Protein AF-0000000070119325 (afdb_homodimer)

Nearest PDB structures (foldseek):
  9f14-assembly1_A  TM=6.108E-01  e=3.772E-20  Klebsiella aerogenes
  1al3-assembly1_A  TM=8.538E-01  e=4.107E-15  Klebsiella aerogenes
  4gxa-assembly1_A  TM=8.757E-01  e=9.567E-15  Salmonella enterica subsp. enterica serovar Typhimurium str. LT2
  2fyi-assembly2_C  TM=8.539E-01  e=2.098E-14  Escherichia coli K-12
  5z50-assembly1_B  TM=8.654E-01  e=2.367E-14  Pseudomonas aeruginosa

Sequence (600 aa):
MRHDGSVELRQLSYVEAVARYGGFTRAAGRLHVAQSAVSAQIRALEAELGVELFARTTRRVALTPAGEMFVARARRVLAELDGARLEIGESAAVVTGRVTIGATAALGPYDLPAALAAFGDRFPGILLRLRSGRVTGLLGALDGGELDLVVGPVHADLPARFEALPLADEQLVLALPVGHPRGGAGRLSLGEVRDEPFVCLPEGSGLRWILDDAARTAGFAPRVRFETDSLGGIRELVAAGLGVALLARSAAEAAGGPAITVRQLHSPPAHPPIGVIHHRDRPLTPAVQACRHVLASGRPMRHDGSVELRQLSYVEAVARYGGFTRAAGRLHVAQSAVSAQIRALEAELGVELFARTTRRVALTPAGEMFVARARRVLAELDGARLEIGESAAVVTGRVTIGATAALGPYDLPAALAAFGDRFPGILLRLRSGRVTGLLGALDGGELDLVVGPVHADLPARFEALPLADEQLVLALPVGHPRGGAGRLSLGEVRDEPFVCLPEGSGLRWILDDAARTAGFAPRVRFETDSLGGIRELVAAGLGVALLARSAAEAAGGPAITVRQLHSPPAHPPIGVIHHRDRPLTPAVQACRHVLASGRP

Foldseek 3Di:
DPPPLPDDLVLLQLLLLCALQFHLCRSCVVVVHDSVVSVVSQVSNCVSVVHHQWDDDPPTTDGDPVVVVSNLVSVLVVLQVLLVVLLVVCVPDLDAEEAEEEEEPDQFPQDVVVLVVVLCVSRVRYHYHYDYDAPVVRVVCLVVVVHFKYKFFDDPPPDSQKDKHFQFAWFKWKWAAPPDPPLDDDAAAPLVQQVWAEEEADPPHPQVVLVQVSQVVSPHGHHHPHHDHDLLVRNQCRNVVNTMYTHIPRSQPPPPHRDIRIGHHPDGRGTGGITMMHGNPDDDDSSSSNSNSSSNVSRD/DPPPLPDDLVLLQLLLLCALQFHLCRSCVVVVHDSVVSVVSQVSNCVSVVHHQWDDDPPTTDGDPVVVVSNLVSVLVVLQVLLVVLLVVCVVDLDAEEAEEEEEPDQFPQDVVVLVVVLCVSRVRYHYHYDYDAPVVRVVCLVVVVHFKYKFFDDPPPDSQKDKHFQFAWFKWKWAAPPDPPLDDDAAAPLVQQVWAEEEADPPHPQVVLVQVSQVVSPHGHHHPHHDHDLLVRNQCRNVVNTMYTHIPRSQPPPPHRDIRIGHHPDGRGTGGIIMMHGNPDDDDSSSSNSNSSSNVSRD

Structure (mmCIF, N/CA/C/O backbone):
data_AF-0000000070119325-model_v1
#
loop_
_entity.id
_entity.type
_entity.pdbx_description
1 polymer 'DNA-binding transcriptional LysR family regulator'
#
loop_
_atom_site.group_PDB
_atom_site.id
_atom_site.type_symbol
_atom_site.label_atom_id
_atom_site.label_alt_id
_atom_site.label_comp_id
_atom_site.label_asym_id
_atom_site.label_entity_id
_atom_site.label_seq_id
_atom_site.pdbx_PDB_ins_code
_atom_site.Cartn_x
_atom_site.Cartn_y
_atom_site.Cartn_z
_atom_site.occupancy
_atom_site.B_iso_or_equiv
_atom_site.auth_seq_id
_atom_site.auth_comp_id
_atom_site.auth_asym_id
_atom_site.auth_atom_id
_atom_site.pdbx_PDB_model_num
ATOM 1 N N . MET A 1 1 ? 8.289 -46.094 -39.688 1 27.28 1 MET A N 1
ATOM 2 C CA . MET A 1 1 ? 7.242 -45.688 -38.75 1 27.28 1 MET A CA 1
ATOM 3 C C . MET A 1 1 ? 7.754 -44.625 -37.781 1 27.28 1 MET A C 1
ATOM 5 O O . MET A 1 1 ? 8.617 -44.906 -36.938 1 27.28 1 MET A O 1
ATOM 9 N N . ARG A 1 2 ? 8.023 -43.5 -38.188 1 33.25 2 ARG A N 1
ATOM 10 C CA . ARG A 1 2 ? 8.555 -42.344 -37.438 1 33.25 2 ARG A CA 1
ATOM 11 C C . ARG A 1 2 ? 7.793 -42.125 -36.156 1 33.25 2 ARG A C 1
ATOM 13 O O . ARG A 1 2 ? 6.57 -41.969 -36.156 1 33.25 2 ARG A O 1
ATOM 20 N N . HIS A 1 3 ? 8.094 -42.938 -35.094 1 35.91 3 HIS A N 1
ATOM 21 C CA . HIS A 1 3 ? 7.488 -42.656 -33.812 1 35.91 3 HIS A CA 1
ATOM 22 C C . HIS A 1 3 ? 7.355 -41.156 -33.594 1 35.91 3 HIS A C 1
ATOM 24 O O . HIS A 1 3 ? 8.344 -40.438 -33.656 1 35.91 3 HIS A O 1
ATOM 30 N N . ASP A 1 4 ? 6.523 -40.531 -34.188 1 38.25 4 ASP A N 1
ATOM 31 C CA . ASP A 1 4 ? 6.16 -39.156 -33.969 1 38.25 4 ASP A CA 1
ATOM 32 C C . ASP A 1 4 ? 6.332 -38.781 -32.5 1 38.25 4 ASP A C 1
ATOM 34 O O . ASP A 1 4 ? 5.711 -39.375 -31.609 1 38.25 4 ASP A O 1
ATOM 38 N N . GLY A 1 5 ? 7.582 -38.594 -31.812 1 44.12 5 GLY A N 1
ATOM 39 C CA . GLY A 1 5 ? 8.312 -38.219 -30.609 1 44.12 5 GLY A CA 1
ATOM 40 C C . GLY A 1 5 ? 7.543 -37.281 -29.703 1 44.12 5 GLY A C 1
ATOM 41 O O . GLY A 1 5 ? 8.141 -36.469 -28.984 1 44.12 5 GLY A O 1
ATOM 42 N N . SER A 1 6 ? 6.316 -37.156 -29.781 1 52.5 6 SER A N 1
ATOM 43 C CA . SER A 1 6 ? 5.59 -36.125 -29.062 1 52.5 6 SER A CA 1
ATOM 44 C C . SER A 1 6 ? 5.605 -36.375 -27.562 1 52.5 6 SER A C 1
ATOM 46 O O . SER A 1 6 ? 5.48 -37.5 -27.125 1 52.5 6 SER A O 1
ATOM 48 N N . VAL A 1 7 ? 6.32 -35.562 -26.875 1 58.19 7 VAL A N 1
ATOM 49 C CA . VAL A 1 7 ? 6.25 -35.531 -25.422 1 58.19 7 VAL A CA 1
ATOM 50 C C . VAL A 1 7 ? 4.836 -35.875 -24.953 1 58.19 7 VAL A C 1
ATOM 52 O O . VAL A 1 7 ? 3.863 -35.25 -25.391 1 58.19 7 VAL A O 1
ATOM 55 N N . GLU A 1 8 ? 4.723 -37.094 -24.266 1 70.38 8 GLU A N 1
ATOM 56 C CA . GLU A 1 8 ? 3.443 -37.594 -23.75 1 70.38 8 GLU A CA 1
ATOM 57 C C . GLU A 1 8 ? 3.135 -36.969 -22.391 1 70.38 8 GLU A C 1
ATOM 59 O O . GLU A 1 8 ? 4.047 -36.688 -21.609 1 70.38 8 GLU A O 1
ATOM 64 N N . LEU A 1 9 ? 1.911 -36.781 -22.125 1 74.44 9 LEU A N 1
ATOM 65 C CA . LEU A 1 9 ? 1.426 -36.219 -20.859 1 74.44 9 LEU A CA 1
ATOM 66 C C . LEU A 1 9 ? 1.963 -37 -19.688 1 74.44 9 LEU A C 1
ATOM 68 O O . LEU A 1 9 ? 2.291 -36.438 -18.641 1 74.44 9 LEU A O 1
ATOM 72 N N . ARG A 1 10 ? 2.102 -38.344 -19.891 1 78.19 10 ARG A N 1
ATOM 73 C CA . ARG A 1 10 ? 2.594 -39.219 -18.828 1 78.19 10 ARG A CA 1
ATOM 74 C C . ARG A 1 10 ? 4.039 -38.875 -18.469 1 78.19 10 ARG A C 1
ATOM 76 O O . ARG A 1 10 ? 4.422 -38.906 -17.297 1 78.19 10 ARG A O 1
ATOM 83 N N . GLN A 1 11 ? 4.82 -38.531 -19.438 1 84.44 11 GLN A N 1
ATOM 84 C CA . GLN A 1 11 ? 6.219 -38.188 -19.203 1 84.44 11 GLN A CA 1
ATOM 85 C C . GLN A 1 11 ? 6.336 -36.906 -18.391 1 84.44 11 GLN A C 1
ATOM 87 O O . GLN A 1 11 ? 7.18 -36.781 -17.5 1 84.44 11 GLN A O 1
ATOM 92 N N . LEU A 1 12 ? 5.488 -35.938 -18.719 1 80.94 12 LEU A N 1
ATOM 93 C CA . LEU A 1 12 ? 5.465 -34.688 -17.953 1 80.94 12 LEU A CA 1
ATOM 94 C C . LEU A 1 12 ? 5.16 -34.969 -16.484 1 80.94 12 LEU A C 1
ATOM 96 O O . LEU A 1 12 ? 5.82 -34.406 -15.594 1 80.94 12 LEU A O 1
ATOM 100 N N . SER A 1 13 ? 4.211 -35.812 -16.281 1 83.62 13 SER A N 1
ATOM 101 C CA . SER A 1 13 ? 3.805 -36.188 -14.922 1 83.62 13 SER A CA 1
ATOM 102 C C . SER A 1 13 ? 4.934 -36.875 -14.172 1 83.62 13 SER A C 1
ATOM 104 O O . SER A 1 13 ? 5.137 -36.625 -12.977 1 83.62 13 SER A O 1
ATOM 106 N N . TYR A 1 14 ? 5.664 -37.75 -14.867 1 86.81 14 TYR A N 1
ATOM 107 C CA . TYR A 1 14 ? 6.742 -38.5 -14.242 1 86.81 14 TYR A CA 1
ATOM 108 C C . TYR A 1 14 ? 7.891 -37.562 -13.852 1 86.81 14 TYR A C 1
ATOM 110 O O . TYR A 1 14 ? 8.406 -37.656 -12.734 1 86.81 14 TYR A O 1
ATOM 118 N N . VAL A 1 15 ? 8.266 -36.719 -14.766 1 89.31 15 VAL A N 1
ATOM 119 C CA . VAL A 1 15 ? 9.359 -35.781 -14.492 1 89.31 15 VAL A CA 1
ATOM 120 C C . VAL A 1 15 ? 8.992 -34.875 -13.312 1 89.31 15 VAL A C 1
ATOM 122 O O . VAL A 1 15 ? 9.805 -34.656 -12.414 1 89.31 15 VAL A O 1
ATOM 125 N N . GLU A 1 16 ? 7.801 -34.406 -13.43 1 86.25 16 GLU A N 1
ATOM 126 C CA . GLU A 1 16 ? 7.324 -33.531 -12.352 1 86.25 16 GLU A CA 1
ATOM 127 C C . GLU A 1 16 ? 7.324 -34.281 -11.016 1 86.25 16 GLU A C 1
ATOM 129 O O . GLU A 1 16 ? 7.715 -33.719 -9.992 1 86.25 16 GLU A O 1
ATOM 134 N N . ALA A 1 17 ? 6.906 -35.469 -10.906 1 85.19 17 ALA A N 1
ATOM 135 C CA . ALA A 1 17 ? 6.84 -36.281 -9.68 1 85.19 17 ALA A CA 1
ATOM 136 C C . ALA A 1 17 ? 8.234 -36.531 -9.117 1 85.19 17 ALA A C 1
ATOM 138 O O . ALA A 1 17 ? 8.453 -36.438 -7.91 1 85.19 17 ALA A O 1
ATOM 139 N N . VAL A 1 18 ? 9.148 -36.844 -9.984 1 89.69 18 VAL A N 1
ATOM 140 C CA . VAL A 1 18 ? 10.508 -37.125 -9.539 1 89.69 18 VAL A CA 1
ATOM 141 C C . VAL A 1 18 ? 11.117 -35.844 -8.938 1 89.69 18 VAL A C 1
ATOM 143 O O . VAL A 1 18 ? 11.789 -35.906 -7.906 1 89.69 18 VAL A O 1
ATOM 146 N N . ALA A 1 19 ? 10.867 -34.781 -9.594 1 87.12 19 ALA A N 1
ATOM 147 C CA . ALA A 1 19 ? 11.367 -33.5 -9.094 1 87.12 19 ALA A CA 1
ATOM 148 C C . ALA A 1 19 ? 10.742 -33.156 -7.75 1 87.12 19 ALA A C 1
ATOM 150 O O . ALA A 1 19 ? 11.422 -32.688 -6.844 1 87.12 19 ALA A O 1
ATOM 151 N N . ARG A 1 20 ? 9.484 -33.406 -7.684 1 81.38 20 ARG A N 1
ATOM 152 C CA . ARG A 1 20 ? 8.695 -33.031 -6.512 1 81.38 20 ARG A CA 1
ATOM 153 C C . ARG A 1 20 ? 9.062 -33.906 -5.316 1 81.38 20 ARG A C 1
ATOM 155 O O . ARG A 1 20 ? 9.203 -33.406 -4.195 1 81.38 20 ARG A O 1
ATOM 162 N N . TYR A 1 21 ? 9.227 -35.156 -5.52 1 80.69 21 TYR A N 1
ATOM 163 C CA . TYR A 1 21 ? 9.375 -36.094 -4.406 1 80.69 21 TYR A CA 1
ATOM 164 C C . TYR A 1 21 ? 10.836 -36.469 -4.207 1 80.69 21 TYR A C 1
ATOM 166 O O . TYR A 1 21 ? 11.172 -37.219 -3.289 1 80.69 21 TYR A O 1
ATOM 174 N N . GLY A 1 22 ? 11.664 -35.875 -5.082 1 83.12 22 GLY A N 1
ATOM 175 C CA . GLY A 1 22 ? 13.102 -35.938 -4.898 1 83.12 22 GLY A CA 1
ATOM 176 C C . GLY A 1 22 ? 13.672 -37.312 -5.156 1 83.12 22 GLY A C 1
ATOM 177 O O . GLY A 1 22 ? 14.656 -37.719 -4.531 1 83.12 22 GLY A O 1
ATOM 178 N N . GLY A 1 23 ? 12.945 -38.125 -6.012 1 88.38 23 GLY A N 1
ATOM 179 C CA . GLY A 1 23 ? 13.477 -39.469 -6.285 1 88.38 23 GLY A CA 1
ATOM 180 C C . GLY A 1 23 ? 12.578 -40.281 -7.188 1 88.38 23 GLY A C 1
ATOM 181 O O . GLY A 1 23 ? 11.367 -40.094 -7.207 1 88.38 23 GLY A O 1
ATOM 182 N N . PHE A 1 24 ? 13.195 -41.25 -7.863 1 89.88 24 PHE A N 1
ATOM 183 C CA . PHE A 1 24 ? 12.484 -42.062 -8.836 1 89.88 24 PHE A CA 1
ATOM 184 C C . PHE A 1 24 ? 11.594 -43.062 -8.133 1 89.88 24 PHE A C 1
ATOM 186 O O . PHE A 1 24 ? 10.445 -43.281 -8.539 1 89.88 24 PHE A O 1
ATOM 193 N N . THR A 1 25 ? 12.109 -43.594 -7.027 1 89.56 25 THR A N 1
ATOM 194 C CA . THR A 1 25 ? 11.344 -44.594 -6.289 1 89.56 25 THR A CA 1
ATOM 195 C C . THR A 1 25 ? 10.148 -43.938 -5.598 1 89.56 25 THR A C 1
ATOM 197 O O . THR A 1 25 ? 9.031 -44.469 -5.66 1 89.56 25 THR A O 1
ATOM 200 N N . ARG A 1 26 ? 10.375 -42.875 -5.035 1 88.88 26 ARG A N 1
ATOM 201 C CA . ARG A 1 26 ? 9.305 -42.156 -4.34 1 88.88 26 ARG A CA 1
ATOM 202 C C . ARG A 1 26 ? 8.227 -41.719 -5.312 1 88.88 26 ARG A C 1
ATOM 204 O O . ARG A 1 26 ? 7.031 -41.844 -5.027 1 88.88 26 ARG A O 1
ATOM 211 N N . ALA A 1 27 ? 8.703 -41.25 -6.355 1 90 27 ALA A N 1
ATOM 212 C CA . ALA A 1 27 ? 7.77 -40.812 -7.391 1 90 27 ALA A CA 1
ATOM 213 C C . ALA A 1 27 ? 6.926 -41.969 -7.895 1 90 27 ALA A C 1
ATOM 215 O O . ALA A 1 27 ? 5.707 -41.844 -8.039 1 90 27 ALA A O 1
ATOM 216 N N . ALA A 1 28 ? 7.512 -43.094 -8.125 1 88.44 28 ALA A N 1
ATOM 217 C CA . ALA A 1 28 ? 6.82 -44.281 -8.609 1 88.44 28 ALA A CA 1
ATOM 218 C C . ALA A 1 28 ? 5.746 -44.719 -7.625 1 88.44 28 ALA A C 1
ATOM 220 O O . ALA A 1 28 ? 4.633 -45.062 -8.023 1 88.44 28 ALA A O 1
ATOM 221 N N . GLY A 1 29 ? 6.113 -44.688 -6.398 1 84.12 29 GLY A N 1
ATOM 222 C CA . GLY A 1 29 ? 5.148 -45.031 -5.363 1 84.12 29 GLY A CA 1
ATOM 223 C C . GLY A 1 29 ? 3.926 -44.125 -5.371 1 84.12 29 GLY A C 1
ATOM 224 O O . GLY A 1 29 ? 2.795 -44.594 -5.301 1 84.12 29 GLY A O 1
ATOM 225 N N . ARG A 1 30 ? 4.168 -42.875 -5.586 1 80.69 30 ARG A N 1
ATOM 226 C CA . ARG A 1 30 ? 3.088 -41.906 -5.543 1 80.69 30 ARG A CA 1
ATOM 227 C C . ARG A 1 30 ? 2.217 -42 -6.793 1 80.69 30 ARG A C 1
ATOM 229 O O . ARG A 1 30 ? 1.009 -41.75 -6.73 1 80.69 30 ARG A O 1
ATOM 236 N N . LEU A 1 31 ? 2.795 -42.375 -7.805 1 80.5 31 LEU A N 1
ATOM 237 C CA . LEU A 1 31 ? 2.096 -42.469 -9.086 1 80.5 31 LEU A CA 1
ATOM 238 C C . LEU A 1 31 ? 1.5 -43.844 -9.281 1 80.5 31 LEU A C 1
ATOM 240 O O . LEU A 1 31 ? 0.788 -44.094 -10.258 1 80.5 31 LEU A O 1
ATOM 244 N N . HIS A 1 32 ? 1.824 -44.812 -8.344 1 84.5 32 HIS A N 1
ATOM 245 C CA . HIS A 1 32 ? 1.337 -46.188 -8.375 1 84.5 32 HIS A CA 1
ATOM 246 C C . HIS A 1 32 ? 1.782 -46.875 -9.648 1 84.5 32 HIS A C 1
ATOM 248 O O . HIS A 1 32 ? 0.977 -47.562 -10.312 1 84.5 32 HIS A O 1
ATOM 254 N N . VAL A 1 33 ? 3.002 -46.625 -9.992 1 83.81 33 VAL A N 1
ATOM 255 C CA . VAL A 1 33 ? 3.623 -47.312 -11.125 1 83.81 33 VAL A CA 1
ATOM 256 C C . VAL A 1 33 ? 4.965 -47.875 -10.703 1 83.81 33 VAL A C 1
ATOM 258 O O . VAL A 1 33 ? 5.441 -47.625 -9.594 1 83.81 33 VAL A O 1
ATOM 261 N N . ALA A 1 34 ? 5.492 -48.719 -11.477 1 88.38 34 ALA A N 1
ATOM 262 C CA . ALA A 1 34 ? 6.809 -49.281 -11.219 1 88.38 34 ALA A CA 1
ATOM 263 C C . ALA A 1 34 ? 7.914 -48.281 -11.461 1 88.38 34 ALA A C 1
ATOM 265 O O . ALA A 1 34 ? 7.844 -47.469 -12.398 1 88.38 34 ALA A O 1
ATOM 266 N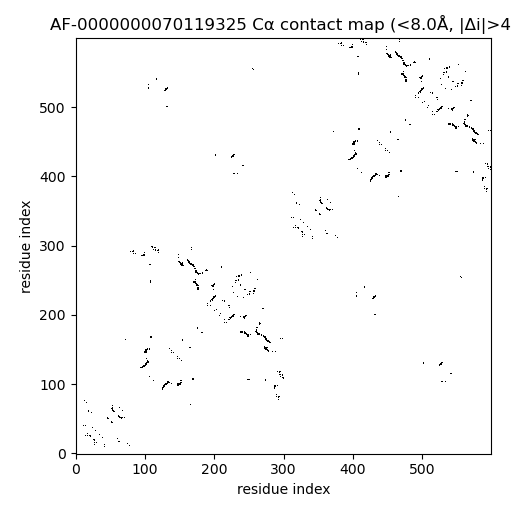 N . GLN A 1 35 ? 8.844 -48.312 -10.625 1 89.94 35 GLN A N 1
ATOM 267 C CA . GLN A 1 35 ? 9.984 -47.406 -10.742 1 89.94 35 GLN A CA 1
ATOM 268 C C . GLN A 1 35 ? 10.656 -47.531 -12.102 1 89.94 35 GLN A C 1
ATOM 270 O O . GLN A 1 35 ? 11.117 -46.562 -12.672 1 89.94 35 GLN A O 1
ATOM 275 N N . SER A 1 36 ? 10.758 -48.719 -12.602 1 91.62 36 SER A N 1
ATOM 276 C CA . SER A 1 36 ? 11.383 -48.969 -13.898 1 91.62 36 SER A CA 1
ATOM 277 C C . SER A 1 36 ? 10.648 -48.219 -15.008 1 91.62 36 SER A C 1
ATOM 279 O O . SER A 1 36 ? 11.273 -47.719 -15.953 1 91.62 36 SER A O 1
ATOM 281 N N . ALA A 1 37 ? 9.398 -48.125 -14.852 1 87.25 37 ALA A N 1
ATOM 282 C CA . ALA A 1 37 ? 8.586 -47.406 -15.844 1 87.25 37 ALA A CA 1
ATOM 283 C C . ALA A 1 37 ? 8.875 -45.906 -15.82 1 87.25 37 ALA A C 1
ATOM 285 O O . ALA A 1 37 ? 9.023 -45.281 -16.875 1 87.25 37 ALA A O 1
ATOM 286 N N . VAL A 1 38 ? 8.977 -45.406 -14.617 1 91.62 38 VAL A N 1
ATOM 287 C CA . VAL A 1 38 ? 9.281 -43.969 -14.469 1 91.62 38 VAL A CA 1
ATOM 288 C C . VAL A 1 38 ? 10.664 -43.688 -15.055 1 91.62 38 VAL A C 1
ATOM 290 O O . VAL A 1 38 ? 10.82 -42.75 -15.844 1 91.62 38 VAL A O 1
ATOM 293 N N . SER A 1 39 ? 11.602 -44.469 -14.758 1 91.19 39 SER A N 1
ATOM 294 C CA . SER A 1 39 ? 12.969 -44.281 -15.219 1 91.19 39 SER A CA 1
ATOM 295 C C . SER A 1 39 ? 13.062 -44.375 -16.734 1 91.19 39 SER A C 1
ATOM 297 O O . SER A 1 39 ? 13.695 -43.562 -17.391 1 91.19 39 SER A O 1
ATOM 299 N N . ALA A 1 40 ? 12.367 -45.344 -17.25 1 89.44 40 ALA A N 1
ATOM 300 C CA . ALA A 1 40 ? 12.406 -45.594 -18.688 1 89.44 40 ALA A CA 1
ATOM 301 C C . ALA A 1 40 ? 11.789 -44.406 -19.453 1 89.44 40 ALA A C 1
ATOM 303 O O . ALA A 1 40 ? 12.328 -43.969 -20.469 1 89.44 40 ALA A O 1
ATOM 304 N N . GLN A 1 41 ? 10.688 -43.969 -18.953 1 88.81 41 GLN A N 1
ATOM 305 C CA . GLN A 1 41 ? 9.984 -42.875 -19.609 1 88.81 41 GLN A CA 1
ATOM 306 C C . GLN A 1 41 ? 10.797 -41.594 -19.562 1 88.81 41 GLN A C 1
ATOM 308 O O . GLN A 1 41 ? 10.82 -40.812 -20.516 1 88.81 41 GLN A O 1
ATOM 313 N N . ILE A 1 42 ? 11.445 -41.344 -18.453 1 90.56 42 ILE A N 1
ATOM 314 C CA . ILE A 1 42 ? 12.242 -40.125 -18.297 1 90.56 42 ILE A CA 1
ATOM 315 C C . ILE A 1 42 ? 13.484 -40.219 -19.188 1 90.56 42 ILE A C 1
ATOM 317 O O . ILE A 1 42 ? 13.867 -39.25 -19.828 1 90.56 42 ILE A O 1
ATOM 321 N N . ARG A 1 43 ? 14.039 -41.344 -19.312 1 89.19 43 ARG A N 1
ATOM 322 C CA . ARG A 1 43 ? 15.18 -41.562 -20.203 1 89.19 43 ARG A CA 1
ATOM 323 C C . ARG A 1 43 ? 14.781 -41.344 -21.672 1 89.19 43 ARG A C 1
ATOM 325 O O . ARG A 1 43 ? 15.531 -40.719 -22.422 1 89.19 43 ARG A O 1
ATOM 332 N N . ALA A 1 44 ? 13.688 -41.906 -21.938 1 85.5 44 ALA A N 1
ATOM 333 C CA . ALA A 1 44 ? 13.18 -41.719 -23.297 1 85.5 44 ALA A CA 1
ATOM 334 C C . ALA A 1 44 ? 12.961 -40.25 -23.609 1 85.5 44 ALA A C 1
ATOM 336 O O . ALA A 1 44 ? 13.281 -39.781 -24.703 1 85.5 44 ALA A O 1
ATOM 337 N N . LEU A 1 45 ? 12.344 -39.531 -22.672 1 86.44 45 LEU A N 1
ATOM 338 C CA . LEU A 1 45 ? 12.109 -38.125 -22.828 1 86.44 45 LEU A CA 1
ATOM 339 C C . LEU A 1 45 ? 13.422 -37.344 -22.969 1 86.44 45 LEU A C 1
ATOM 341 O O . LEU A 1 45 ? 13.555 -36.469 -23.828 1 86.44 45 LEU A O 1
ATOM 345 N N . GLU A 1 46 ? 14.43 -37.656 -22.156 1 89.56 46 GLU A N 1
ATOM 346 C CA . GLU A 1 46 ? 15.742 -37.031 -22.219 1 89.56 46 GLU A CA 1
ATOM 347 C C . GLU A 1 46 ? 16.422 -37.281 -23.562 1 89.56 46 GLU A C 1
ATOM 349 O O . GLU A 1 46 ? 17.047 -36.406 -24.125 1 89.56 46 GLU A O 1
ATOM 354 N N . ALA A 1 47 ? 16.25 -38.469 -24.062 1 84.25 47 ALA A N 1
ATOM 355 C CA . ALA A 1 47 ? 16.797 -38.844 -25.375 1 84.25 47 ALA A CA 1
ATOM 356 C C . ALA A 1 47 ? 16.141 -38.031 -26.484 1 84.25 47 ALA A C 1
ATOM 358 O O . ALA A 1 47 ? 16.812 -37.562 -27.422 1 84.25 47 ALA A O 1
ATOM 359 N N . GLU A 1 48 ? 14.867 -37.938 -26.344 1 80.62 48 GLU A N 1
ATOM 360 C CA . GLU A 1 48 ? 14.117 -37.188 -27.344 1 80.62 48 GLU A CA 1
ATOM 361 C C . GLU A 1 48 ? 14.523 -35.719 -27.344 1 80.62 48 GLU A C 1
ATOM 363 O O . GLU A 1 48 ? 14.641 -35.094 -28.406 1 80.62 48 GLU A O 1
ATOM 368 N N . LEU A 1 49 ? 14.719 -35.156 -26.125 1 82.25 49 LEU A N 1
ATOM 369 C CA . LEU A 1 49 ? 15.055 -33.75 -25.953 1 82.25 49 LEU A CA 1
ATOM 370 C C . LEU A 1 49 ? 16.547 -33.531 -26.188 1 82.25 49 LEU A C 1
ATOM 372 O O . LEU A 1 49 ? 16.969 -32.406 -26.422 1 82.25 49 LEU A O 1
ATOM 376 N N . GLY A 1 50 ? 17.297 -34.594 -26.047 1 84.62 50 GLY A N 1
ATOM 377 C CA . GLY A 1 50 ? 18.734 -34.5 -26.234 1 84.62 50 GLY A CA 1
ATOM 378 C C . GLY A 1 50 ? 19.453 -33.906 -25.031 1 84.62 50 GLY A C 1
ATOM 379 O O . GLY A 1 50 ? 20.562 -33.406 -25.156 1 84.62 50 GLY A O 1
ATOM 380 N N . VAL A 1 51 ? 18.75 -33.75 -23.984 1 87.38 51 VAL A N 1
ATOM 381 C CA . VAL A 1 51 ? 19.328 -33.219 -22.766 1 87.38 51 VAL A CA 1
ATOM 382 C C . VAL A 1 51 ? 18.922 -34.094 -21.562 1 87.38 51 VAL A C 1
ATOM 384 O O . VAL A 1 51 ? 17.906 -34.75 -21.594 1 87.38 51 VAL A O 1
ATOM 387 N N . GLU A 1 52 ? 19.75 -34.031 -20.484 1 90.56 52 GLU A N 1
ATOM 388 C CA . GLU A 1 52 ? 19.406 -34.688 -19.219 1 90.56 52 GLU A CA 1
ATOM 389 C C . GLU A 1 52 ? 18.641 -33.719 -18.312 1 90.56 52 GLU A C 1
ATOM 391 O O . GLU A 1 52 ? 19.016 -32.562 -18.172 1 90.56 52 GLU A O 1
ATOM 396 N N . LEU A 1 53 ? 17.562 -34.219 -17.828 1 91.88 53 LEU A N 1
ATOM 397 C CA . LEU A 1 53 ? 16.734 -33.406 -16.953 1 91.88 53 LEU A CA 1
ATOM 398 C C . LEU A 1 53 ? 17.156 -33.562 -15.5 1 91.88 53 LEU A C 1
ATOM 400 O O . LEU A 1 53 ? 16.984 -32.656 -14.688 1 91.88 53 LEU A O 1
ATOM 404 N N . PHE A 1 54 ? 17.719 -34.719 -15.148 1 91.69 54 PHE A N 1
ATOM 405 C CA . PHE A 1 54 ? 18.141 -35 -13.781 1 91.69 54 PHE A CA 1
ATOM 406 C C . PHE A 1 54 ? 19.609 -35.375 -13.734 1 91.69 54 PHE A C 1
ATOM 408 O O . PHE A 1 54 ? 20.094 -36.125 -14.602 1 91.69 54 PHE A O 1
ATOM 415 N N . ALA A 1 55 ? 20.359 -34.656 -12.852 1 84.25 55 ALA A N 1
ATOM 416 C CA . ALA A 1 55 ? 21.719 -35.125 -12.539 1 84.25 55 ALA A CA 1
ATOM 417 C C . ALA A 1 55 ? 21.703 -36.25 -11.531 1 84.25 55 ALA A C 1
ATOM 419 O O . ALA A 1 55 ? 21.047 -36.156 -10.484 1 84.25 55 ALA A O 1
ATOM 420 N N . ARG A 1 56 ? 21.984 -37.5 -11.922 1 70.75 56 ARG A N 1
ATOM 421 C CA . ARG A 1 56 ? 21.891 -38.688 -11.102 1 70.75 56 ARG A CA 1
ATOM 422 C C . ARG A 1 56 ? 23.203 -38.969 -10.375 1 70.75 56 ARG A C 1
ATOM 424 O O . ARG A 1 56 ? 24.234 -39.188 -11.016 1 70.75 56 ARG A O 1
ATOM 431 N N . THR A 1 57 ? 23.5 -38.188 -9.398 1 62.84 57 THR A N 1
ATOM 432 C CA . THR A 1 57 ? 24.625 -38.688 -8.625 1 62.84 57 THR A CA 1
ATOM 433 C C . THR A 1 57 ? 24.172 -39.75 -7.637 1 62.84 57 THR A C 1
ATOM 435 O O . THR A 1 57 ? 22.969 -39.938 -7.418 1 62.84 57 THR A O 1
ATOM 438 N N . THR A 1 58 ? 25.016 -40.719 -7.059 1 57.41 58 THR A N 1
ATOM 439 C CA . THR A 1 58 ? 24.766 -41.875 -6.207 1 57.41 58 THR A CA 1
ATOM 440 C C . THR A 1 58 ? 23.828 -41.5 -5.051 1 57.41 58 THR A C 1
ATOM 442 O O . THR A 1 58 ? 23.125 -42.344 -4.516 1 57.41 58 THR A O 1
ATOM 445 N N . ARG A 1 59 ? 23.688 -40.312 -4.535 1 58.94 59 ARG A N 1
ATOM 446 C CA . ARG A 1 59 ? 23.062 -40.062 -3.242 1 58.94 59 ARG A CA 1
ATOM 447 C C . ARG A 1 59 ? 21.812 -39.188 -3.402 1 58.94 59 ARG A C 1
ATOM 449 O O . ARG A 1 59 ? 20.938 -39.188 -2.543 1 58.94 59 ARG A O 1
ATOM 456 N N . ARG A 1 60 ? 21.75 -38.219 -4.469 1 67.5 60 ARG A N 1
ATOM 457 C CA . ARG A 1 60 ? 20.609 -37.312 -4.508 1 67.5 60 ARG A CA 1
ATOM 458 C C . ARG A 1 60 ? 20.188 -37.031 -5.945 1 67.5 60 ARG A C 1
ATOM 460 O O . ARG A 1 60 ? 21.031 -36.906 -6.836 1 67.5 60 ARG A O 1
ATOM 467 N N . VAL A 1 61 ? 18.922 -37.125 -6.32 1 81.31 61 VAL A N 1
ATOM 468 C CA . VAL A 1 61 ? 18.359 -36.75 -7.609 1 81.31 61 VAL A CA 1
ATOM 469 C C . VAL A 1 61 ? 18.125 -35.219 -7.641 1 81.31 61 VAL A C 1
ATOM 471 O O . VAL A 1 61 ? 17.453 -34.688 -6.77 1 81.31 61 VAL A O 1
ATOM 474 N N . ALA A 1 62 ? 18.984 -34.531 -8.445 1 86.12 62 ALA A N 1
ATOM 475 C CA . ALA A 1 62 ? 18.844 -33.094 -8.586 1 86.12 62 ALA A CA 1
ATOM 476 C C . ALA A 1 62 ? 18.516 -32.719 -10.023 1 86.12 62 ALA A C 1
ATOM 478 O O . ALA A 1 62 ? 18.938 -33.375 -10.961 1 86.12 62 ALA A O 1
ATOM 479 N N . LEU A 1 63 ? 17.734 -31.703 -10.148 1 87.12 63 LEU A N 1
ATOM 480 C CA . LEU A 1 63 ? 17.406 -31.203 -11.477 1 87.12 63 LEU A CA 1
ATOM 481 C C . LEU A 1 63 ? 18.609 -30.516 -12.109 1 87.12 63 LEU A C 1
ATOM 483 O O . LEU A 1 63 ? 19.344 -29.812 -11.43 1 87.12 63 LEU A O 1
ATOM 487 N N . THR A 1 64 ? 18.875 -30.734 -13.422 1 85.94 64 THR A N 1
ATOM 488 C CA . THR A 1 64 ? 19.781 -29.906 -14.227 1 85.94 64 THR A CA 1
ATOM 489 C C . THR A 1 64 ? 19.125 -28.562 -14.555 1 85.94 64 THR A C 1
ATOM 491 O O . THR A 1 64 ? 17.938 -28.375 -14.328 1 85.94 64 THR A O 1
ATOM 494 N N . PRO A 1 65 ? 19.875 -27.656 -15.023 1 80.81 65 PRO A N 1
ATOM 495 C CA . PRO A 1 65 ? 19.266 -26.406 -15.477 1 80.81 65 PRO A CA 1
ATOM 496 C C . PRO A 1 65 ? 18.156 -26.625 -16.5 1 80.81 65 PRO A C 1
ATOM 498 O O . PRO A 1 65 ? 17.109 -25.969 -16.438 1 80.81 65 PRO A O 1
ATOM 501 N N . ALA A 1 66 ? 18.422 -27.484 -17.422 1 84.88 66 ALA A N 1
ATOM 502 C CA . ALA A 1 66 ? 17.391 -27.844 -18.391 1 84.88 66 ALA A CA 1
ATOM 503 C C . ALA A 1 66 ? 16.203 -28.484 -17.703 1 84.88 66 ALA A C 1
ATOM 505 O O . ALA A 1 66 ? 15.055 -28.25 -18.094 1 84.88 66 ALA A O 1
ATOM 506 N N . GLY A 1 67 ? 16.484 -29.234 -16.672 1 87.44 67 GLY A N 1
ATOM 507 C CA . GLY A 1 67 ? 15.422 -29.844 -15.891 1 87.44 67 GLY A CA 1
ATOM 508 C C . GLY A 1 67 ? 14.531 -28.844 -15.188 1 87.44 67 GLY A C 1
ATOM 509 O O . GLY A 1 67 ? 13.312 -29 -15.164 1 87.44 67 GLY A O 1
ATOM 510 N N . GLU A 1 68 ? 15.133 -27.875 -14.672 1 82.19 68 GLU A N 1
ATOM 511 C CA . GLU A 1 68 ? 14.383 -26.828 -13.992 1 82.19 68 GLU A CA 1
ATOM 512 C C . GLU A 1 68 ? 13.422 -26.125 -14.953 1 82.19 68 GLU A C 1
ATOM 514 O O . GLU A 1 68 ? 12.258 -25.906 -14.617 1 82.19 68 GLU A O 1
ATOM 519 N N . MET A 1 69 ? 13.922 -25.859 -16.125 1 78.19 69 MET A N 1
ATOM 520 C CA . MET A 1 69 ? 13.094 -25.203 -17.141 1 78.19 69 MET A CA 1
ATOM 521 C C . MET A 1 69 ? 11.945 -26.109 -17.578 1 78.19 69 MET A C 1
ATOM 523 O O . MET A 1 69 ? 10.812 -25.656 -17.703 1 78.19 69 MET A O 1
ATOM 527 N N . PHE A 1 70 ? 12.305 -27.359 -17.781 1 82.19 70 PHE A N 1
ATOM 528 C CA . PHE A 1 70 ? 11.312 -28.312 -18.234 1 82.19 70 PHE A CA 1
ATOM 529 C C . PHE A 1 70 ? 10.219 -28.5 -17.188 1 82.19 70 PHE A C 1
ATOM 531 O O . PHE A 1 70 ? 9.031 -28.5 -17.516 1 82.19 70 PHE A O 1
ATOM 538 N N . VAL A 1 71 ? 10.641 -28.609 -15.922 1 84.69 71 VAL A N 1
ATOM 539 C CA . VAL A 1 71 ? 9.688 -28.859 -14.844 1 84.69 71 VAL A CA 1
ATOM 540 C C . VAL A 1 71 ? 8.75 -27.656 -14.711 1 84.69 71 VAL A C 1
ATOM 542 O O . VAL A 1 71 ? 7.547 -27.828 -14.5 1 84.69 71 VAL A O 1
ATOM 545 N N . ALA A 1 72 ? 9.266 -26.578 -14.906 1 75.5 72 ALA A N 1
ATOM 546 C CA . ALA A 1 72 ? 8.43 -25.375 -14.852 1 75.5 72 ALA A CA 1
ATOM 547 C C . ALA A 1 72 ? 7.359 -25.406 -15.938 1 75.5 72 ALA A C 1
ATOM 549 O O . ALA A 1 72 ? 6.195 -25.094 -15.68 1 75.5 72 ALA A O 1
ATOM 550 N N . ARG A 1 73 ? 7.75 -25.719 -17.047 1 74.75 73 ARG A N 1
ATOM 551 C CA . ARG A 1 73 ? 6.816 -25.797 -18.172 1 74.75 73 ARG A CA 1
ATOM 552 C C . ARG A 1 73 ? 5.84 -26.953 -18 1 74.75 73 ARG A C 1
ATOM 554 O O . ARG A 1 73 ? 4.648 -26.812 -18.297 1 74.75 73 ARG A O 1
ATOM 561 N N . ALA A 1 74 ? 6.398 -28.125 -17.578 1 79.38 74 ALA A N 1
ATOM 562 C CA . ALA A 1 74 ? 5.555 -29.281 -17.344 1 79.38 74 ALA A CA 1
ATOM 563 C C . ALA A 1 74 ? 4.445 -28.969 -16.344 1 79.38 74 ALA A C 1
ATOM 565 O O . ALA A 1 74 ? 3.289 -29.344 -16.547 1 79.38 74 ALA A O 1
ATOM 566 N N . ARG A 1 75 ? 4.836 -28.328 -15.352 1 75.94 75 ARG A N 1
ATOM 567 C CA . ARG A 1 75 ? 3.865 -27.953 -14.328 1 75.94 75 ARG A CA 1
ATOM 568 C C . ARG A 1 75 ? 2.756 -27.094 -14.906 1 75.94 75 ARG A C 1
ATOM 570 O O . ARG A 1 75 ? 1.583 -27.266 -14.57 1 75.94 75 ARG A O 1
ATOM 577 N N . ARG A 1 76 ? 3.064 -26.25 -15.773 1 71.06 76 ARG A N 1
ATOM 578 C CA . ARG A 1 76 ? 2.08 -25.375 -16.422 1 71.06 76 ARG A CA 1
ATOM 579 C C . ARG A 1 76 ? 1.124 -26.188 -17.281 1 71.06 76 ARG A C 1
ATOM 581 O O . ARG A 1 76 ? -0.09 -25.984 -17.25 1 71.06 76 ARG A O 1
ATOM 588 N N . VAL A 1 77 ? 1.698 -27.062 -18.047 1 67.69 77 VAL A N 1
ATOM 589 C CA . VAL A 1 77 ? 0.901 -27.906 -18.938 1 67.69 77 VAL A CA 1
ATOM 590 C C . VAL A 1 77 ? -0.038 -28.781 -18.109 1 67.69 77 VAL A C 1
ATOM 592 O O . VAL A 1 77 ? -1.228 -28.891 -18.422 1 67.69 77 VAL A O 1
ATOM 595 N N . LEU A 1 78 ? 0.459 -29.406 -17.094 1 71.75 78 LEU A N 1
ATOM 596 C CA . LEU A 1 78 ? -0.35 -30.281 -16.266 1 71.75 78 LEU A CA 1
ATOM 597 C C . LEU A 1 78 ? -1.469 -29.5 -15.578 1 71.75 78 LEU A C 1
ATOM 599 O O . LEU A 1 78 ? -2.588 -30 -15.445 1 71.75 78 LEU A O 1
ATOM 603 N N . ALA A 1 79 ? -1.103 -28.375 -15.219 1 67.19 79 ALA A N 1
ATOM 604 C CA . ALA A 1 79 ? -2.115 -27.516 -14.625 1 67.19 79 ALA A CA 1
ATOM 605 C C . ALA A 1 79 ? -3.232 -27.203 -15.625 1 67.19 79 ALA A C 1
ATOM 607 O O . ALA A 1 79 ? -4.41 -27.188 -15.258 1 67.19 79 ALA A O 1
ATOM 608 N N . GLU A 1 80 ? -2.863 -26.984 -16.797 1 63.78 80 GLU A N 1
ATOM 609 C CA . GLU A 1 80 ? -3.852 -26.734 -17.844 1 63.78 80 GLU A CA 1
ATOM 610 C C . GLU A 1 80 ? -4.754 -27.953 -18.047 1 63.78 80 GLU A C 1
ATOM 612 O O . GLU A 1 80 ? -5.965 -27.797 -18.234 1 63.78 80 GLU A O 1
ATOM 617 N N . LEU A 1 81 ? -4.16 -29.109 -18.078 1 61.31 81 LEU A N 1
ATOM 618 C CA . LEU A 1 81 ? -4.922 -30.344 -18.266 1 61.31 81 LEU A CA 1
ATOM 619 C C . LEU A 1 81 ? -5.867 -30.578 -17.094 1 61.31 81 LEU A C 1
ATOM 621 O O . LEU A 1 81 ? -7.016 -30.984 -17.281 1 61.31 81 LEU A O 1
ATOM 625 N N . ASP A 1 82 ? -5.352 -30.375 -15.922 1 63.78 82 ASP A N 1
ATOM 626 C CA . ASP A 1 82 ? -6.203 -30.484 -14.742 1 63.78 82 ASP A CA 1
ATOM 627 C C . ASP A 1 82 ? -7.387 -29.516 -14.82 1 63.78 82 ASP A C 1
ATOM 629 O O . ASP A 1 82 ? -8.508 -29.875 -14.461 1 63.78 82 ASP A O 1
ATOM 633 N N . GLY A 1 83 ? -7.062 -28.438 -15.32 1 61.09 83 GLY A N 1
ATOM 634 C CA . GLY A 1 83 ? -8.125 -27.469 -15.531 1 61.09 83 GLY A CA 1
ATOM 635 C C . GLY A 1 83 ? -9.18 -27.938 -16.516 1 61.09 83 GLY A C 1
ATOM 636 O O . GLY A 1 83 ? -10.375 -27.766 -16.281 1 61.09 83 GLY A O 1
ATOM 637 N N . ALA A 1 84 ? -8.695 -28.5 -17.594 1 57.78 84 ALA A N 1
ATOM 638 C CA . ALA A 1 84 ? -9.617 -29.031 -18.594 1 57.78 84 ALA A CA 1
ATOM 639 C C . ALA A 1 84 ? -10.508 -30.109 -17.984 1 57.78 84 ALA A C 1
ATOM 641 O O . ALA A 1 84 ? -11.703 -30.172 -18.266 1 57.78 84 ALA A O 1
ATOM 642 N N . ARG A 1 85 ? -9.914 -30.953 -17.234 1 58.5 85 ARG A N 1
ATOM 643 C CA . ARG A 1 85 ? -10.672 -32 -16.578 1 58.5 85 ARG A CA 1
ATOM 644 C C . ARG A 1 85 ? -11.727 -31.422 -15.648 1 58.5 85 ARG A C 1
ATOM 646 O O . ARG A 1 85 ? -12.852 -31.938 -15.578 1 58.5 85 ARG A O 1
ATOM 653 N N . LEU A 1 86 ? -11.219 -30.469 -15.008 1 58.84 86 LEU A N 1
ATOM 654 C CA . LEU A 1 86 ? -12.141 -29.812 -14.086 1 58.84 86 LEU A CA 1
ATOM 655 C C . LEU A 1 86 ? -13.281 -29.141 -14.844 1 58.84 86 LEU A C 1
ATOM 657 O O . LEU A 1 86 ? -14.438 -29.219 -14.43 1 58.84 86 LEU A O 1
ATOM 661 N N . GLU A 1 87 ? -12.906 -28.5 -15.859 1 55.19 87 GLU A N 1
ATOM 662 C CA . GLU A 1 87 ? -13.922 -27.844 -16.688 1 55.19 87 GLU A CA 1
ATOM 663 C C . GLU A 1 87 ? -14.898 -28.875 -17.266 1 55.19 87 GLU A C 1
ATOM 665 O O . GLU A 1 87 ? -16.109 -28.625 -17.328 1 55.19 87 GLU A O 1
ATOM 670 N N . ILE A 1 88 ? -14.367 -29.938 -17.766 1 52.5 88 ILE A N 1
ATOM 671 C CA . ILE A 1 88 ? -15.203 -31 -18.312 1 52.5 88 ILE A CA 1
ATOM 672 C C . ILE A 1 88 ? -16.031 -31.641 -17.203 1 52.5 88 ILE A C 1
ATOM 674 O O . ILE A 1 88 ? -17.203 -31.938 -17.406 1 52.5 88 ILE A O 1
ATOM 678 N N . GLY A 1 89 ? -15.344 -31.891 -16.156 1 50.81 89 GLY A N 1
ATOM 679 C CA . GLY A 1 89 ? -16.109 -32.406 -15.023 1 50.81 89 GLY A CA 1
ATOM 680 C C . GLY A 1 89 ? -17.141 -31.453 -14.5 1 50.81 89 GLY A C 1
ATOM 681 O O . GLY A 1 89 ? -18.109 -31.859 -13.859 1 50.81 89 GLY A O 1
ATOM 682 N N . GLU A 1 90 ? -16.844 -30.156 -14.445 1 49.78 90 GLU A N 1
ATOM 683 C CA . GLU A 1 90 ? -17.719 -29.078 -14 1 49.78 90 GLU A CA 1
ATOM 684 C C . GLU A 1 90 ? -19.016 -29.062 -14.789 1 49.78 90 GLU A C 1
ATOM 686 O O . GLU A 1 90 ? -20.078 -28.688 -14.258 1 49.78 90 GLU A O 1
ATOM 691 N N . SER A 1 91 ? -18.922 -29.281 -16.094 1 48.12 91 SER A N 1
ATOM 692 C CA . SER A 1 91 ? -20.203 -29.375 -16.812 1 48.12 91 SER A CA 1
ATOM 693 C C . SER A 1 91 ? -21.141 -30.344 -16.094 1 48.12 91 SER A C 1
ATOM 695 O O . SER A 1 91 ? -22.375 -30.172 -16.172 1 48.12 91 SER A O 1
ATOM 697 N N . ALA A 1 92 ? -20.672 -31.281 -15.438 1 47.69 92 ALA A N 1
ATOM 698 C CA . ALA A 1 92 ? -21.625 -32.219 -14.812 1 47.69 92 ALA A CA 1
ATOM 699 C C . ALA A 1 92 ? -21.938 -31.781 -13.383 1 47.69 92 ALA A C 1
ATOM 701 O O . ALA A 1 92 ? -23.094 -31.875 -12.945 1 47.69 92 ALA A O 1
ATOM 702 N N . ALA A 1 93 ? -21.031 -31.656 -12.328 1 52.94 93 ALA A N 1
ATOM 703 C CA . ALA A 1 93 ? -21.312 -31.453 -10.914 1 52.94 93 ALA A CA 1
ATOM 704 C C . ALA A 1 93 ? -20.938 -30.047 -10.477 1 52.94 93 ALA A C 1
ATOM 706 O O . ALA A 1 93 ? -19.875 -29.531 -10.867 1 52.94 93 ALA A O 1
ATOM 707 N N . VAL A 1 94 ? -21.891 -29.156 -10.141 1 60.56 94 VAL A N 1
ATOM 708 C CA . VAL A 1 94 ? -21.734 -27.828 -9.523 1 60.56 94 VAL A CA 1
ATOM 709 C C . VAL A 1 94 ? -20.688 -27.891 -8.422 1 60.56 94 VAL A C 1
ATOM 711 O O . VAL A 1 94 ? -20.891 -28.562 -7.402 1 60.56 94 VAL A O 1
ATOM 714 N N . VAL A 1 95 ? -19.375 -27.625 -8.695 1 72.81 95 VAL A N 1
ATOM 715 C CA . VAL A 1 95 ? -18.344 -27.562 -7.672 1 72.81 95 VAL A CA 1
ATOM 716 C C . VAL A 1 95 ? -18.672 -26.453 -6.684 1 72.81 95 VAL A C 1
ATOM 718 O O . VAL A 1 95 ? -18.969 -25.312 -7.086 1 72.81 95 VAL A O 1
ATOM 721 N N . THR A 1 96 ? -18.938 -26.781 -5.461 1 76.94 96 THR A N 1
ATOM 722 C CA . THR A 1 96 ? -19.203 -25.828 -4.379 1 76.94 96 THR A CA 1
ATOM 723 C C . THR A 1 96 ? -18.094 -25.891 -3.338 1 76.94 96 THR A C 1
ATOM 725 O O . THR A 1 96 ? -17.266 -26.812 -3.346 1 76.94 96 THR A O 1
ATOM 728 N N . GLY A 1 97 ? -17.844 -24.859 -2.65 1 88.75 97 GLY A N 1
ATOM 729 C CA . GLY A 1 97 ? -16.875 -24.844 -1.575 1 88.75 97 GLY A CA 1
ATOM 730 C C . GLY A 1 97 ? -16.344 -23.453 -1.282 1 88.75 97 GLY A C 1
ATOM 731 O O . GLY A 1 97 ? -17.031 -22.453 -1.53 1 88.75 97 GLY A O 1
ATOM 732 N N . ARG A 1 98 ? -15.258 -23.5 -0.525 1 92 98 ARG A N 1
ATOM 733 C CA . ARG A 1 98 ? -14.617 -22.25 -0.12 1 92 98 ARG A CA 1
ATOM 734 C C . ARG A 1 98 ? -13.125 -22.281 -0.426 1 92 98 ARG A C 1
ATOM 736 O O . ARG A 1 98 ? -12.469 -23.312 -0.249 1 92 98 ARG A O 1
ATOM 743 N N . VAL A 1 99 ? -12.625 -21.188 -0.886 1 95.69 99 VAL A N 1
ATOM 744 C CA . VAL A 1 99 ? -11.195 -21.016 -1.12 1 95.69 99 VAL A CA 1
ATOM 745 C C . VAL A 1 99 ? -10.703 -19.734 -0.447 1 95.69 99 VAL A C 1
ATOM 747 O O . VAL A 1 99 ? -11.227 -18.656 -0.703 1 95.69 99 VAL A O 1
ATOM 750 N N . THR A 1 100 ? -9.758 -19.859 0.437 1 96.88 100 THR A N 1
ATOM 751 C CA . THR A 1 100 ? -9.133 -18.719 1.087 1 96.88 100 THR A CA 1
ATOM 752 C C . THR A 1 100 ? -7.723 -18.484 0.54 1 96.88 100 THR A C 1
ATOM 754 O O . THR A 1 100 ? -6.855 -19.359 0.667 1 96.88 100 THR A O 1
ATOM 757 N N . ILE A 1 101 ? -7.508 -17.281 -0.004 1 97.75 101 ILE A N 1
ATOM 758 C CA . ILE A 1 101 ? -6.246 -16.953 -0.656 1 97.75 101 ILE A CA 1
ATOM 759 C C . ILE A 1 101 ? -5.535 -15.852 0.126 1 97.75 101 ILE A C 1
ATOM 761 O O . ILE A 1 101 ? -6.16 -14.867 0.533 1 97.75 101 ILE A O 1
ATOM 765 N N . GLY A 1 102 ? -4.285 -16.062 0.391 1 97.38 102 GLY A N 1
ATOM 766 C CA . GLY A 1 102 ? -3.408 -14.984 0.839 1 97.38 102 GLY A CA 1
ATOM 767 C C . GLY A 1 102 ? -2.557 -14.406 -0.274 1 97.38 102 GLY A C 1
ATOM 768 O O . GLY A 1 102 ? -2.057 -15.141 -1.128 1 97.38 102 GLY A O 1
ATOM 769 N N . ALA A 1 103 ? -2.439 -13.039 -0.272 1 95.88 103 ALA A N 1
ATOM 770 C CA . ALA A 1 103 ? -1.624 -12.414 -1.313 1 95.88 103 ALA A CA 1
ATOM 771 C C . ALA A 1 103 ? -0.799 -11.266 -0.752 1 95.88 103 ALA A C 1
ATOM 773 O O . ALA A 1 103 ? -1.261 -10.531 0.129 1 95.88 103 ALA A O 1
ATOM 774 N N . THR A 1 104 ? 0.377 -11.117 -1.278 1 90.38 104 THR A N 1
ATOM 775 C CA . THR A 1 104 ? 1.192 -9.961 -0.932 1 90.38 104 THR A CA 1
ATOM 776 C C . THR A 1 104 ? 0.741 -8.727 -1.713 1 90.38 104 THR A C 1
ATOM 778 O O . THR A 1 104 ? -0.019 -8.844 -2.678 1 90.38 104 THR A O 1
ATOM 781 N N . ALA A 1 105 ? 1.234 -7.617 -1.309 1 77.94 105 ALA A N 1
ATOM 782 C CA . ALA A 1 105 ? 0.785 -6.352 -1.882 1 77.94 105 ALA A CA 1
ATOM 783 C C . ALA A 1 105 ? 1.278 -6.195 -3.318 1 77.94 105 ALA A C 1
ATOM 785 O O . ALA A 1 105 ? 0.57 -5.648 -4.168 1 77.94 105 ALA A O 1
ATOM 786 N N . ALA A 1 106 ? 2.467 -6.594 -3.545 1 80.25 106 ALA A N 1
ATOM 787 C CA . ALA A 1 106 ? 3.064 -6.434 -4.867 1 80.25 106 ALA A CA 1
ATOM 788 C C . ALA A 1 106 ? 3.18 -7.777 -5.582 1 80.25 106 ALA A C 1
ATOM 790 O O . ALA A 1 106 ? 3.865 -8.688 -5.105 1 80.25 106 ALA A O 1
ATOM 791 N N . LEU A 1 107 ? 2.492 -7.844 -6.73 1 88.56 107 LEU A N 1
ATOM 792 C CA . LEU A 1 107 ? 2.475 -9.109 -7.461 1 88.56 107 LEU A CA 1
ATOM 793 C C . LEU A 1 107 ? 3.006 -8.922 -8.883 1 88.56 107 LEU A C 1
ATOM 795 O O . LEU A 1 107 ? 2.625 -9.664 -9.789 1 88.56 107 LEU A O 1
ATOM 799 N N . GLY A 1 108 ? 3.715 -7.836 -8.977 1 82.75 108 GLY A N 1
ATOM 800 C CA . GLY A 1 108 ? 4.285 -7.59 -10.289 1 82.75 108 GLY A CA 1
ATOM 801 C C . GLY A 1 108 ? 3.238 -7.398 -11.375 1 82.75 108 GLY A C 1
ATOM 802 O O . GLY A 1 108 ? 2.27 -6.66 -11.18 1 82.75 108 GLY A O 1
ATOM 803 N N . PRO A 1 109 ? 3.559 -8.039 -12.539 1 84.75 109 PRO A N 1
ATOM 804 C CA . PRO A 1 109 ? 2.613 -7.863 -13.648 1 84.75 109 PRO A CA 1
ATOM 805 C C . PRO A 1 109 ? 1.395 -8.773 -13.531 1 84.75 109 PRO A C 1
ATOM 807 O O . PRO A 1 109 ? 0.487 -8.703 -14.367 1 84.75 109 PRO A O 1
ATOM 810 N N . TYR A 1 110 ? 1.398 -9.594 -12.531 1 90.44 110 TYR A N 1
ATOM 811 C CA . TYR A 1 110 ? 0.282 -10.523 -12.414 1 90.44 110 TYR A CA 1
ATOM 812 C C . TYR A 1 110 ? -0.971 -9.805 -11.922 1 90.44 110 TYR A C 1
ATOM 814 O O . TYR A 1 110 ? -0.958 -9.18 -10.859 1 90.44 110 TYR A O 1
ATOM 822 N N . ASP A 1 111 ? -1.997 -9.914 -12.625 1 90.38 111 ASP A N 1
ATOM 823 C CA . ASP A 1 111 ? -3.268 -9.273 -12.305 1 90.38 111 ASP A CA 1
ATOM 824 C C . ASP A 1 111 ? -4.176 -10.211 -11.516 1 90.38 111 ASP A C 1
ATOM 826 O O . ASP A 1 111 ? -5.09 -10.82 -12.086 1 90.38 111 ASP A O 1
ATOM 830 N N . LEU A 1 112 ? -3.994 -10.242 -10.258 1 93.94 112 LEU A N 1
ATOM 831 C CA . LEU A 1 112 ? -4.746 -11.148 -9.391 1 93.94 112 LEU A CA 1
ATOM 832 C C . LEU A 1 112 ? -6.23 -10.797 -9.398 1 93.94 112 LEU A C 1
ATOM 834 O O . LEU A 1 112 ? -7.078 -11.688 -9.492 1 93.94 112 LEU A O 1
ATOM 838 N N . PRO A 1 113 ? -6.609 -9.531 -9.328 1 93.5 113 PRO A N 1
ATOM 839 C CA . PRO A 1 113 ? -8.031 -9.188 -9.352 1 93.5 113 PRO A CA 1
ATOM 840 C C . PRO A 1 113 ? -8.75 -9.742 -10.578 1 93.5 113 PRO A C 1
ATOM 842 O O . PRO A 1 113 ? -9.828 -10.328 -10.453 1 93.5 113 PRO A O 1
ATOM 845 N N . ALA A 1 114 ? -8.164 -9.617 -11.68 1 92.75 114 ALA A N 1
ATOM 846 C CA . ALA A 1 114 ? -8.773 -10.125 -12.906 1 92.75 114 ALA A CA 1
ATOM 847 C C . ALA A 1 114 ? -8.898 -11.648 -12.859 1 92.75 114 ALA A C 1
ATOM 849 O O . ALA A 1 114 ? -9.906 -12.203 -13.305 1 92.75 114 ALA A O 1
ATOM 850 N N . ALA A 1 115 ? -7.875 -12.281 -12.375 1 94.25 115 ALA A N 1
ATOM 851 C CA . ALA A 1 115 ? -7.895 -13.742 -12.281 1 94.25 115 ALA A CA 1
ATOM 852 C C . ALA A 1 115 ? -9 -14.211 -11.336 1 94.25 115 ALA A C 1
ATOM 854 O O . ALA A 1 115 ? -9.703 -15.18 -11.625 1 94.25 115 ALA A O 1
ATOM 855 N N . LEU A 1 116 ? -9.133 -13.562 -10.227 1 95.12 116 LEU A N 1
ATOM 856 C CA . LEU A 1 116 ? -10.156 -13.93 -9.25 1 95.12 116 LEU A CA 1
ATOM 857 C C . LEU A 1 116 ? -11.547 -13.688 -9.812 1 95.12 116 LEU A C 1
ATOM 859 O O . LEU A 1 116 ? -12.469 -14.469 -9.562 1 95.12 116 LEU A O 1
ATOM 863 N N . ALA A 1 117 ? -11.711 -12.609 -10.523 1 93.62 117 ALA A N 1
ATOM 864 C CA . ALA A 1 117 ? -12.992 -12.328 -11.164 1 93.62 117 ALA A CA 1
ATOM 865 C C . ALA A 1 117 ? -13.367 -13.422 -12.156 1 93.62 117 ALA A C 1
ATOM 867 O O . ALA A 1 117 ? -14.5 -13.906 -12.164 1 93.62 117 ALA A O 1
ATOM 868 N N . ALA A 1 118 ? -12.438 -13.812 -12.922 1 90.69 118 ALA A N 1
ATOM 869 C CA . ALA A 1 118 ? -12.648 -14.883 -13.898 1 90.69 118 ALA A CA 1
ATOM 870 C C . ALA A 1 118 ? -13.039 -16.188 -13.211 1 90.69 118 ALA A C 1
ATOM 872 O O . ALA A 1 118 ? -13.93 -16.891 -13.672 1 90.69 118 ALA A O 1
ATOM 873 N N . PHE A 1 119 ? -12.375 -16.453 -12.141 1 92.19 119 PHE A N 1
ATOM 874 C CA . PHE A 1 119 ? -12.68 -17.656 -11.375 1 92.19 119 PHE A CA 1
ATOM 875 C C . PHE A 1 119 ? -14.102 -17.594 -10.828 1 92.19 119 PHE A C 1
ATOM 877 O O . PHE A 1 119 ? -14.836 -18.578 -10.898 1 92.19 119 PHE A O 1
ATOM 884 N N . GLY A 1 120 ? -14.453 -16.5 -10.242 1 89.56 120 GLY A N 1
ATOM 885 C CA . GLY A 1 120 ? -15.797 -16.328 -9.719 1 89.56 120 GLY A CA 1
ATOM 886 C C . GLY A 1 120 ? -16.875 -16.531 -10.766 1 89.56 120 GLY A C 1
ATOM 887 O O . GLY A 1 120 ? -17.922 -17.109 -10.484 1 89.56 120 GLY A O 1
ATOM 888 N N . ASP A 1 121 ? -16.641 -15.992 -11.906 1 86.94 121 ASP A N 1
ATOM 889 C CA . ASP A 1 121 ? -17.594 -16.125 -13.008 1 86.94 121 ASP A CA 1
ATOM 890 C C . ASP A 1 121 ? -17.734 -17.594 -13.43 1 86.94 121 ASP A C 1
ATOM 892 O O . ASP A 1 121 ? -18.844 -18.047 -13.711 1 86.94 121 ASP A O 1
ATOM 896 N N . ARG A 1 122 ? -16.656 -18.312 -13.445 1 84.75 122 ARG A N 1
ATOM 897 C CA . ARG A 1 122 ? -16.625 -19.703 -13.906 1 84.75 122 ARG A CA 1
ATOM 898 C C . ARG A 1 122 ? -17.172 -20.641 -12.844 1 84.75 122 ARG A C 1
ATOM 900 O O . ARG A 1 122 ? -17.797 -21.656 -13.172 1 84.75 122 ARG A O 1
ATOM 907 N N . PHE A 1 123 ? -16.938 -20.281 -11.562 1 88.12 123 PHE A N 1
ATOM 908 C CA . PHE A 1 123 ? -17.344 -21.141 -10.453 1 88.12 123 PHE A CA 1
ATOM 909 C C . PHE A 1 123 ? -18.156 -20.344 -9.43 1 88.12 123 PHE A C 1
ATOM 911 O O . PHE A 1 123 ? -17.703 -20.172 -8.289 1 88.12 123 PHE A O 1
ATOM 918 N N . PRO A 1 124 ? -19.328 -20.031 -9.727 1 87.25 124 PRO A N 1
ATOM 919 C CA . PRO A 1 124 ? -20.141 -19.156 -8.859 1 87.25 124 PRO A CA 1
ATOM 920 C C . PRO A 1 124 ? -20.5 -19.828 -7.539 1 87.25 124 PRO A C 1
ATOM 922 O O . PRO A 1 124 ? -20.906 -19.141 -6.594 1 87.25 124 PRO A O 1
ATOM 925 N N . GLY A 1 125 ? -20.406 -21.078 -7.496 1 86 125 GLY A N 1
ATOM 926 C CA . GLY A 1 125 ? -20.75 -21.797 -6.277 1 86 125 GLY A CA 1
ATOM 927 C C . GLY A 1 125 ? -19.641 -21.797 -5.25 1 86 125 GLY A C 1
ATOM 928 O O . GLY A 1 125 ? -19.828 -22.25 -4.121 1 86 125 GLY A O 1
ATOM 929 N N . ILE A 1 126 ? -18.469 -21.344 -5.598 1 89.56 126 ILE A N 1
ATOM 930 C CA . ILE A 1 126 ? -17.328 -21.344 -4.703 1 89.56 126 ILE A CA 1
ATOM 931 C C . ILE A 1 126 ? -17.203 -19.969 -4.031 1 89.56 126 ILE A C 1
ATOM 933 O O . ILE A 1 126 ? -17.219 -18.938 -4.703 1 89.56 126 ILE A O 1
ATOM 937 N N . LEU A 1 127 ? -17.172 -19.984 -2.74 1 91 127 LEU A N 1
ATOM 938 C CA . LEU A 1 127 ? -16.969 -18.75 -1.971 1 91 127 LEU A CA 1
ATOM 939 C C . LEU A 1 127 ? -15.477 -18.406 -1.897 1 91 127 LEU A C 1
ATOM 941 O O . LEU A 1 127 ? -14.688 -19.172 -1.33 1 91 127 LEU A O 1
ATOM 945 N N . LEU A 1 128 ? -15.125 -17.219 -2.379 1 94.69 128 LEU A N 1
ATOM 946 C CA . LEU A 1 128 ? -13.742 -16.766 -2.41 1 94.69 128 LEU A CA 1
ATOM 947 C C . LEU A 1 128 ? -13.477 -15.766 -1.291 1 94.69 128 LEU A C 1
ATOM 949 O O . LEU A 1 128 ? -14.305 -14.891 -1.024 1 94.69 128 LEU A O 1
ATOM 953 N N . ARG A 1 129 ? -12.367 -15.969 -0.645 1 95.31 129 ARG A N 1
ATOM 954 C CA . ARG A 1 129 ? -11.867 -15.008 0.332 1 95.31 129 ARG A CA 1
ATOM 955 C C . ARG A 1 129 ? -10.414 -14.641 0.054 1 95.31 129 ARG A C 1
ATOM 957 O O . ARG A 1 129 ? -9.609 -15.508 -0.314 1 95.31 129 ARG A O 1
ATOM 964 N N . LEU A 1 130 ? -10.094 -13.336 0.198 1 96.75 130 LEU A N 1
ATOM 965 C CA . LEU A 1 130 ? -8.734 -12.836 -0.006 1 96.75 130 LEU A CA 1
ATOM 966 C C . LEU A 1 130 ? -8.25 -12.07 1.219 1 96.75 130 LEU A C 1
ATOM 968 O O . LEU A 1 130 ? -8.984 -11.25 1.775 1 96.75 130 LEU A O 1
ATOM 972 N N . ARG A 1 131 ? -7.051 -12.391 1.576 1 93.81 131 ARG A N 1
ATOM 973 C CA . ARG A 1 131 ? -6.355 -11.672 2.639 1 93.81 131 ARG A CA 1
ATOM 974 C C . ARG A 1 131 ? -5.004 -11.156 2.152 1 93.81 131 ARG A C 1
ATOM 976 O O . ARG A 1 131 ? -4.332 -11.812 1.356 1 93.81 131 ARG A O 1
ATOM 983 N N . SER A 1 132 ? -4.645 -10.047 2.627 1 90.19 132 SER A N 1
ATOM 984 C CA . SER A 1 132 ? -3.346 -9.477 2.279 1 90.19 132 SER A CA 1
ATOM 985 C C . SER A 1 132 ? -2.383 -9.539 3.461 1 90.19 132 SER A C 1
ATOM 987 O O . SER A 1 132 ? -2.811 -9.531 4.617 1 90.19 132 SER A O 1
ATOM 989 N N . GLY A 1 133 ? -1.078 -9.602 3.184 1 84.94 133 GLY A N 1
ATOM 990 C CA . GLY A 1 133 ? -0.073 -9.633 4.234 1 84.94 133 GLY A CA 1
ATOM 991 C C . GLY A 1 133 ? 1.338 -9.812 3.705 1 84.94 133 GLY A C 1
ATOM 992 O O . GLY A 1 133 ? 1.558 -9.805 2.492 1 84.94 133 GLY A O 1
ATOM 993 N N . ARG A 1 134 ? 2.246 -9.969 4.66 1 84.94 134 ARG A N 1
ATOM 994 C CA . ARG A 1 134 ? 3.623 -10.32 4.332 1 84.94 134 ARG A CA 1
ATOM 995 C C . ARG A 1 134 ? 3.748 -11.805 4.02 1 84.94 134 ARG A C 1
ATOM 997 O O . ARG A 1 134 ? 3.059 -12.633 4.621 1 84.94 134 ARG A O 1
ATOM 1004 N N . VAL A 1 135 ? 4.621 -12.109 3.174 1 90.25 135 VAL A N 1
ATOM 1005 C CA . VAL A 1 135 ? 4.727 -13.477 2.67 1 90.25 135 VAL A CA 1
ATOM 1006 C C . VAL A 1 135 ? 5 -14.43 3.828 1 90.25 135 VAL A C 1
ATOM 1008 O O . VAL A 1 135 ? 4.457 -15.539 3.871 1 90.25 135 VAL A O 1
ATOM 1011 N N . THR A 1 136 ? 5.836 -14.031 4.812 1 90.19 136 THR A N 1
ATOM 1012 C CA . THR A 1 136 ? 6.168 -14.891 5.945 1 90.19 136 THR A CA 1
ATOM 1013 C C . THR A 1 136 ? 4.918 -15.219 6.758 1 90.19 136 THR A C 1
ATOM 1015 O O . THR A 1 136 ? 4.703 -16.375 7.129 1 90.19 136 THR A O 1
ATOM 1018 N N . GLY A 1 137 ? 4.145 -14.234 6.988 1 92.38 137 GLY A N 1
ATOM 1019 C CA . GLY A 1 137 ? 2.896 -14.453 7.707 1 92.38 137 GLY A CA 1
ATOM 1020 C C . GLY A 1 137 ? 1.904 -15.297 6.926 1 92.38 137 GLY A C 1
ATOM 1021 O O . GLY A 1 137 ? 1.228 -16.156 7.496 1 92.38 137 GLY A O 1
ATOM 1022 N N . LEU A 1 138 ? 1.834 -15.062 5.684 1 95.56 138 LEU A N 1
ATOM 1023 C CA . LEU A 1 138 ? 0.911 -15.805 4.828 1 95.56 138 LEU A CA 1
ATOM 1024 C C . LEU A 1 138 ? 1.291 -17.281 4.762 1 95.56 138 LEU A C 1
ATOM 1026 O O . LEU A 1 138 ? 0.419 -18.156 4.789 1 95.56 138 LEU A O 1
ATOM 1030 N N . LEU A 1 139 ? 2.557 -17.516 4.734 1 96.25 139 LEU A N 1
ATOM 1031 C CA . LEU A 1 139 ? 3.012 -18.906 4.711 1 96.25 139 LEU A CA 1
ATOM 1032 C C . LEU A 1 139 ? 2.717 -19.594 6.039 1 96.25 139 LEU A C 1
ATOM 1034 O O . LEU A 1 139 ? 2.412 -20.797 6.07 1 96.25 139 LEU A O 1
ATOM 1038 N N . GLY A 1 140 ? 2.898 -18.844 7.086 1 96.38 140 GLY A N 1
ATOM 1039 C CA . GLY A 1 140 ? 2.477 -19.375 8.375 1 96.38 140 GLY A CA 1
ATOM 1040 C C . GLY A 1 140 ? 1.013 -19.766 8.406 1 96.38 140 GLY A C 1
ATOM 1041 O O . GLY A 1 140 ? 0.666 -20.844 8.898 1 96.38 140 GLY A O 1
ATOM 1042 N N . ALA A 1 141 ? 0.186 -18.922 7.867 1 96.19 141 ALA A N 1
ATOM 1043 C CA . ALA A 1 141 ? -1.248 -19.188 7.805 1 96.19 141 ALA A CA 1
ATOM 1044 C C . ALA A 1 141 ? -1.548 -20.375 6.891 1 96.19 141 ALA A C 1
ATOM 1046 O O . ALA A 1 141 ? -2.488 -21.141 7.137 1 96.19 141 ALA A O 1
ATOM 1047 N N . LEU A 1 142 ? -0.812 -20.484 5.84 1 97.12 142 LEU A N 1
ATOM 1048 C CA . LEU A 1 142 ? -0.921 -21.625 4.957 1 97.12 142 LEU A CA 1
ATOM 1049 C C . LEU A 1 142 ? -0.563 -22.922 5.691 1 97.12 142 LEU A C 1
ATOM 1051 O O . LEU A 1 142 ? -1.256 -23.922 5.555 1 97.12 142 LEU A O 1
ATOM 1055 N N . ASP A 1 143 ? 0.458 -22.812 6.449 1 95.94 143 ASP A N 1
ATOM 1056 C CA . ASP A 1 143 ? 0.928 -23.953 7.227 1 95.94 143 ASP A CA 1
ATOM 1057 C C . ASP A 1 143 ? -0.117 -24.391 8.25 1 95.94 143 ASP A C 1
ATOM 1059 O O . ASP A 1 143 ? -0.304 -25.578 8.492 1 95.94 143 ASP A O 1
ATOM 1063 N N . GLY A 1 144 ? -0.713 -23.453 8.828 1 94.06 144 GLY A N 1
ATOM 1064 C CA . GLY A 1 144 ? -1.714 -23.719 9.852 1 94.06 144 GLY A CA 1
ATOM 1065 C C . GLY A 1 144 ? -3.068 -24.094 9.273 1 94.06 144 GLY A C 1
ATOM 1066 O O . GLY A 1 144 ? -3.988 -24.438 10.016 1 94.06 144 GLY A O 1
ATOM 1067 N N . GLY A 1 145 ? -3.24 -23.938 8.016 1 94.25 145 GLY A N 1
ATOM 1068 C CA . GLY A 1 145 ? -4.48 -24.312 7.363 1 94.25 145 GLY A CA 1
ATOM 1069 C C . GLY A 1 145 ? -5.492 -23.188 7.297 1 94.25 145 GLY A C 1
ATOM 1070 O O . GLY A 1 145 ? -6.648 -23.406 6.934 1 94.25 145 GLY A O 1
ATOM 1071 N N . GLU A 1 146 ? -5.102 -22 7.637 1 95 146 GLU A N 1
ATOM 1072 C CA . GLU A 1 146 ? -5.988 -20.844 7.586 1 95 146 GLU A CA 1
ATOM 1073 C C . GLU A 1 146 ? -6.156 -20.328 6.156 1 95 146 GLU A C 1
ATOM 1075 O O . GLU A 1 146 ? -7.133 -19.656 5.84 1 95 146 GLU A O 1
ATOM 1080 N N . LEU A 1 147 ? -5.168 -20.609 5.348 1 97.12 147 LEU A N 1
ATOM 1081 C CA . LEU A 1 147 ? -5.188 -20.297 3.924 1 97.12 147 LEU A CA 1
ATOM 1082 C C . LEU A 1 147 ? -5.051 -21.547 3.078 1 97.12 147 LEU A C 1
ATOM 1084 O O . LEU A 1 147 ? -4.422 -22.531 3.502 1 97.12 147 LEU A O 1
ATOM 1088 N N . ASP A 1 148 ? -5.645 -21.484 1.921 1 96.88 148 ASP A N 1
ATOM 1089 C CA . ASP A 1 148 ? -5.527 -22.594 0.988 1 96.88 148 ASP A CA 1
ATOM 1090 C C . ASP A 1 148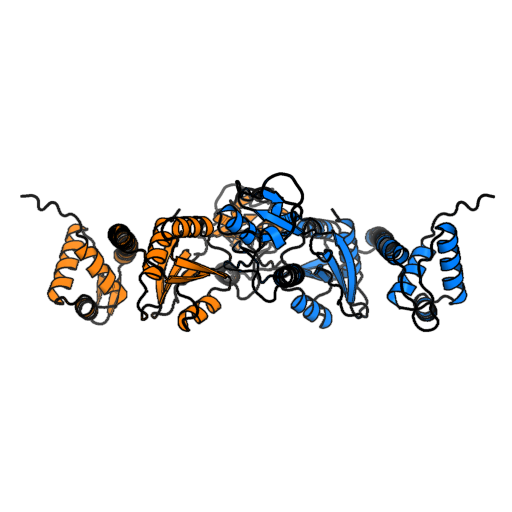 ? -4.414 -22.344 -0.028 1 96.88 148 ASP A C 1
ATOM 1092 O O . ASP A 1 148 ? -3.75 -23.281 -0.469 1 96.88 148 ASP A O 1
ATOM 1096 N N . LEU A 1 149 ? -4.281 -21.125 -0.414 1 97.75 149 LEU A N 1
ATOM 1097 C CA . LEU A 1 149 ? -3.295 -20.688 -1.396 1 97.75 149 LEU A CA 1
ATOM 1098 C C . LEU A 1 149 ? -2.652 -19.375 -0.973 1 97.75 149 LEU A C 1
ATOM 1100 O O . LEU A 1 149 ? -3.287 -18.562 -0.304 1 97.75 149 LEU A O 1
ATOM 1104 N N . VAL A 1 150 ? -1.42 -19.203 -1.361 1 97.81 150 VAL A N 1
ATOM 1105 C CA . VAL A 1 150 ? -0.726 -17.938 -1.199 1 97.81 150 VAL A CA 1
ATOM 1106 C C . VAL A 1 150 ? -0.168 -17.469 -2.545 1 97.81 150 VAL A C 1
ATOM 1108 O O . VAL A 1 150 ? 0.433 -18.266 -3.277 1 97.81 150 VAL A O 1
ATOM 1111 N N . VAL A 1 151 ? -0.434 -16.281 -2.902 1 96.81 151 VAL A N 1
ATOM 1112 C CA . VAL A 1 151 ? 0.151 -15.68 -4.098 1 96.81 151 VAL A CA 1
ATOM 1113 C C . VAL A 1 151 ? 1.178 -14.617 -3.693 1 96.81 151 VAL A C 1
ATOM 1115 O O . VAL A 1 151 ? 0.846 -13.656 -3.004 1 96.81 151 VAL A O 1
ATOM 1118 N N . GLY A 1 152 ? 2.387 -14.812 -4.121 1 94.75 152 GLY A N 1
ATOM 1119 C CA . GLY A 1 152 ? 3.463 -13.906 -3.752 1 94.75 152 GLY A CA 1
ATOM 1120 C C . GLY A 1 152 ? 4.82 -14.344 -4.273 1 94.75 152 GLY A C 1
ATOM 1121 O O . GLY A 1 152 ? 4.906 -15.25 -5.105 1 94.75 152 GLY A O 1
ATOM 1122 N N . PRO A 1 153 ? 5.84 -13.68 -3.844 1 93.44 153 PRO A N 1
ATOM 1123 C CA . PRO A 1 153 ? 7.191 -14.047 -4.273 1 93.44 153 PRO A CA 1
ATOM 1124 C C . PRO A 1 153 ? 7.605 -15.445 -3.795 1 93.44 153 PRO A C 1
ATOM 1126 O O . PRO A 1 153 ? 7.383 -15.789 -2.633 1 93.44 153 PRO A O 1
ATOM 1129 N N . VAL A 1 154 ? 8.18 -16.156 -4.699 1 94 154 VAL A N 1
ATOM 1130 C CA . VAL A 1 154 ? 8.68 -17.5 -4.387 1 94 154 VAL A CA 1
ATOM 1131 C C . VAL A 1 154 ? 10.18 -17.438 -4.113 1 94 154 VAL A C 1
ATOM 1133 O O . VAL A 1 154 ? 10.992 -17.547 -5.035 1 94 154 VAL A O 1
ATOM 1136 N N . HIS A 1 155 ? 10.438 -17.375 -2.887 1 90.38 155 HIS A N 1
ATOM 1137 C CA . HIS A 1 155 ? 11.844 -17.281 -2.502 1 90.38 155 HIS A CA 1
ATOM 1138 C C . HIS A 1 155 ? 12.539 -18.641 -2.666 1 90.38 155 HIS A C 1
ATOM 1140 O O . HIS A 1 155 ? 11.898 -19.688 -2.588 1 90.38 155 HIS A O 1
ATOM 1146 N N . ALA A 1 156 ? 13.844 -18.547 -2.805 1 85.88 156 ALA A N 1
ATOM 1147 C CA . ALA A 1 156 ? 14.648 -19.75 -3.031 1 85.88 156 ALA A CA 1
ATOM 1148 C C . ALA A 1 156 ? 14.617 -20.672 -1.813 1 85.88 156 ALA A C 1
ATOM 1150 O O . ALA A 1 156 ? 14.742 -21.891 -1.943 1 85.88 156 ALA A O 1
ATOM 1151 N N . ASP A 1 157 ? 14.367 -20.062 -0.656 1 88.56 157 ASP A N 1
ATOM 1152 C CA . ASP A 1 157 ? 14.406 -20.844 0.574 1 88.56 157 ASP A CA 1
ATOM 1153 C C . ASP A 1 157 ? 13.008 -21.297 0.988 1 88.56 157 ASP A C 1
ATOM 1155 O O . ASP A 1 157 ? 12.758 -21.562 2.164 1 88.56 157 ASP A O 1
ATOM 1159 N N . LEU A 1 158 ? 12.117 -21.328 0.05 1 92.88 158 LEU A N 1
ATOM 1160 C CA . LEU A 1 158 ? 10.781 -21.844 0.349 1 92.88 158 LEU A CA 1
ATOM 1161 C C . LEU A 1 158 ? 10.852 -23.234 0.958 1 92.88 158 LEU A C 1
ATOM 1163 O O . LEU A 1 158 ? 11.477 -24.141 0.388 1 92.88 158 LEU A O 1
ATOM 1167 N N . PRO A 1 159 ? 10.25 -23.406 2.129 1 93.62 159 PRO A N 1
ATOM 1168 C CA . PRO A 1 159 ? 10.305 -24.719 2.771 1 93.62 159 PRO A CA 1
ATOM 1169 C C . PRO A 1 159 ? 9.742 -25.828 1.884 1 93.62 159 PRO A C 1
ATOM 1171 O O . PRO A 1 159 ? 8.781 -25.609 1.143 1 93.62 159 PRO A O 1
ATOM 1174 N N . ALA A 1 160 ? 10.188 -27.016 2.062 1 91.56 160 ALA A N 1
ATOM 1175 C CA . ALA A 1 160 ? 9.883 -28.156 1.201 1 91.56 160 ALA A CA 1
ATOM 1176 C C . ALA A 1 160 ? 8.422 -28.578 1.343 1 91.56 160 ALA A C 1
ATOM 1178 O O . ALA A 1 160 ? 7.879 -29.25 0.465 1 91.56 160 ALA A O 1
ATOM 1179 N N . ARG A 1 161 ? 7.867 -28.219 2.391 1 93.12 161 ARG A N 1
ATOM 1180 C CA . ARG A 1 161 ? 6.484 -28.625 2.623 1 93.12 161 ARG A CA 1
ATOM 1181 C C . ARG A 1 161 ? 5.527 -27.812 1.755 1 93.12 161 ARG A C 1
ATOM 1183 O O . ARG A 1 161 ? 4.336 -28.125 1.681 1 93.12 161 ARG A O 1
ATOM 1190 N N . PHE A 1 162 ? 6.059 -26.781 1.154 1 95.69 162 PHE A N 1
ATOM 1191 C CA . PHE A 1 162 ? 5.262 -25.984 0.237 1 95.69 162 PHE A CA 1
ATOM 1192 C C . PHE A 1 162 ? 5.652 -26.266 -1.209 1 95.69 162 PHE A C 1
ATOM 1194 O O . PHE A 1 162 ? 6.789 -26.656 -1.485 1 95.69 162 PHE A O 1
ATOM 1201 N N . GLU A 1 163 ? 4.727 -26.125 -2.119 1 91.69 163 GLU A N 1
ATOM 1202 C CA . GLU A 1 163 ? 4.945 -26.172 -3.561 1 91.69 163 GLU A CA 1
ATOM 1203 C C . GLU A 1 163 ? 4.484 -24.875 -4.23 1 91.69 163 GLU A C 1
ATOM 1205 O O . GLU A 1 163 ? 3.453 -24.312 -3.861 1 91.69 163 GLU A O 1
ATOM 1210 N N . ALA A 1 164 ? 5.234 -24.453 -5.176 1 93.69 164 ALA A N 1
ATOM 1211 C CA . ALA A 1 164 ? 4.91 -23.203 -5.852 1 93.69 164 ALA A CA 1
ATOM 1212 C C . ALA A 1 164 ? 4.816 -23.406 -7.359 1 93.69 164 ALA A C 1
ATOM 1214 O O . ALA A 1 164 ? 5.582 -24.172 -7.938 1 93.69 164 ALA A O 1
ATOM 1215 N N . LEU A 1 165 ? 3.914 -22.781 -7.988 1 89.69 165 LEU A N 1
ATOM 1216 C CA . LEU A 1 165 ? 3.797 -22.641 -9.438 1 89.69 165 LEU A CA 1
ATOM 1217 C C . LEU A 1 165 ? 4.027 -21.203 -9.875 1 89.69 165 LEU A C 1
ATOM 1219 O O . LEU A 1 165 ? 3.318 -20.297 -9.43 1 89.69 165 LEU A O 1
ATOM 1223 N N . PRO A 1 166 ? 5.031 -20.984 -10.703 1 89.56 166 PRO A N 1
ATOM 1224 C CA . PRO A 1 166 ? 5.281 -19.609 -11.156 1 89.56 166 PRO A CA 1
ATOM 1225 C C . PRO A 1 166 ? 4.133 -19.047 -11.984 1 89.56 166 PRO A C 1
ATOM 1227 O O . PRO A 1 166 ? 3.555 -19.75 -12.812 1 89.56 166 PRO A O 1
ATOM 1230 N N . LEU A 1 167 ? 3.795 -17.812 -11.703 1 92.94 167 LEU A N 1
ATOM 1231 C CA . LEU A 1 167 ? 2.732 -17.109 -12.422 1 92.94 167 LEU A CA 1
ATOM 1232 C C . LEU A 1 167 ? 3.303 -16.016 -13.312 1 92.94 167 LEU A C 1
ATOM 1234 O O . LEU A 1 167 ? 2.775 -15.75 -14.398 1 92.94 167 LEU A O 1
ATOM 1238 N N . ALA A 1 168 ? 4.332 -15.336 -12.844 1 90.81 168 ALA A N 1
ATOM 1239 C CA . ALA A 1 168 ? 4.91 -14.203 -13.562 1 90.81 168 ALA A CA 1
ATOM 1240 C C . ALA A 1 168 ? 6.344 -13.938 -13.117 1 90.81 168 ALA A C 1
ATOM 1242 O O . ALA A 1 168 ? 6.691 -14.195 -11.961 1 90.81 168 ALA A O 1
ATOM 1243 N N . ASP A 1 169 ? 7.094 -13.453 -14.016 1 89.62 169 ASP A N 1
ATOM 1244 C CA . ASP A 1 169 ? 8.438 -12.992 -13.688 1 89.62 169 ASP A CA 1
ATOM 1245 C C . ASP A 1 169 ? 8.438 -11.508 -13.336 1 89.62 169 ASP A C 1
ATOM 1247 O O . ASP A 1 169 ? 7.539 -10.766 -13.734 1 89.62 169 ASP A O 1
ATOM 1251 N N . GLU A 1 170 ? 9.352 -11.211 -12.492 1 89.69 170 GLU A N 1
ATOM 1252 C CA . GLU A 1 170 ? 9.562 -9.812 -12.133 1 89.69 170 GLU A CA 1
ATOM 1253 C C . GLU A 1 170 ? 11.039 -9.445 -12.219 1 89.69 170 GLU A C 1
ATOM 1255 O O . GLU A 1 170 ? 11.914 -10.305 -12.078 1 89.69 170 GLU A O 1
ATOM 1260 N N . GLN A 1 171 ? 11.273 -8.195 -12.672 1 91.5 171 GLN A N 1
ATOM 1261 C CA . GLN A 1 171 ? 12.617 -7.645 -12.734 1 91.5 171 GLN A CA 1
ATOM 1262 C C . GLN A 1 171 ? 12.719 -6.348 -11.938 1 91.5 171 GLN A C 1
ATOM 1264 O O . GLN A 1 171 ? 11.719 -5.656 -11.742 1 91.5 171 GLN A O 1
ATOM 1269 N N . LEU A 1 172 ? 13.953 -6.133 -11.484 1 95.38 172 LEU A N 1
ATOM 1270 C CA . LEU A 1 172 ? 14.195 -4.871 -10.789 1 95.38 172 LEU A CA 1
ATOM 1271 C C . LEU A 1 172 ? 14.922 -3.883 -11.703 1 95.38 172 LEU A C 1
ATOM 1273 O O . LEU A 1 172 ? 15.805 -4.273 -12.469 1 95.38 172 LEU A O 1
ATOM 1277 N N . VAL A 1 173 ? 14.586 -2.678 -11.578 1 95.88 173 VAL A N 1
ATOM 1278 C CA . VAL A 1 173 ? 15.203 -1.58 -12.312 1 95.88 173 VAL A CA 1
ATOM 1279 C C . VAL A 1 173 ? 15.57 -0.454 -11.352 1 95.88 173 VAL A C 1
ATOM 1281 O O . VAL A 1 173 ? 15.203 -0.485 -10.18 1 95.88 173 VAL A O 1
ATOM 1284 N N . LEU A 1 174 ? 16.375 0.409 -11.852 1 97.44 174 LEU A N 1
ATOM 1285 C CA . LEU A 1 174 ? 16.688 1.606 -11.086 1 97.44 174 LEU A CA 1
ATOM 1286 C C . LEU A 1 174 ? 15.766 2.76 -11.469 1 97.44 174 LEU A C 1
ATOM 1288 O O . LEU A 1 174 ? 15.648 3.102 -12.641 1 97.44 174 LEU A O 1
ATOM 1292 N N . ALA A 1 175 ? 15.094 3.264 -10.516 1 97.5 175 ALA A N 1
ATOM 1293 C CA . ALA A 1 175 ? 14.234 4.434 -10.688 1 97.5 175 ALA A CA 1
ATOM 1294 C C . ALA A 1 175 ? 14.977 5.715 -10.305 1 97.5 175 ALA A C 1
ATOM 1296 O O . ALA A 1 175 ? 15.531 5.809 -9.211 1 97.5 175 ALA A O 1
ATOM 1297 N N . LEU A 1 176 ? 14.977 6.656 -11.203 1 97.94 176 LEU A N 1
ATOM 1298 C CA . LEU A 1 176 ? 15.625 7.953 -11.023 1 97.94 176 LEU A CA 1
ATOM 1299 C C . LEU A 1 176 ? 14.633 9.094 -11.227 1 97.94 176 LEU A C 1
ATOM 1301 O O . LEU A 1 176 ? 13.68 8.953 -12 1 97.94 176 LEU A O 1
ATOM 1305 N N . PRO A 1 177 ? 14.883 10.242 -10.516 1 96.94 177 PRO A N 1
ATOM 1306 C CA . PRO A 1 177 ? 14.086 11.414 -10.883 1 96.94 177 PRO A CA 1
ATOM 1307 C C . PRO A 1 177 ? 14.312 11.852 -12.336 1 96.94 177 PRO A C 1
ATOM 1309 O O . PRO A 1 177 ? 15.398 11.633 -12.883 1 96.94 177 PRO A O 1
ATOM 1312 N N . VAL A 1 178 ? 13.25 12.438 -12.906 1 95.75 178 VAL A N 1
ATOM 1313 C CA . VAL A 1 178 ? 13.391 12.984 -14.25 1 95.75 178 VAL A CA 1
ATOM 1314 C C . VAL A 1 178 ? 14.516 14.016 -14.273 1 95.75 178 VAL A C 1
ATOM 1316 O O . VAL A 1 178 ? 14.602 14.875 -13.391 1 95.75 178 VAL A O 1
ATOM 1319 N N . GLY A 1 179 ? 15.453 13.906 -15.211 1 93.81 179 GLY A N 1
ATOM 1320 C CA . GLY A 1 179 ? 16.547 14.852 -15.344 1 93.81 179 GLY A CA 1
ATOM 1321 C C . GLY A 1 179 ? 17.781 14.445 -14.57 1 93.81 179 GLY A C 1
ATOM 1322 O O . GLY A 1 179 ? 18.797 15.148 -14.594 1 93.81 179 GLY A O 1
ATOM 1323 N N . HIS A 1 180 ? 17.734 13.367 -13.867 1 94.94 180 HIS A N 1
ATOM 1324 C CA . HIS A 1 180 ? 18.875 12.898 -13.117 1 94.94 180 HIS A CA 1
ATOM 1325 C C . HIS A 1 180 ? 20.109 12.742 -14.016 1 94.94 180 HIS A C 1
ATOM 1327 O O . HIS A 1 180 ? 19.984 12.266 -15.148 1 94.94 180 HIS A O 1
ATOM 1333 N N . PRO A 1 181 ? 21.266 13.016 -13.531 1 92.75 181 PRO A N 1
ATOM 1334 C CA . PRO A 1 181 ? 22.5 12.953 -14.336 1 92.75 181 PRO A CA 1
ATOM 1335 C C . PRO A 1 181 ? 22.75 11.562 -14.914 1 92.75 181 PRO A C 1
ATOM 1337 O O . PRO A 1 181 ? 23.359 11.43 -15.977 1 92.75 181 PRO A O 1
ATOM 1340 N N . ARG A 1 182 ? 22.344 10.562 -14.242 1 92.69 182 ARG A N 1
ATOM 1341 C CA . ARG A 1 182 ? 22.578 9.195 -14.68 1 92.69 182 ARG A CA 1
ATOM 1342 C C . ARG A 1 182 ? 21.375 8.656 -15.461 1 92.69 182 ARG A C 1
ATOM 1344 O O . ARG A 1 182 ? 21.219 7.445 -15.617 1 92.69 182 ARG A O 1
ATOM 1351 N N . GLY A 1 183 ? 20.516 9.516 -15.828 1 90.25 183 GLY A N 1
ATOM 1352 C CA . GLY A 1 183 ? 19.312 9.125 -16.531 1 90.25 183 GLY A CA 1
ATOM 1353 C C . GLY A 1 183 ? 19.547 8.82 -18 1 90.25 183 GLY A C 1
ATOM 1354 O O . GLY A 1 183 ? 18.656 8.328 -18.703 1 90.25 183 GLY A O 1
ATOM 1355 N N . GLY A 1 184 ? 20.75 9.141 -18.484 1 82.44 184 GLY A N 1
ATOM 1356 C CA . GLY A 1 184 ? 21.047 8.984 -19.906 1 82.44 184 GLY A CA 1
ATOM 1357 C C . GLY A 1 184 ? 21.359 7.551 -20.297 1 82.44 184 GLY A C 1
ATOM 1358 O O . GLY A 1 184 ? 21.188 6.633 -19.484 1 82.44 184 GLY A O 1
ATOM 1359 N N . ALA A 1 185 ? 21.641 7.457 -21.594 1 77.5 185 ALA A N 1
ATOM 1360 C CA . ALA A 1 185 ? 21.875 6.137 -22.172 1 77.5 185 ALA A CA 1
ATOM 1361 C C . ALA A 1 185 ? 23.234 5.574 -21.719 1 77.5 185 ALA A C 1
ATOM 1363 O O . ALA A 1 185 ? 24.062 6.301 -21.172 1 77.5 185 ALA A O 1
ATOM 1364 N N . GLY A 1 186 ? 23.344 4.234 -21.703 1 85.25 186 GLY A N 1
ATOM 1365 C CA . GLY A 1 186 ? 24.594 3.535 -21.406 1 85.25 186 GLY A CA 1
ATOM 1366 C C . GLY A 1 186 ? 24.453 2.539 -20.266 1 85.25 186 GLY A C 1
ATOM 1367 O O . GLY A 1 186 ? 23.375 2.389 -19.688 1 85.25 186 GLY A O 1
ATOM 1368 N N . ARG A 1 187 ? 25.625 1.968 -20.062 1 91.12 187 ARG A N 1
ATOM 1369 C CA . ARG A 1 187 ? 25.703 0.972 -18.984 1 91.12 187 ARG A CA 1
ATOM 1370 C C . ARG A 1 187 ? 25.719 1.638 -17.625 1 91.12 187 ARG A C 1
ATOM 1372 O O . ARG A 1 187 ? 26.375 2.66 -17.422 1 91.12 187 ARG A O 1
ATOM 1379 N N . LEU A 1 188 ? 24.891 1.135 -16.703 1 94.38 188 LEU A N 1
ATOM 1380 C CA . LEU A 1 188 ? 24.781 1.68 -15.359 1 94.38 188 LEU A CA 1
ATOM 1381 C C . LEU A 1 188 ? 24.828 0.566 -14.32 1 94.38 188 LEU A C 1
ATOM 1383 O O . LEU A 1 188 ? 24.141 -0.449 -14.461 1 94.38 188 LEU A O 1
ATOM 1387 N N . SER A 1 189 ? 25.766 0.707 -13.383 1 94.88 189 SER A N 1
ATOM 1388 C CA . SER A 1 189 ? 25.812 -0.203 -12.242 1 94.88 189 SER A CA 1
ATOM 1389 C C . SER A 1 189 ? 25.297 0.467 -10.977 1 94.88 189 SER A C 1
ATOM 1391 O O . SER A 1 189 ? 25.25 1.695 -10.891 1 94.88 189 SER A O 1
ATOM 1393 N N . LEU A 1 190 ? 24.875 -0.37 -10.023 1 95.5 190 LEU A N 1
ATOM 1394 C CA . LEU A 1 190 ? 24.328 0.149 -8.781 1 95.5 190 LEU A CA 1
ATOM 1395 C C . LEU A 1 190 ? 25.344 1.004 -8.039 1 95.5 190 LEU A C 1
ATOM 1397 O O . LEU A 1 190 ? 24.984 1.989 -7.395 1 95.5 190 LEU A O 1
ATOM 1401 N N . GLY A 1 191 ? 26.594 0.628 -8.188 1 95.12 191 GLY A N 1
ATOM 1402 C CA . GLY A 1 191 ? 27.672 1.354 -7.531 1 95.12 191 GLY A CA 1
ATOM 1403 C C . GLY A 1 191 ? 27.781 2.797 -7.984 1 95.12 191 GLY A C 1
ATOM 1404 O O . GLY A 1 191 ? 28.328 3.639 -7.27 1 95.12 191 GLY A O 1
ATOM 1405 N N . GLU A 1 192 ? 27.312 3.104 -9.109 1 95.12 192 GLU A N 1
ATOM 1406 C CA . GLU A 1 192 ? 27.422 4.441 -9.688 1 95.12 192 GLU A CA 1
ATOM 1407 C C . GLU A 1 192 ? 26.438 5.406 -9.016 1 95.12 192 GLU A C 1
ATOM 1409 O O . GLU A 1 192 ? 26.516 6.621 -9.227 1 95.12 192 GLU A O 1
ATOM 1414 N N . VAL A 1 193 ? 25.531 4.863 -8.164 1 96.06 193 VAL A N 1
ATOM 1415 C CA . VAL A 1 193 ? 24.594 5.738 -7.453 1 96.06 193 VAL A CA 1
ATOM 1416 C C . VAL A 1 193 ? 24.781 5.562 -5.945 1 96.06 193 VAL A C 1
ATOM 1418 O O . VAL A 1 193 ? 23.859 5.828 -5.168 1 96.06 193 VAL A O 1
ATOM 1421 N N . ARG A 1 194 ? 25.938 5.148 -5.547 1 95.88 194 ARG A N 1
ATOM 1422 C CA . ARG A 1 194 ? 26.219 4.812 -4.156 1 95.88 194 ARG A CA 1
ATOM 1423 C C . ARG A 1 194 ? 26.094 6.043 -3.26 1 95.88 194 ARG A C 1
ATOM 1425 O O . ARG A 1 194 ? 25.844 5.918 -2.061 1 95.88 194 ARG A O 1
ATOM 1432 N N . ASP A 1 195 ? 26.234 7.227 -3.768 1 95.44 195 ASP A N 1
ATOM 1433 C CA . ASP A 1 195 ? 26.266 8.438 -2.959 1 95.44 195 ASP A CA 1
ATOM 1434 C C . ASP A 1 195 ? 24.891 9.094 -2.908 1 95.44 195 ASP A C 1
ATOM 1436 O O . ASP A 1 195 ? 24.688 10.078 -2.193 1 95.44 195 ASP A O 1
ATOM 1440 N N . GLU A 1 196 ? 23.938 8.539 -3.639 1 95.62 196 GLU A N 1
ATOM 1441 C CA . GLU A 1 196 ? 22.578 9.07 -3.662 1 95.62 196 GLU A CA 1
ATOM 1442 C C . GLU A 1 196 ? 21.781 8.625 -2.436 1 95.62 196 GLU A C 1
ATOM 1444 O O . GLU A 1 196 ? 22 7.527 -1.914 1 95.62 196 GLU A O 1
ATOM 1449 N N . PRO A 1 197 ? 20.891 9.5 -1.936 1 96.19 197 PRO A N 1
ATOM 1450 C CA . PRO A 1 197 ? 19.891 8.961 -1.011 1 96.19 197 PRO A CA 1
ATOM 1451 C C . PRO A 1 197 ? 18.969 7.945 -1.671 1 96.19 197 PRO A C 1
ATOM 1453 O O . PRO A 1 197 ? 18.594 8.109 -2.834 1 96.19 197 PRO A O 1
ATOM 1456 N N . PHE A 1 198 ? 18.625 6.922 -0.882 1 97.94 198 PHE A N 1
ATOM 1457 C CA . PHE A 1 198 ? 17.734 5.887 -1.422 1 97.94 198 PHE A CA 1
ATOM 1458 C C . PHE A 1 198 ? 16.344 5.984 -0.809 1 97.94 198 PHE A C 1
ATOM 1460 O O . PHE A 1 198 ? 16.203 6.402 0.342 1 97.94 198 PHE A O 1
ATOM 1467 N N . VAL A 1 199 ? 15.367 5.664 -1.639 1 97.94 199 VAL A N 1
ATOM 1468 C CA . VAL A 1 199 ? 13.992 5.395 -1.227 1 97.94 199 VAL A CA 1
ATOM 1469 C C . VAL A 1 199 ? 13.727 3.895 -1.267 1 97.94 199 VAL A C 1
ATOM 1471 O O . VAL A 1 199 ? 14.055 3.223 -2.248 1 97.94 199 VAL A O 1
ATOM 1474 N N . CYS A 1 200 ? 13.117 3.35 -0.206 1 96.69 200 CYS A N 1
ATOM 1475 C CA . CYS A 1 200 ? 12.852 1.915 -0.21 1 96.69 200 CYS A CA 1
ATOM 1476 C C . CYS A 1 200 ? 11.734 1.565 0.768 1 96.69 200 CYS A C 1
ATOM 1478 O O . CYS A 1 200 ? 11.211 2.441 1.457 1 96.69 200 CYS A O 1
ATOM 1480 N N . LEU A 1 201 ? 11.273 0.395 0.711 1 92.69 201 LEU A N 1
ATOM 1481 C CA . LEU A 1 201 ? 10.414 -0.162 1.747 1 92.69 201 LEU A CA 1
ATOM 1482 C C . LEU A 1 201 ? 11.164 -0.293 3.068 1 92.69 201 LEU A C 1
ATOM 1484 O O . LEU A 1 201 ? 12.398 -0.238 3.096 1 92.69 201 LEU A O 1
ATOM 1488 N N . PRO A 1 202 ? 10.422 -0.503 4.141 1 89.56 202 PRO A N 1
ATOM 1489 C CA . PRO A 1 202 ? 11.07 -0.581 5.453 1 89.56 202 PRO A CA 1
ATOM 1490 C C . PRO A 1 202 ? 11.938 -1.826 5.609 1 89.56 202 PRO A C 1
ATOM 1492 O O . PRO A 1 202 ? 11.812 -2.775 4.832 1 89.56 202 PRO A O 1
ATOM 1495 N N . GLU A 1 203 ? 12.742 -1.774 6.656 1 87.88 203 GLU A N 1
ATOM 1496 C CA . GLU A 1 203 ? 13.562 -2.934 7.012 1 87.88 203 GLU A CA 1
ATOM 1497 C C . GLU A 1 203 ? 12.688 -4.16 7.262 1 87.88 203 GLU A C 1
ATOM 1499 O O . GLU A 1 203 ? 11.594 -4.051 7.816 1 87.88 203 GLU A O 1
ATOM 1504 N N . GLY A 1 204 ? 13.203 -5.273 6.832 1 83.31 204 GLY A N 1
ATOM 1505 C CA . GLY A 1 204 ? 12.461 -6.512 7 1 83.31 204 GLY A CA 1
ATOM 1506 C C . GLY A 1 204 ? 11.648 -6.891 5.773 1 83.31 204 GLY A C 1
ATOM 1507 O O . GLY A 1 204 ? 11.188 -8.031 5.656 1 83.31 204 GLY A O 1
ATOM 1508 N N . SER A 1 205 ? 11.508 -5.988 4.867 1 86.19 205 SER A N 1
ATOM 1509 C CA . SER A 1 205 ? 10.812 -6.305 3.625 1 86.19 205 SER A CA 1
ATOM 1510 C C . SER A 1 205 ? 11.734 -7.016 2.641 1 86.19 205 SER A C 1
ATOM 1512 O O . SER A 1 205 ? 12.961 -6.953 2.773 1 86.19 205 SER A O 1
ATOM 1514 N N . GLY A 1 206 ? 11.156 -7.719 1.694 1 87.62 206 GLY A N 1
ATOM 1515 C CA . GLY A 1 206 ? 11.93 -8.406 0.67 1 87.62 206 GLY A CA 1
ATOM 1516 C C . GLY A 1 206 ? 12.766 -7.465 -0.178 1 87.62 206 GLY A C 1
ATOM 1517 O O . GLY A 1 206 ? 13.953 -7.715 -0.411 1 87.62 206 GLY A O 1
ATOM 1518 N N . LEU A 1 207 ? 12.164 -6.402 -0.551 1 91.75 207 LEU A N 1
ATOM 1519 C CA . LEU A 1 207 ? 12.867 -5.461 -1.415 1 91.75 207 LEU A CA 1
ATOM 1520 C C . LEU A 1 207 ? 14.016 -4.793 -0.671 1 91.75 207 LEU A C 1
ATOM 1522 O O . LEU A 1 207 ? 15.062 -4.512 -1.263 1 91.75 207 LEU A O 1
ATOM 1526 N N . ARG A 1 208 ? 13.82 -4.523 0.601 1 93.25 208 ARG A N 1
ATOM 1527 C CA . ARG A 1 208 ? 14.891 -3.949 1.404 1 93.25 208 ARG A CA 1
ATOM 1528 C C . ARG A 1 208 ? 16.078 -4.906 1.506 1 93.25 208 ARG A C 1
ATOM 1530 O O . ARG A 1 208 ? 17.234 -4.488 1.413 1 93.25 208 ARG A O 1
ATOM 1537 N N . TRP A 1 209 ? 15.805 -6.121 1.69 1 92.19 209 TRP A N 1
ATOM 1538 C CA . TRP A 1 209 ? 16.859 -7.133 1.731 1 92.19 209 TRP A CA 1
ATOM 1539 C C . TRP A 1 209 ? 17.625 -7.164 0.419 1 92.19 209 TRP A C 1
ATOM 1541 O O . TRP A 1 209 ? 18.859 -7.211 0.42 1 92.19 209 TRP A O 1
ATOM 1551 N N . ILE A 1 210 ? 16.938 -7.137 -0.629 1 94.19 210 ILE A N 1
ATOM 1552 C CA . ILE A 1 210 ? 17.562 -7.176 -1.944 1 94.19 210 ILE A CA 1
ATOM 1553 C C . ILE A 1 210 ? 18.469 -5.953 -2.119 1 94.19 210 ILE A C 1
ATOM 1555 O O . ILE A 1 210 ? 19.609 -6.074 -2.578 1 94.19 210 ILE A O 1
ATOM 1559 N N . LEU A 1 211 ? 17.953 -4.828 -1.763 1 96.5 211 LEU A N 1
ATOM 1560 C CA . LEU A 1 211 ? 18.734 -3.605 -1.871 1 96.5 211 LEU A CA 1
ATOM 1561 C C . LEU A 1 211 ? 20.016 -3.705 -1.038 1 96.5 211 LEU A C 1
ATOM 1563 O O . LEU A 1 211 ? 21.109 -3.424 -1.532 1 96.5 211 LEU A O 1
ATOM 1567 N N . ASP A 1 212 ? 19.828 -4.105 0.188 1 96.25 212 ASP A N 1
ATOM 1568 C CA . ASP A 1 212 ? 20.969 -4.184 1.097 1 96.25 212 ASP A CA 1
ATOM 1569 C C . ASP A 1 212 ? 22.016 -5.176 0.586 1 96.25 212 ASP A C 1
ATOM 1571 O O . ASP A 1 212 ? 23.219 -4.898 0.623 1 96.25 212 ASP A O 1
ATOM 1575 N N . ASP A 1 213 ? 21.578 -6.238 0.128 1 95.31 213 ASP A N 1
ATOM 1576 C CA . ASP A 1 213 ? 22.484 -7.266 -0.389 1 95.31 213 ASP A CA 1
ATOM 1577 C C . ASP A 1 213 ? 23.203 -6.789 -1.648 1 95.31 213 ASP A C 1
ATOM 1579 O O . ASP A 1 213 ? 24.406 -6.984 -1.793 1 95.31 213 ASP A O 1
ATOM 1583 N N . ALA A 1 214 ? 22.469 -6.219 -2.543 1 95.75 214 ALA A N 1
ATOM 1584 C CA . ALA A 1 214 ? 23.047 -5.711 -3.781 1 95.75 214 ALA A CA 1
ATOM 1585 C C . ALA A 1 214 ? 24.078 -4.613 -3.496 1 95.75 214 ALA A C 1
ATOM 1587 O O . ALA A 1 214 ? 25.141 -4.566 -4.125 1 95.75 214 ALA A O 1
ATOM 1588 N N . ALA A 1 215 ? 23.719 -3.734 -2.613 1 96.75 215 ALA A N 1
ATOM 1589 C CA . ALA A 1 215 ? 24.625 -2.654 -2.238 1 96.75 215 ALA A CA 1
ATOM 1590 C C . ALA A 1 215 ? 25.906 -3.207 -1.601 1 96.75 215 ALA A C 1
ATOM 1592 O O . ALA A 1 215 ? 27.016 -2.756 -1.914 1 96.75 215 ALA A O 1
ATOM 1593 N N . ARG A 1 216 ? 25.719 -4.152 -0.746 1 95.81 216 ARG A N 1
ATOM 1594 C CA . ARG A 1 216 ? 26.859 -4.801 -0.116 1 95.81 216 ARG A CA 1
ATOM 1595 C C . ARG A 1 216 ? 27.781 -5.414 -1.161 1 95.81 216 ARG A C 1
ATOM 1597 O O . ARG A 1 216 ? 29 -5.254 -1.088 1 95.81 216 ARG A O 1
ATOM 1604 N N . THR A 1 217 ? 27.25 -6.109 -2.07 1 94.31 217 THR A N 1
ATOM 1605 C CA . THR A 1 217 ? 28 -6.73 -3.154 1 94.31 217 THR A CA 1
ATOM 1606 C C . THR A 1 217 ? 28.75 -5.68 -3.971 1 94.31 217 THR A C 1
ATOM 1608 O O . THR A 1 217 ? 29.859 -5.926 -4.449 1 94.31 217 THR A O 1
ATOM 1611 N N . ALA A 1 218 ? 28.172 -4.527 -4.129 1 94.38 218 ALA A N 1
ATOM 1612 C CA . ALA A 1 218 ? 28.766 -3.43 -4.879 1 94.38 218 ALA A CA 1
ATOM 1613 C C . ALA A 1 218 ? 29.75 -2.646 -4.016 1 94.38 218 ALA A C 1
ATOM 1615 O O . ALA A 1 218 ? 30.391 -1.701 -4.488 1 94.38 218 ALA A O 1
ATOM 1616 N N . GLY A 1 219 ? 29.781 -2.904 -2.754 1 95.38 219 GLY A N 1
ATOM 1617 C CA . GLY A 1 219 ? 30.828 -2.365 -1.89 1 95.38 219 GLY A CA 1
ATOM 1618 C C . GLY A 1 219 ? 30.391 -1.116 -1.144 1 95.38 219 GLY A C 1
ATOM 1619 O O . GLY A 1 219 ? 31.219 -0.261 -0.822 1 95.38 219 GLY A O 1
ATOM 1620 N N . PHE A 1 220 ? 29.062 -0.881 -0.912 1 96 220 PHE A N 1
ATOM 1621 C CA . PHE A 1 220 ? 28.609 0.291 -0.168 1 96 220 PHE A CA 1
ATOM 1622 C C . PHE A 1 220 ? 27.391 -0.037 0.676 1 96 220 PHE A C 1
ATOM 1624 O O . PHE A 1 220 ? 26.828 -1.132 0.571 1 96 220 PHE A O 1
ATOM 1631 N N . ALA A 1 221 ? 27.047 0.836 1.608 1 95.88 221 ALA A N 1
ATOM 1632 C CA . ALA A 1 221 ? 25.812 0.798 2.375 1 95.88 221 ALA A CA 1
ATOM 1633 C C . ALA A 1 221 ? 24.844 1.879 1.906 1 95.88 221 ALA A C 1
ATOM 1635 O O . ALA A 1 221 ? 25.156 3.068 1.944 1 95.88 221 ALA A O 1
ATOM 1636 N N . PRO A 1 222 ? 23.703 1.41 1.474 1 96.12 222 PRO A N 1
ATOM 1637 C CA . PRO A 1 222 ? 22.781 2.424 0.964 1 96.12 222 PRO A CA 1
ATOM 1638 C C . PRO A 1 222 ? 22.25 3.346 2.061 1 96.12 222 PRO A C 1
ATOM 1640 O O . PRO A 1 222 ? 21.953 2.889 3.168 1 96.12 222 PRO A O 1
ATOM 1643 N N . ARG A 1 223 ? 22.203 4.648 1.848 1 95 223 ARG A N 1
ATOM 1644 C CA . ARG A 1 223 ? 21.594 5.625 2.746 1 95 223 ARG A CA 1
ATOM 1645 C C . ARG A 1 223 ? 20.109 5.766 2.471 1 95 223 ARG A C 1
ATOM 1647 O O . ARG A 1 223 ? 19.688 6.629 1.692 1 95 223 ARG A O 1
ATOM 1654 N N . VAL A 1 224 ? 19.328 4.926 3.207 1 95.44 224 VAL A N 1
ATOM 1655 C CA . VAL A 1 224 ? 17.875 4.961 3.014 1 95.44 224 VAL A CA 1
ATOM 1656 C C . VAL A 1 224 ? 17.266 6.031 3.916 1 95.44 224 VAL A C 1
ATOM 1658 O O . VAL A 1 224 ? 16.969 5.773 5.086 1 95.44 224 VAL A O 1
ATOM 1661 N N . ARG A 1 225 ? 17.031 7.199 3.318 1 94.5 225 ARG A N 1
ATOM 1662 C CA . ARG A 1 225 ? 16.5 8.336 4.074 1 94.5 225 ARG A CA 1
ATOM 1663 C C . ARG A 1 225 ? 14.977 8.336 4.074 1 94.5 225 ARG A C 1
ATOM 1665 O O . ARG A 1 225 ? 14.352 8.945 4.945 1 94.5 225 ARG A O 1
ATOM 1672 N N . PHE A 1 226 ? 14.422 7.641 3.096 1 95.06 226 PHE A N 1
ATOM 1673 C CA . PHE A 1 226 ? 12.977 7.66 2.914 1 95.06 226 PHE A CA 1
ATOM 1674 C C . PHE A 1 226 ? 12.422 6.242 2.805 1 95.06 226 PHE A C 1
ATOM 1676 O O . PHE A 1 226 ? 12.766 5.508 1.873 1 95.06 226 PHE A O 1
ATOM 1683 N N . GLU A 1 227 ? 11.586 5.922 3.732 1 93.94 227 GLU A N 1
ATOM 1684 C CA . GLU A 1 227 ? 10.883 4.641 3.729 1 93.94 227 GLU A CA 1
ATOM 1685 C C . GLU A 1 227 ? 9.391 4.828 3.482 1 93.94 227 GLU A C 1
ATOM 1687 O O . GLU A 1 227 ? 8.789 5.785 3.975 1 93.94 227 GLU A O 1
ATOM 1692 N N . THR A 1 228 ? 8.859 3.977 2.666 1 90.44 228 THR A N 1
ATOM 1693 C CA . THR A 1 228 ? 7.426 3.967 2.4 1 90.44 228 THR A CA 1
ATOM 1694 C C . THR A 1 228 ? 6.906 2.537 2.303 1 90.44 228 THR A C 1
ATOM 1696 O O . THR A 1 228 ? 7.68 1.601 2.094 1 90.44 228 THR A O 1
ATOM 1699 N N . ASP A 1 229 ? 5.578 2.389 2.387 1 82.81 229 ASP A N 1
ATOM 1700 C CA . ASP A 1 229 ? 5.012 1.056 2.564 1 82.81 229 ASP A CA 1
ATOM 1701 C C . ASP A 1 229 ? 4.488 0.501 1.242 1 82.81 229 ASP A C 1
ATOM 1703 O O . ASP A 1 229 ? 3.83 -0.541 1.218 1 82.81 229 ASP A O 1
ATOM 1707 N N . SER A 1 230 ? 4.75 1.208 0.188 1 84.62 230 SER A N 1
ATOM 1708 C CA . SER A 1 230 ? 4.203 0.748 -1.085 1 84.62 230 SER A CA 1
ATOM 1709 C C . SER A 1 230 ? 5.152 1.062 -2.238 1 84.62 230 SER A C 1
ATOM 1711 O O . SER A 1 230 ? 5.957 1.992 -2.152 1 84.62 230 SER A O 1
ATOM 1713 N N . LEU A 1 231 ? 4.996 0.287 -3.242 1 88.75 231 LEU A N 1
ATOM 1714 C CA . LEU A 1 231 ? 5.801 0.531 -4.434 1 88.75 231 LEU A CA 1
ATOM 1715 C C . LEU A 1 231 ? 5.406 1.846 -5.098 1 88.75 231 LEU A C 1
ATOM 1717 O O . LEU A 1 231 ? 6.258 2.555 -5.637 1 88.75 231 LEU A O 1
ATOM 1721 N N . GLY A 1 232 ? 4.18 2.1 -5.059 1 86.56 232 GLY A N 1
ATOM 1722 C CA . GLY A 1 232 ? 3.732 3.395 -5.551 1 86.56 232 GLY A CA 1
ATOM 1723 C C . GLY A 1 232 ? 4.336 4.562 -4.793 1 86.56 232 GLY A C 1
ATOM 1724 O O . GLY A 1 232 ? 4.695 5.578 -5.387 1 86.56 232 GLY A O 1
ATOM 1725 N N . GLY A 1 233 ? 4.402 4.359 -3.498 1 89.25 233 GLY A N 1
ATOM 1726 C CA . GLY A 1 233 ? 5.043 5.379 -2.686 1 89.25 233 GLY A CA 1
ATOM 1727 C C . GLY A 1 233 ? 6.5 5.605 -3.051 1 89.25 233 GLY A C 1
ATOM 1728 O O . GLY A 1 233 ? 6.988 6.734 -3.018 1 89.25 233 GLY A O 1
ATOM 1729 N N . ILE A 1 234 ? 7.18 4.574 -3.316 1 94.5 234 ILE A N 1
ATOM 1730 C CA . ILE A 1 234 ? 8.562 4.688 -3.768 1 94.5 234 ILE A CA 1
ATOM 1731 C C . ILE A 1 234 ? 8.625 5.539 -5.035 1 94.5 234 ILE A C 1
ATOM 1733 O O . ILE A 1 234 ? 9.414 6.48 -5.121 1 94.5 234 ILE A O 1
ATOM 1737 N N . ARG A 1 235 ? 7.801 5.207 -5.961 1 93.56 235 ARG A N 1
ATOM 1738 C CA . ARG A 1 235 ? 7.781 5.941 -7.223 1 93.56 235 ARG A CA 1
ATOM 1739 C C . ARG A 1 235 ? 7.5 7.422 -6.996 1 93.56 235 ARG A C 1
ATOM 1741 O O . ARG A 1 235 ? 8.141 8.281 -7.602 1 93.56 235 ARG A O 1
ATOM 1748 N N . GLU A 1 236 ? 6.578 7.738 -6.164 1 92.06 236 GLU A N 1
ATOM 1749 C CA . GLU A 1 236 ? 6.199 9.117 -5.871 1 92.06 236 GLU A CA 1
ATOM 1750 C C . GLU A 1 236 ? 7.367 9.898 -5.273 1 92.06 236 GLU A C 1
ATOM 1752 O O . GLU A 1 236 ? 7.617 11.039 -5.648 1 92.06 236 GLU A O 1
ATOM 1757 N N . LEU A 1 237 ? 8.016 9.312 -4.312 1 95.88 237 LEU A N 1
ATOM 1758 C CA . LEU A 1 237 ? 9.133 9.977 -3.648 1 95.88 237 LEU A CA 1
ATOM 1759 C C . LEU A 1 237 ? 10.289 10.18 -4.613 1 95.88 237 LEU A C 1
ATOM 1761 O O . LEU A 1 237 ? 10.938 11.234 -4.602 1 95.88 237 LEU A O 1
ATOM 1765 N N . VAL A 1 238 ? 10.578 9.219 -5.457 1 97.56 238 VAL A N 1
ATOM 1766 C CA . VAL A 1 238 ? 11.617 9.352 -6.473 1 97.56 238 VAL A CA 1
ATOM 1767 C C . VAL A 1 238 ? 11.242 10.461 -7.449 1 97.56 238 VAL A C 1
ATOM 1769 O O . VAL A 1 238 ? 12.078 11.305 -7.781 1 97.56 238 VAL A O 1
ATOM 1772 N N . ALA A 1 239 ? 10.023 10.445 -7.887 1 96.31 239 ALA A N 1
ATOM 1773 C CA . ALA A 1 239 ? 9.547 11.445 -8.836 1 96.31 239 ALA A CA 1
ATOM 1774 C C . ALA A 1 239 ? 9.703 12.852 -8.273 1 96.31 239 ALA A C 1
ATOM 1776 O O . ALA A 1 239 ? 9.961 13.805 -9.016 1 96.31 239 ALA A O 1
ATOM 1777 N N . ALA A 1 240 ? 9.57 12.953 -7.023 1 94.81 240 ALA A N 1
ATOM 1778 C CA . ALA A 1 240 ? 9.656 14.25 -6.352 1 94.81 240 ALA A CA 1
ATOM 1779 C C . ALA A 1 240 ? 11.117 14.672 -6.164 1 94.81 240 ALA A C 1
ATOM 1781 O O . ALA A 1 240 ? 11.391 15.75 -5.637 1 94.81 240 ALA A O 1
ATOM 1782 N N . GLY A 1 241 ? 12.047 13.781 -6.449 1 95.75 241 GLY A N 1
ATOM 1783 C CA . GLY A 1 241 ? 13.461 14.117 -6.418 1 95.75 241 GLY A CA 1
ATOM 1784 C C . GLY A 1 241 ? 14.109 13.836 -5.078 1 95.75 241 GLY A C 1
ATOM 1785 O O . GLY A 1 241 ? 15.18 14.375 -4.777 1 95.75 241 GLY A O 1
ATOM 1786 N N . LEU A 1 242 ? 13.508 12.977 -4.297 1 96.25 242 LEU A N 1
ATOM 1787 C CA . LEU A 1 242 ? 13.977 12.805 -2.928 1 96.25 242 LEU A CA 1
ATOM 1788 C C . LEU A 1 242 ? 15.023 11.695 -2.85 1 96.25 242 LEU A C 1
ATOM 1790 O O . LEU A 1 242 ? 15.641 11.492 -1.801 1 96.25 242 LEU A O 1
ATOM 1794 N N . GLY A 1 243 ? 15.203 11 -3.939 1 97.5 243 GLY A N 1
ATOM 1795 C CA . GLY A 1 243 ? 16.203 9.945 -3.996 1 97.5 243 GLY A CA 1
ATOM 1796 C C . GLY A 1 243 ? 16.047 9.031 -5.191 1 97.5 243 GLY A C 1
ATOM 1797 O O . GLY A 1 243 ? 15.305 9.344 -6.125 1 97.5 243 GLY A O 1
ATOM 1798 N N . VAL A 1 244 ? 16.844 7.93 -5.16 1 98.19 244 VAL A N 1
ATOM 1799 C CA . VAL A 1 244 ? 16.766 6.883 -6.176 1 98.19 244 VAL A CA 1
ATOM 1800 C C . VAL A 1 244 ? 16.281 5.582 -5.539 1 98.19 244 VAL A C 1
ATOM 1802 O O . VAL A 1 244 ? 16.25 5.461 -4.312 1 98.19 244 VAL A O 1
ATOM 1805 N N . ALA A 1 245 ? 15.867 4.629 -6.406 1 98.25 245 ALA A N 1
ATOM 1806 C CA . ALA A 1 245 ? 15.336 3.406 -5.809 1 98.25 245 ALA A CA 1
ATOM 1807 C C . ALA A 1 245 ? 15.508 2.219 -6.754 1 98.25 245 ALA A C 1
ATOM 1809 O O . ALA A 1 245 ? 15.43 2.375 -7.977 1 98.25 245 ALA A O 1
ATOM 1810 N N . LEU A 1 246 ? 15.82 1.105 -6.156 1 96.81 246 LEU A N 1
ATOM 1811 C CA . LEU A 1 246 ? 15.5 -0.151 -6.824 1 96.81 246 LEU A CA 1
ATOM 1812 C C . LEU A 1 246 ? 14 -0.42 -6.793 1 96.81 246 LEU A C 1
ATOM 1814 O O . LEU A 1 246 ? 13.375 -0.358 -5.734 1 96.81 246 LEU A O 1
ATOM 1818 N N . LEU A 1 247 ? 13.438 -0.692 -7.93 1 95.38 247 LEU A N 1
ATOM 1819 C CA . LEU A 1 247 ? 11.984 -0.822 -8.023 1 95.38 247 LEU A CA 1
ATOM 1820 C C . LEU A 1 247 ? 11.602 -1.928 -9.008 1 95.38 247 LEU A C 1
ATOM 1822 O O . LEU A 1 247 ? 12.258 -2.105 -10.031 1 95.38 247 LEU A O 1
ATOM 1826 N N . ALA A 1 248 ? 10.562 -2.666 -8.609 1 93.19 248 ALA A N 1
ATOM 1827 C CA . ALA A 1 248 ? 10 -3.615 -9.57 1 93.19 248 ALA A CA 1
ATOM 1828 C C . ALA A 1 248 ? 9.633 -2.922 -10.883 1 93.19 248 ALA A C 1
ATOM 1830 O O . ALA A 1 248 ? 9.031 -1.846 -10.867 1 93.19 248 ALA A O 1
ATOM 1831 N N . ARG A 1 249 ? 9.961 -3.52 -11.969 1 92.12 249 ARG A N 1
ATOM 1832 C CA . ARG A 1 249 ? 9.695 -2.932 -13.281 1 92.12 249 ARG A CA 1
ATOM 1833 C C . ARG A 1 249 ? 8.211 -2.672 -13.477 1 92.12 249 ARG A C 1
ATOM 1835 O O . ARG A 1 249 ? 7.82 -1.646 -14.039 1 92.12 249 ARG A O 1
ATOM 1842 N N . SER A 1 250 ? 7.395 -3.566 -13.039 1 88.44 250 SER A N 1
ATOM 1843 C CA . SER A 1 250 ? 5.949 -3.426 -13.156 1 88.44 250 SER A CA 1
ATOM 1844 C C . SER A 1 250 ? 5.461 -2.143 -12.492 1 88.44 250 SER A C 1
ATOM 1846 O O . SER A 1 250 ? 4.566 -1.468 -13.008 1 88.44 250 SER A O 1
ATOM 1848 N N . ALA A 1 251 ? 6.02 -1.83 -11.391 1 88.5 251 ALA A N 1
ATOM 1849 C CA . ALA A 1 251 ? 5.656 -0.609 -10.672 1 88.5 251 ALA A CA 1
ATOM 1850 C C . ALA A 1 251 ? 6.254 0.621 -11.352 1 88.5 251 ALA A C 1
ATOM 1852 O O . ALA A 1 251 ? 5.613 1.673 -11.422 1 88.5 251 ALA A O 1
ATOM 1853 N N . ALA A 1 252 ? 7.445 0.496 -11.82 1 92.06 252 ALA A N 1
ATOM 1854 C CA . ALA A 1 252 ? 8.148 1.605 -12.461 1 92.06 252 ALA A CA 1
ATOM 1855 C C . ALA A 1 252 ? 7.453 2.02 -13.758 1 92.06 252 ALA A C 1
ATOM 1857 O O . ALA A 1 252 ? 7.457 3.197 -14.125 1 92.06 252 ALA A O 1
ATOM 1858 N N . GLU A 1 253 ? 6.867 1.042 -14.359 1 87.69 253 GLU A N 1
ATOM 1859 C CA . GLU A 1 253 ? 6.285 1.309 -15.672 1 87.69 253 GLU A CA 1
ATOM 1860 C C . GLU A 1 253 ? 4.762 1.357 -15.602 1 87.69 253 GLU A C 1
ATOM 1862 O O . GLU A 1 253 ? 4.09 1.393 -16.641 1 87.69 253 GLU A O 1
ATOM 1867 N N . ALA A 1 254 ? 4.293 1.252 -14.398 1 79.94 254 ALA A N 1
ATOM 1868 C CA . ALA A 1 254 ? 2.842 1.287 -14.227 1 79.94 254 ALA A CA 1
ATOM 1869 C C . ALA A 1 254 ? 2.25 2.557 -14.836 1 79.94 254 ALA A C 1
ATOM 1871 O O . ALA A 1 254 ? 2.836 3.637 -14.727 1 79.94 254 ALA A O 1
ATOM 1872 N N . ALA A 1 255 ? 1.04 2.393 -15.367 1 72.62 255 ALA A N 1
ATOM 1873 C CA . ALA A 1 255 ? 0.363 3.535 -15.977 1 72.62 255 ALA A CA 1
ATOM 1874 C C . ALA A 1 255 ? -0.153 4.496 -14.906 1 72.62 255 ALA A C 1
ATOM 1876 O O . ALA A 1 255 ? -0.539 4.07 -13.82 1 72.62 255 ALA A O 1
ATOM 1877 N N . GLY A 1 256 ? -0.039 5.812 -15.133 1 70.75 256 GLY A N 1
ATOM 1878 C CA . GLY A 1 256 ? -0.714 6.82 -14.328 1 70.75 256 GLY A CA 1
ATOM 1879 C C . GLY A 1 256 ? 0.143 7.355 -13.195 1 70.75 256 GLY A C 1
ATOM 1880 O O . GLY A 1 256 ? -0.282 8.25 -12.453 1 70.75 256 GLY A O 1
ATOM 1881 N N . GLY A 1 257 ? 1.196 6.711 -12.914 1 77.56 257 GLY A N 1
ATOM 1882 C CA . GLY A 1 257 ? 2.049 7.25 -11.867 1 77.56 257 GLY A CA 1
ATOM 1883 C C . GLY A 1 257 ? 2.859 8.453 -12.312 1 77.56 257 GLY A C 1
ATOM 1884 O O . GLY A 1 257 ? 2.895 8.773 -13.5 1 77.56 257 GLY A O 1
ATOM 1885 N N . PRO A 1 258 ? 3.361 9.148 -11.266 1 86.5 258 PRO A N 1
ATOM 1886 C CA . PRO A 1 258 ? 4.203 10.281 -11.641 1 86.5 258 PRO A CA 1
ATOM 1887 C C . PRO A 1 258 ? 5.41 9.875 -12.484 1 86.5 258 PRO A C 1
ATOM 1889 O O . PRO A 1 258 ? 5.848 8.727 -12.422 1 86.5 258 PRO A O 1
ATOM 1892 N N . ALA A 1 259 ? 5.91 10.789 -13.273 1 90.94 259 ALA A N 1
ATOM 1893 C CA . ALA A 1 259 ? 6.984 10.5 -14.219 1 90.94 259 ALA A CA 1
ATOM 1894 C C . ALA A 1 259 ? 8.305 10.266 -13.492 1 90.94 259 ALA A C 1
ATOM 1896 O O . ALA A 1 259 ? 8.656 11.008 -12.57 1 90.94 259 ALA A O 1
ATOM 1897 N N . ILE A 1 260 ? 8.961 9.195 -13.875 1 96.06 260 ILE A N 1
ATOM 1898 C CA . ILE A 1 260 ? 10.312 8.891 -13.43 1 96.06 260 ILE A CA 1
ATOM 1899 C C . ILE A 1 260 ? 11.148 8.398 -14.602 1 96.06 260 ILE A C 1
ATOM 1901 O O . ILE A 1 260 ? 10.617 8.109 -15.68 1 96.06 260 ILE A O 1
ATOM 1905 N N . THR A 1 261 ? 12.5 8.43 -14.484 1 96.56 261 THR A N 1
ATOM 1906 C CA . THR A 1 261 ? 13.398 7.793 -15.438 1 96.56 261 THR A CA 1
ATOM 1907 C C . THR A 1 261 ? 13.727 6.367 -15 1 96.56 261 THR A C 1
ATOM 1909 O O . THR A 1 261 ? 14.117 6.141 -13.852 1 96.56 261 THR A O 1
ATOM 1912 N N . VAL A 1 262 ? 13.523 5.438 -15.883 1 95.88 262 VAL A N 1
ATOM 1913 C CA . VAL A 1 262 ? 13.758 4.027 -15.586 1 95.88 262 VAL A CA 1
ATOM 1914 C C . VAL A 1 262 ? 15.023 3.553 -16.281 1 95.88 262 VAL A C 1
ATOM 1916 O O . VAL A 1 262 ? 15.148 3.672 -17.516 1 95.88 262 VAL A O 1
ATOM 1919 N N . ARG A 1 263 ? 15.969 3.002 -15.477 1 96.38 263 ARG A N 1
ATOM 1920 C CA . ARG A 1 263 ? 17.219 2.52 -16.047 1 96.38 263 ARG A CA 1
ATOM 1921 C C . ARG A 1 263 ? 17.438 1.044 -15.719 1 96.38 263 ARG A C 1
ATOM 1923 O O . ARG A 1 263 ? 17.203 0.611 -14.586 1 96.38 263 ARG A O 1
ATOM 1930 N N . GLN A 1 264 ? 17.859 0.361 -16.766 1 94.5 264 GLN A N 1
ATOM 1931 C CA . GLN A 1 264 ? 18.281 -1.02 -16.547 1 94.5 264 GLN A CA 1
ATOM 1932 C C . GLN A 1 264 ? 19.688 -1.079 -15.953 1 94.5 264 GLN A C 1
ATOM 1934 O O . GLN A 1 264 ? 20.594 -0.364 -16.406 1 94.5 264 GLN A O 1
ATOM 1939 N N . LEU A 1 265 ? 19.797 -1.821 -14.953 1 94.56 265 LEU A N 1
ATOM 1940 C CA . LEU A 1 265 ? 21.109 -2.006 -14.367 1 94.56 265 LEU A CA 1
ATOM 1941 C C . LEU A 1 265 ? 21.875 -3.117 -15.078 1 94.56 265 LEU A C 1
ATOM 1943 O O . LEU A 1 265 ? 21.281 -4.082 -15.555 1 94.56 265 LEU A O 1
ATOM 1947 N N . HIS A 1 266 ? 23.234 -2.844 -15.281 1 90.56 266 HIS A N 1
ATOM 1948 C CA . HIS A 1 266 ? 24.109 -3.926 -15.703 1 90.56 266 HIS A CA 1
ATOM 1949 C C . HIS A 1 266 ? 24.453 -4.852 -14.547 1 90.56 266 HIS A C 1
ATOM 1951 O O . HIS A 1 266 ? 25.328 -4.543 -13.734 1 90.56 266 HIS A O 1
ATOM 1957 N N . SER A 1 267 ? 23.75 -5.895 -14.602 1 84.94 267 SER A N 1
ATOM 1958 C CA . SER A 1 267 ? 23.391 -7.039 -13.773 1 84.94 267 SER A CA 1
ATOM 1959 C C . SER A 1 267 ? 22.422 -6.641 -12.68 1 84.94 267 SER A C 1
ATOM 1961 O O . SER A 1 267 ? 22.828 -6.207 -11.594 1 84.94 267 SER A O 1
ATOM 1963 N N . PRO A 1 268 ? 21.219 -6.766 -12.914 1 88.31 268 PRO A N 1
ATOM 1964 C CA . PRO A 1 268 ? 20.188 -6.434 -11.922 1 88.31 268 PRO A CA 1
ATOM 1965 C C . PRO A 1 268 ? 20.094 -7.473 -10.805 1 88.31 268 PRO A C 1
ATOM 1967 O O . PRO A 1 268 ? 20.281 -8.664 -11.055 1 88.31 268 PRO A O 1
ATOM 1970 N N . PRO A 1 269 ? 19.953 -6.941 -9.594 1 92.25 269 PRO A N 1
ATOM 1971 C CA . PRO A 1 269 ? 19.641 -7.938 -8.57 1 92.25 269 PRO A CA 1
ATOM 1972 C C . PRO A 1 269 ? 18.438 -8.805 -8.938 1 92.25 269 PRO A C 1
ATOM 1974 O O . PRO A 1 269 ? 17.516 -8.336 -9.609 1 92.25 269 PRO A O 1
ATOM 1977 N N . ALA A 1 270 ? 18.484 -10.008 -8.5 1 89.44 270 ALA A N 1
ATOM 1978 C CA . ALA A 1 270 ? 17.422 -10.945 -8.828 1 89.44 270 ALA A CA 1
ATOM 1979 C C . ALA A 1 270 ? 16.188 -10.719 -7.949 1 89.44 270 ALA A C 1
ATOM 1981 O O . ALA A 1 270 ? 16.328 -10.453 -6.75 1 89.44 270 ALA A O 1
ATOM 1982 N N . HIS A 1 271 ? 15.07 -10.664 -8.594 1 91.12 271 HIS A N 1
ATOM 1983 C CA . HIS A 1 271 ? 13.789 -10.742 -7.906 1 91.12 271 HIS A CA 1
ATOM 1984 C C . HIS A 1 271 ? 13.18 -12.133 -8.023 1 91.12 271 HIS A C 1
ATOM 1986 O O . HIS A 1 271 ? 13.164 -12.719 -9.109 1 91.12 271 HIS A O 1
ATOM 1992 N N . PRO A 1 272 ? 12.711 -12.672 -6.867 1 91.81 272 PRO A N 1
ATOM 1993 C CA . PRO A 1 272 ? 11.992 -13.945 -7.012 1 91.81 272 PRO A CA 1
ATOM 1994 C C . PRO A 1 272 ? 10.766 -13.836 -7.91 1 91.81 272 PRO A C 1
ATOM 1996 O O . PRO A 1 272 ? 10.133 -12.781 -7.965 1 91.81 272 PRO A O 1
ATOM 1999 N N . PRO A 1 273 ? 10.477 -14.898 -8.617 1 92.44 273 PRO A N 1
ATOM 2000 C CA . PRO A 1 273 ? 9.227 -14.867 -9.375 1 92.44 273 PRO A CA 1
ATOM 2001 C C . PRO A 1 273 ? 7.996 -14.836 -8.477 1 92.44 273 PRO A C 1
ATOM 2003 O O . PRO A 1 273 ? 8.07 -15.219 -7.309 1 92.44 273 PRO A O 1
ATOM 2006 N N . ILE A 1 274 ? 6.938 -14.328 -9.094 1 94.38 274 ILE A N 1
ATOM 2007 C CA . ILE A 1 274 ? 5.641 -14.414 -8.43 1 94.38 274 ILE A CA 1
ATOM 2008 C C . ILE A 1 274 ? 4.996 -15.766 -8.719 1 94.38 274 ILE A C 1
ATOM 2010 O O . ILE A 1 274 ? 4.9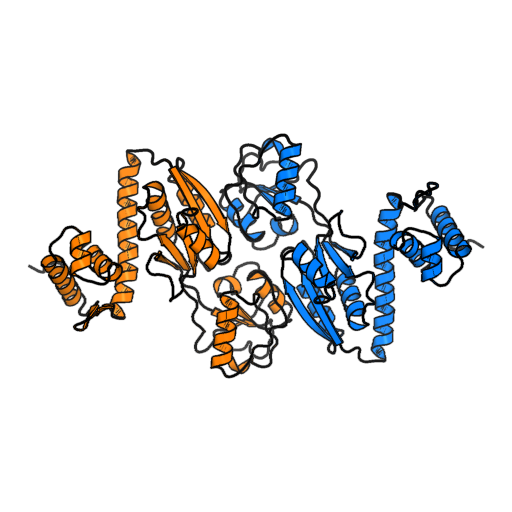77 -16.219 -9.867 1 94.38 274 ILE A O 1
ATOM 2014 N N . GLY A 1 275 ? 4.516 -16.391 -7.652 1 95.81 275 GLY A N 1
ATOM 2015 C CA . GLY A 1 275 ? 3.889 -17.688 -7.848 1 95.81 275 GLY A CA 1
ATOM 2016 C C . GLY A 1 275 ? 2.701 -17.922 -6.934 1 95.81 275 GLY A C 1
ATOM 2017 O O . GLY A 1 275 ? 2.389 -17.094 -6.086 1 95.81 275 GLY A O 1
ATOM 2018 N N . VAL A 1 276 ? 2.002 -18.953 -7.211 1 96.81 276 VAL A N 1
ATOM 2019 C CA . VAL A 1 276 ? 0.967 -19.453 -6.316 1 96.81 276 VAL A CA 1
ATOM 2020 C C . VAL A 1 276 ? 1.504 -20.641 -5.52 1 96.81 276 VAL A C 1
ATOM 2022 O O . VAL A 1 276 ? 2.074 -21.578 -6.094 1 96.81 276 VAL A O 1
ATOM 2025 N N . ILE A 1 277 ? 1.382 -20.547 -4.199 1 97.25 277 ILE A N 1
ATOM 2026 C CA . ILE A 1 277 ? 1.978 -21.516 -3.279 1 97.25 277 ILE A CA 1
ATOM 2027 C C . ILE A 1 277 ? 0.875 -22.266 -2.545 1 97.25 277 ILE A C 1
ATOM 2029 O O . ILE A 1 277 ? -0.115 -21.672 -2.111 1 97.25 277 ILE A O 1
ATOM 2033 N N . HIS A 1 278 ? 0.978 -23.562 -2.436 1 95.62 278 HIS A N 1
ATOM 2034 C CA . HIS A 1 278 ? 0.087 -24.406 -1.635 1 95.62 278 HIS A CA 1
ATOM 2035 C C . HIS A 1 278 ? 0.874 -25.406 -0.798 1 95.62 278 HIS A C 1
ATOM 2037 O O . HIS A 1 278 ? 2.088 -25.547 -0.963 1 95.62 278 HIS A O 1
ATOM 2043 N N . HIS A 1 279 ? 0.176 -25.938 0.17 1 94.44 279 HIS A N 1
ATOM 2044 C CA . HIS A 1 279 ? 0.79 -26.969 1.016 1 94.44 279 HIS A CA 1
ATOM 2045 C C . HIS A 1 279 ? 0.876 -28.297 0.291 1 94.44 279 HIS A C 1
ATOM 2047 O O . HIS A 1 279 ? -0.131 -28.812 -0.205 1 94.44 279 HIS A O 1
ATOM 2053 N N . ARG A 1 280 ? 2.023 -28.922 0.281 1 87.5 280 ARG A N 1
ATOM 2054 C CA . ARG A 1 280 ? 2.262 -30.156 -0.467 1 87.5 280 ARG A CA 1
ATOM 2055 C C . ARG A 1 280 ? 1.549 -31.328 0.181 1 87.5 280 ARG A C 1
ATOM 2057 O O . ARG A 1 280 ? 1.054 -32.219 -0.513 1 87.5 280 ARG A O 1
ATOM 2064 N N . ASP A 1 281 ? 1.534 -31.297 1.477 1 84.62 281 ASP A N 1
ATOM 2065 C CA . ASP A 1 281 ? 1.09 -32.469 2.209 1 84.62 281 ASP A CA 1
ATOM 2066 C C . ASP A 1 281 ? -0.411 -32.438 2.484 1 84.62 281 ASP A C 1
ATOM 2068 O O . ASP A 1 281 ? -0.96 -33.312 3.141 1 84.62 281 ASP A O 1
ATOM 2072 N N . ARG A 1 282 ? -1.052 -31.453 2.068 1 83.12 282 ARG A N 1
ATOM 2073 C CA . ARG A 1 282 ? -2.496 -31.344 2.244 1 83.12 282 ARG A CA 1
ATOM 2074 C C . ARG A 1 282 ? -3.221 -31.453 0.907 1 83.12 282 ARG A C 1
ATOM 2076 O O . ARG A 1 282 ? -2.918 -30.719 -0.033 1 83.12 282 ARG A O 1
ATOM 2083 N N . PRO A 1 283 ? -4.059 -32.438 0.85 1 79.56 283 PRO A N 1
ATOM 2084 C CA . PRO A 1 283 ? -4.82 -32.531 -0.398 1 79.56 283 PRO A CA 1
ATOM 2085 C C . PRO A 1 283 ? -5.629 -31.281 -0.706 1 79.56 283 PRO A C 1
ATOM 2087 O O . PRO A 1 283 ? -6.211 -30.672 0.2 1 79.56 283 PRO A O 1
ATOM 2090 N N . LEU A 1 284 ? -5.641 -30.891 -1.949 1 85.94 284 LEU A N 1
ATOM 2091 C CA . LEU A 1 284 ? -6.438 -29.75 -2.4 1 85.94 284 LEU A CA 1
ATOM 2092 C C . LEU A 1 284 ? -7.875 -30.172 -2.688 1 85.94 284 LEU A C 1
ATOM 2094 O O . LEU A 1 284 ? -8.109 -31.172 -3.381 1 85.94 284 LEU A O 1
ATOM 2098 N N . THR A 1 285 ? -8.797 -29.5 -2.074 1 85.69 285 THR A N 1
ATOM 2099 C CA . THR A 1 285 ? -10.188 -29.734 -2.453 1 85.69 285 THR A CA 1
ATOM 2100 C C . THR A 1 285 ? -10.406 -29.391 -3.924 1 85.69 285 THR A C 1
ATOM 2102 O O . THR A 1 285 ? -9.609 -28.672 -4.531 1 85.69 285 THR A O 1
ATOM 2105 N N . PRO A 1 286 ? -11.43 -29.922 -4.477 1 82.12 286 PRO A N 1
ATOM 2106 C CA . PRO A 1 286 ? -11.734 -29.578 -5.867 1 82.12 286 PRO A CA 1
ATOM 2107 C C . PRO A 1 286 ? -11.836 -28.078 -6.094 1 82.12 286 PRO A C 1
ATOM 2109 O O . PRO A 1 286 ? -11.367 -27.578 -7.117 1 82.12 286 PRO A O 1
ATOM 2112 N N . ALA A 1 287 ? -12.383 -27.391 -5.113 1 88.94 287 ALA A N 1
ATOM 2113 C CA . ALA A 1 287 ? -12.508 -25.938 -5.211 1 88.94 287 ALA A CA 1
ATOM 2114 C C . ALA A 1 287 ? -11.141 -25.266 -5.266 1 88.94 287 ALA A C 1
ATOM 2116 O O . ALA A 1 287 ? -10.906 -24.391 -6.098 1 88.94 287 ALA A O 1
ATOM 2117 N N . VAL A 1 288 ? -10.25 -25.734 -4.457 1 92.94 288 VAL A N 1
ATOM 2118 C CA . VAL A 1 288 ? -8.914 -25.141 -4.383 1 92.94 288 VAL A CA 1
ATOM 2119 C C . VAL A 1 288 ? -8.125 -25.5 -5.641 1 92.94 288 VAL A C 1
ATOM 2121 O O . VAL A 1 288 ? -7.391 -24.656 -6.172 1 92.94 288 VAL A O 1
ATOM 2124 N N . GLN A 1 289 ? -8.289 -26.672 -6.113 1 88.12 289 GLN A N 1
ATOM 2125 C CA . GLN A 1 289 ? -7.629 -27.094 -7.34 1 88.12 289 GLN A CA 1
ATOM 2126 C C . GLN A 1 289 ? -8.094 -26.266 -8.531 1 88.12 289 GLN A C 1
ATOM 2128 O O . GLN A 1 289 ? -7.273 -25.844 -9.359 1 88.12 289 GLN A O 1
ATOM 2133 N N . ALA A 1 290 ? -9.359 -26.062 -8.562 1 85.69 290 ALA A N 1
ATOM 2134 C CA . ALA A 1 290 ? -9.914 -25.25 -9.641 1 85.69 290 ALA A CA 1
ATOM 2135 C C . ALA A 1 290 ? -9.367 -23.828 -9.586 1 85.69 290 ALA A C 1
ATOM 2137 O O . ALA A 1 290 ? -9.008 -23.25 -10.617 1 85.69 290 ALA A O 1
ATOM 2138 N N . CYS A 1 291 ? -9.312 -23.297 -8.391 1 93 291 CYS A N 1
ATOM 2139 C CA . CYS A 1 291 ? -8.797 -21.938 -8.227 1 93 291 CYS A CA 1
ATOM 2140 C C . CYS A 1 291 ? -7.34 -21.844 -8.648 1 93 291 CYS A C 1
ATOM 2142 O O . CYS A 1 291 ? -6.957 -20.938 -9.391 1 93 291 CYS A O 1
ATOM 2144 N N . ARG A 1 292 ? -6.562 -22.734 -8.172 1 92 292 ARG A N 1
ATOM 2145 C CA . ARG A 1 292 ? -5.148 -22.781 -8.516 1 92 292 ARG A CA 1
ATOM 2146 C C . ARG A 1 292 ? -4.953 -22.828 -10.031 1 92 292 ARG A C 1
ATOM 2148 O O . ARG A 1 292 ? -4.074 -22.172 -10.57 1 92 292 ARG A O 1
ATOM 2155 N N . HIS A 1 293 ? -5.758 -23.531 -10.672 1 85.94 293 HIS A N 1
ATOM 2156 C CA . HIS A 1 293 ? -5.68 -23.688 -12.117 1 85.94 293 HIS A CA 1
ATOM 2157 C C . HIS A 1 293 ? -5.996 -22.359 -12.82 1 85.94 293 HIS A C 1
ATOM 2159 O O . HIS A 1 293 ? -5.281 -21.953 -13.742 1 85.94 293 HIS A O 1
ATOM 2165 N N . VAL A 1 294 ? -7.023 -21.75 -12.414 1 88.62 294 VAL A N 1
ATOM 2166 C CA . VAL A 1 294 ? -7.422 -20.5 -13.039 1 88.62 294 VAL A CA 1
ATOM 2167 C C . VAL A 1 294 ? -6.336 -19.438 -12.82 1 88.62 294 VAL A C 1
ATOM 2169 O O . VAL A 1 294 ? -6.012 -18.672 -13.727 1 88.62 294 VAL A O 1
ATOM 2172 N N . LEU A 1 295 ? -5.785 -19.406 -11.617 1 93 295 LEU A N 1
ATOM 2173 C CA . LEU A 1 295 ? -4.723 -18.453 -11.328 1 93 295 LEU A CA 1
ATOM 2174 C C . LEU A 1 295 ? -3.521 -18.688 -12.242 1 93 295 LEU A C 1
ATOM 2176 O O . LEU A 1 295 ? -2.893 -17.719 -12.695 1 93 295 LEU A O 1
ATOM 2180 N N . ALA A 1 296 ? -3.25 -19.875 -12.516 1 87.5 296 ALA A N 1
ATOM 2181 C CA . ALA A 1 296 ? -2.088 -20.219 -13.328 1 87.5 296 ALA A CA 1
ATOM 2182 C C . ALA A 1 296 ? -2.338 -19.922 -14.805 1 87.5 296 ALA A C 1
ATOM 2184 O O . ALA A 1 296 ? -1.399 -19.656 -15.555 1 87.5 296 ALA A O 1
ATOM 2185 N N . SER A 1 297 ? -3.518 -19.906 -15.195 1 77.81 297 SER A N 1
ATOM 2186 C CA . SER A 1 297 ? -3.869 -19.656 -16.594 1 77.81 297 SER A CA 1
ATOM 2187 C C . SER A 1 297 ? -3.889 -18.172 -16.906 1 77.81 297 SER A C 1
ATOM 2189 O O . SER A 1 297 ? -3.791 -17.766 -18.062 1 77.81 297 SER A O 1
ATOM 2191 N N . GLY A 1 298 ? -4.188 -17.328 -15.859 1 67.5 298 GLY A N 1
ATOM 2192 C CA . GLY A 1 298 ? -4.25 -15.898 -16.047 1 67.5 298 GLY A CA 1
ATOM 2193 C C . GLY A 1 298 ? -2.885 -15.242 -16.156 1 67.5 298 GLY A C 1
ATOM 2194 O O . GLY A 1 298 ? -2.762 -14.023 -16.047 1 67.5 298 GLY A O 1
ATOM 2195 N N . ARG A 1 299 ? -1.88 -15.961 -16.359 1 61.41 299 ARG A N 1
ATOM 2196 C CA . ARG A 1 299 ? -0.51 -15.477 -16.484 1 61.41 299 ARG A CA 1
ATOM 2197 C C . ARG A 1 299 ? -0.396 -14.461 -17.625 1 61.41 299 ARG A C 1
ATOM 2199 O O . ARG A 1 299 ? -1.038 -14.617 -18.672 1 61.41 299 ARG A O 1
ATOM 2206 N N . PRO A 1 300 ? 0.136 -13.227 -17.219 1 53.84 300 PRO A N 1
ATOM 2207 C CA . PRO A 1 300 ? 0.273 -12.242 -18.297 1 53.84 300 PRO A CA 1
ATOM 2208 C C . PRO A 1 300 ? 1.042 -12.789 -19.5 1 53.84 300 PRO A C 1
ATOM 2210 O O . PRO A 1 300 ? 1.829 -13.727 -19.359 1 53.84 300 PRO A O 1
ATOM 2213 N N . MET B 1 1 ? -13.5 57.906 13.305 1 26.42 1 MET B N 1
ATOM 2214 C CA . MET B 1 1 ? -12.211 57.219 13.227 1 26.42 1 MET B CA 1
ATOM 2215 C C . MET B 1 1 ? -12.398 55.719 13.203 1 26.42 1 MET B C 1
ATOM 2217 O O . MET B 1 1 ? -12.844 55.125 14.195 1 26.42 1 MET B O 1
ATOM 2221 N N . ARG B 1 2 ? -12.93 55.156 12.227 1 33.44 2 ARG B N 1
ATOM 2222 C CA . ARG B 1 2 ? -13.305 53.75 12 1 33.44 2 ARG B CA 1
ATOM 2223 C C . ARG B 1 2 ? -12.164 52.812 12.367 1 33.44 2 ARG B C 1
ATOM 2225 O O . ARG B 1 2 ?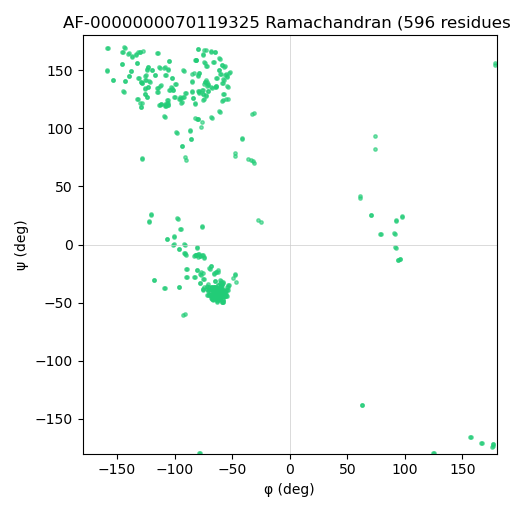 -11.062 52.938 11.82 1 33.44 2 ARG B O 1
ATOM 2232 N N . HIS B 1 3 ? -11.938 52.594 13.68 1 35.44 3 HIS B N 1
ATOM 2233 C CA . HIS B 1 3 ? -10.953 51.562 14.055 1 35.44 3 HIS B CA 1
ATOM 2234 C C . HIS B 1 3 ? -10.945 50.406 13.07 1 35.44 3 HIS B C 1
ATOM 2236 O O . HIS B 1 3 ? -11.992 49.812 12.82 1 35.44 3 HIS B O 1
ATOM 2242 N N . ASP B 1 4 ? -10.461 50.562 11.977 1 37.72 4 ASP B N 1
ATOM 2243 C CA . ASP B 1 4 ? -10.242 49.531 10.961 1 37.72 4 ASP B CA 1
ATOM 2244 C C . ASP B 1 4 ? -9.953 48.156 11.609 1 37.72 4 ASP B C 1
ATOM 2246 O O . ASP B 1 4 ? -8.984 48.031 12.359 1 37.72 4 ASP B O 1
ATOM 2250 N N . GLY B 1 5 ? -10.898 47.344 12.312 1 43.69 5 GLY B N 1
ATOM 2251 C CA . GLY B 1 5 ? -11.219 46.125 13.016 1 43.69 5 GLY B CA 1
ATOM 2252 C C . GLY B 1 5 ? -10.367 44.938 12.586 1 43.69 5 GLY B C 1
ATOM 2253 O O . GLY B 1 5 ? -10.82 43.812 12.609 1 43.69 5 GLY B O 1
ATOM 2254 N N . SER B 1 6 ? -9.273 45.094 12.031 1 51.94 6 SER B N 1
ATOM 2255 C CA . SER B 1 6 ? -8.523 44 11.438 1 51.94 6 SER B CA 1
ATOM 2256 C C . SER B 1 6 ? -8.016 43.031 12.508 1 51.94 6 SER B C 1
ATOM 2258 O O . SER B 1 6 ? -7.574 43.469 13.578 1 51.94 6 SER B O 1
ATOM 2260 N N . VAL B 1 7 ? -8.578 41.906 12.547 1 57.47 7 VAL B N 1
ATOM 2261 C CA . VAL B 1 7 ? -8.055 40.812 13.336 1 57.47 7 VAL B CA 1
ATOM 2262 C C . VAL B 1 7 ? -6.531 40.906 13.414 1 57.47 7 VAL B C 1
ATOM 2264 O O . VAL B 1 7 ? -5.852 40.969 12.391 1 57.47 7 VAL B O 1
ATOM 2267 N N . GLU B 1 8 ? -6.023 41.188 14.703 1 69.94 8 GLU B N 1
ATOM 2268 C CA . GLU B 1 8 ? -4.59 41.312 14.945 1 69.94 8 GLU B CA 1
ATOM 2269 C C . GLU B 1 8 ? -3.953 39.938 15.195 1 69.94 8 GLU B C 1
ATOM 2271 O O . GLU B 1 8 ? -4.605 39.031 15.719 1 69.94 8 GLU B O 1
ATOM 2276 N N . LEU B 1 9 ? -2.766 39.781 14.789 1 74.19 9 LEU B N 1
ATOM 2277 C CA . LEU B 1 9 ? -1.992 38.562 14.953 1 74.19 9 LEU B CA 1
ATOM 2278 C C . LEU B 1 9 ? -1.991 38.125 16.406 1 74.19 9 LEU B C 1
ATOM 2280 O O . LEU B 1 9 ? -2.045 36.906 16.688 1 74.19 9 LEU B O 1
ATOM 2284 N N . ARG B 1 10 ? -1.989 39.125 17.312 1 77.94 10 ARG B N 1
ATOM 2285 C CA . ARG B 1 10 ? -1.975 38.812 18.75 1 77.94 10 ARG B CA 1
ATOM 2286 C C . ARG B 1 10 ? -3.264 38.094 19.172 1 77.94 10 ARG B C 1
ATOM 2288 O O . ARG B 1 10 ? -3.24 37.219 20.016 1 77.94 10 ARG B O 1
ATOM 2295 N N . GLN B 1 11 ? -4.355 38.5 18.594 1 84.5 11 GLN B N 1
ATOM 2296 C CA . GLN B 1 11 ? -5.641 37.875 18.922 1 84.5 11 GLN B CA 1
ATOM 2297 C C . GLN B 1 11 ? -5.684 36.406 18.484 1 84.5 11 GLN B C 1
ATOM 2299 O O . GLN B 1 11 ? -6.199 35.562 19.203 1 84.5 11 GLN B O 1
ATOM 2304 N N . LEU B 1 12 ? -5.137 36.156 17.312 1 80.75 12 LEU B N 1
ATOM 2305 C CA . LEU B 1 12 ? -5.062 34.781 16.828 1 80.75 12 LEU B CA 1
ATOM 2306 C C . LEU B 1 12 ? -4.262 33.906 17.781 1 80.75 12 LEU B C 1
ATOM 2308 O O . LEU B 1 12 ? -4.676 32.781 18.094 1 80.75 12 LEU B O 1
ATOM 2312 N N . SER B 1 13 ? -3.184 34.469 18.234 1 83.38 13 SER B N 1
ATOM 2313 C CA . SER B 1 13 ? -2.316 33.75 19.156 1 83.38 13 SER B CA 1
A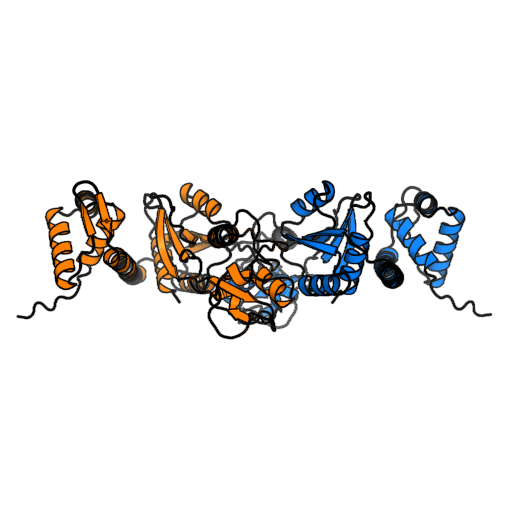TOM 2314 C C . SER B 1 13 ? -3.025 33.469 20.484 1 83.38 13 SER B C 1
ATOM 2316 O O . SER B 1 13 ? -2.869 32.375 21.062 1 83.38 13 SER B O 1
ATOM 2318 N N . TYR B 1 14 ? -3.809 34.438 20.953 1 86.62 14 TYR B N 1
ATOM 2319 C CA . TYR B 1 14 ? -4.504 34.281 22.234 1 86.62 14 TYR B CA 1
ATOM 2320 C C . TYR B 1 14 ? -5.59 33.219 22.141 1 86.62 14 TYR B C 1
ATOM 2322 O O . TYR B 1 14 ? -5.699 32.375 23.016 1 86.62 14 TYR B O 1
ATOM 2330 N N . VAL B 1 15 ? -6.355 33.281 21.094 1 89.12 15 VAL B N 1
ATOM 2331 C CA . VAL B 1 15 ? -7.434 32.312 20.906 1 89.12 15 VAL B CA 1
ATOM 2332 C C . VAL B 1 15 ? -6.852 30.906 20.812 1 89.12 15 VAL B C 1
ATOM 2334 O O . VAL B 1 15 ? -7.359 29.984 21.438 1 89.12 15 VAL B O 1
ATOM 2337 N N . GLU B 1 16 ? -5.848 30.859 19.984 1 86.19 16 GLU B N 1
ATOM 2338 C CA . GLU B 1 16 ? -5.188 29.578 19.828 1 86.19 16 GLU B CA 1
ATOM 2339 C C . GLU B 1 16 ? -4.648 29.047 21.156 1 86.19 16 GLU B C 1
ATOM 2341 O O . GLU B 1 16 ? -4.77 27.859 21.453 1 86.19 16 GLU B O 1
ATOM 2346 N N . ALA B 1 17 ? -4.031 29.828 21.984 1 84.81 17 ALA B N 1
ATOM 2347 C CA . ALA B 1 17 ? -3.457 29.438 23.266 1 84.81 17 ALA B CA 1
ATOM 2348 C C . ALA B 1 17 ? -4.543 28.969 24.234 1 84.81 17 ALA B C 1
ATOM 2350 O O . ALA B 1 17 ? -4.375 27.969 24.938 1 84.81 17 ALA B O 1
ATOM 2351 N N . VAL B 1 18 ? -5.629 29.688 24.266 1 89.56 18 VAL B N 1
ATOM 2352 C CA . VAL B 1 18 ? -6.719 29.312 25.172 1 89.56 18 VAL B CA 1
ATOM 2353 C C . VAL B 1 18 ? -7.289 27.953 24.766 1 89.56 18 VAL B C 1
ATOM 2355 O O . VAL B 1 18 ? -7.578 27.125 25.625 1 89.56 18 VAL B O 1
ATOM 2358 N N . ALA B 1 19 ? -7.426 27.797 23.5 1 86.94 19 ALA B N 1
ATOM 2359 C CA . ALA B 1 19 ? -7.93 26.516 23 1 86.94 19 ALA B CA 1
ATOM 2360 C C . ALA B 1 19 ? -6.969 25.391 23.328 1 86.94 19 ALA B C 1
ATOM 2362 O O . ALA B 1 19 ? -7.395 24.297 23.719 1 86.94 19 ALA B O 1
ATOM 2363 N N . ARG B 1 20 ? -5.734 25.688 23.156 1 81.25 20 ARG B N 1
ATOM 2364 C CA . ARG B 1 20 ? -4.676 24.703 23.312 1 81.25 20 ARG B CA 1
ATOM 2365 C C . ARG B 1 20 ? -4.504 24.312 24.781 1 81.25 20 ARG B C 1
ATOM 2367 O O . ARG B 1 20 ? -4.363 23.125 25.109 1 81.25 20 ARG B O 1
ATOM 2374 N N . TYR B 1 21 ? -4.523 25.25 25.641 1 80.69 21 TYR B N 1
ATOM 2375 C CA . TYR B 1 21 ? -4.168 25 27.031 1 80.69 21 TYR B CA 1
ATOM 2376 C C . TYR B 1 21 ? -5.414 24.875 27.891 1 80.69 21 TYR B C 1
ATOM 2378 O O . TYR B 1 21 ? -5.32 24.625 29.094 1 80.69 21 TYR B O 1
ATOM 2386 N N . GLY B 1 22 ? -6.574 25.016 27.203 1 82.88 22 GLY B N 1
ATOM 2387 C CA . GLY B 1 22 ? -7.855 24.719 27.828 1 82.88 22 GLY B CA 1
ATOM 2388 C C . GLY B 1 22 ? -8.266 25.719 28.891 1 82.88 22 GLY B C 1
ATOM 2389 O O . GLY B 1 22 ? -8.922 25.359 29.859 1 82.88 22 GLY B O 1
ATOM 2390 N N . GLY B 1 23 ? -7.723 26.984 28.766 1 88.12 23 GLY B N 1
ATOM 2391 C CA . GLY B 1 23 ? -8.109 27.969 29.766 1 88.12 23 GLY B CA 1
ATOM 2392 C C . GLY B 1 23 ? -7.434 29.312 29.578 1 88.12 23 GLY B C 1
ATOM 2393 O O . GLY B 1 23 ? -6.324 29.375 29.031 1 88.12 23 GLY B O 1
ATOM 2394 N N . PHE B 1 24 ? -8.086 30.344 30.078 1 89.69 24 PHE B N 1
ATOM 2395 C CA . PHE B 1 24 ? -7.605 31.703 29.891 1 89.69 24 PHE B CA 1
ATOM 2396 C C . PHE B 1 24 ? -6.391 31.969 30.781 1 89.69 24 PHE B C 1
ATOM 2398 O O . PHE B 1 24 ? -5.418 32.594 30.344 1 89.69 24 PHE B O 1
ATOM 2405 N N . THR B 1 25 ? -6.441 31.391 31.969 1 89.31 25 THR B N 1
ATOM 2406 C CA . THR B 1 25 ? -5.34 31.609 32.906 1 89.31 25 THR B CA 1
ATOM 2407 C C . THR B 1 25 ? -4.094 30.859 32.438 1 89.31 25 THR B C 1
ATOM 2409 O O . THR B 1 25 ? -2.992 31.406 32.438 1 89.31 25 THR B O 1
ATOM 2412 N N . ARG B 1 26 ? -4.289 29.703 32.031 1 88.69 26 ARG B N 1
ATOM 2413 C CA . ARG B 1 26 ? -3.174 28.891 31.578 1 88.69 26 ARG B CA 1
ATOM 2414 C C . ARG B 1 26 ? -2.549 29.484 30.312 1 88.69 26 ARG B C 1
ATOM 2416 O O . ARG B 1 26 ? -1.323 29.516 30.188 1 88.69 26 ARG B O 1
ATOM 2423 N N . ALA B 1 27 ? -3.395 29.891 29.5 1 89.88 27 ALA B N 1
ATOM 2424 C CA . ALA B 1 27 ? -2.92 30.531 28.281 1 89.88 27 ALA B CA 1
ATOM 2425 C C . ALA B 1 27 ? -2.113 31.781 28.578 1 89.88 27 ALA B C 1
ATOM 2427 O O . ALA B 1 27 ? -1.038 31.984 28.016 1 89.88 27 ALA B O 1
ATOM 2428 N N . ALA B 1 28 ? -2.572 32.562 29.469 1 88.69 28 ALA B N 1
ATOM 2429 C CA . ALA B 1 28 ? -1.898 33.812 29.844 1 88.69 28 ALA B CA 1
ATOM 2430 C C . ALA B 1 28 ? -0.509 33.531 30.406 1 88.69 28 ALA B C 1
ATOM 2432 O O . ALA B 1 28 ? 0.455 34.219 30.078 1 88.69 28 ALA B O 1
ATOM 2433 N N . GLY B 1 29 ? -0.454 32.531 31.219 1 83.94 29 GLY B N 1
ATOM 2434 C CA . GLY B 1 29 ? 0.832 32.125 31.75 1 83.94 29 GLY B CA 1
ATOM 2435 C C . GLY B 1 29 ? 1.835 31.734 30.688 1 83.94 29 GLY B C 1
ATOM 2436 O O . GLY B 1 29 ? 2.988 32.156 30.719 1 83.94 29 GLY B O 1
ATOM 2437 N N . ARG B 1 30 ? 1.357 31.062 29.703 1 80.44 30 ARG B N 1
ATOM 2438 C CA . ARG B 1 30 ? 2.229 30.547 28.641 1 80.44 30 ARG B CA 1
ATOM 2439 C C . ARG B 1 30 ? 2.654 31.672 27.703 1 80.44 30 ARG B C 1
ATOM 2441 O O . ARG B 1 30 ? 3.766 31.656 27.172 1 80.44 30 ARG B O 1
ATOM 2448 N N . LEU B 1 31 ? 1.842 32.594 27.594 1 80.5 31 LEU B N 1
ATOM 2449 C CA . LEU B 1 31 ? 2.096 33.719 26.688 1 80.5 31 LEU B CA 1
ATOM 2450 C C . LEU B 1 31 ? 2.803 34.844 27.422 1 80.5 31 LEU B C 1
ATOM 2452 O O . LEU B 1 31 ? 3.189 35.844 26.797 1 80.5 31 LEU B O 1
ATOM 2456 N N . HIS B 1 32 ? 2.951 34.719 28.797 1 84.12 32 HIS B N 1
ATOM 2457 C CA . HIS B 1 32 ? 3.605 35.688 29.641 1 84.12 32 HIS B CA 1
ATOM 2458 C C . HIS B 1 32 ? 2.891 37.031 29.578 1 84.12 32 HIS B C 1
ATOM 2460 O O . HIS B 1 32 ? 3.531 38.094 29.422 1 84.12 32 HIS B O 1
ATOM 2466 N N . VAL B 1 33 ? 1.596 36.938 29.562 1 83.62 33 VAL B N 1
ATOM 2467 C CA . VAL B 1 33 ? 0.753 38.125 29.609 1 83.62 33 VAL B CA 1
ATOM 2468 C C . VAL B 1 33 ? -0.278 38 30.734 1 83.62 33 VAL B C 1
ATOM 2470 O O . VAL B 1 33 ? -0.397 36.938 31.344 1 83.62 33 VAL B O 1
ATOM 2473 N N . ALA B 1 34 ? -0.882 39.031 31.062 1 88.75 34 ALA B N 1
ATOM 2474 C CA . ALA B 1 34 ? -1.938 39 32.062 1 88.75 34 ALA B CA 1
ATOM 2475 C C . ALA B 1 34 ? -3.207 38.344 31.516 1 88.75 34 ALA B C 1
ATOM 2477 O O . ALA B 1 34 ? -3.561 38.562 30.359 1 88.75 34 ALA B O 1
ATOM 2478 N N . GLN B 1 35 ? -3.818 37.625 32.344 1 89.88 35 GLN B N 1
ATOM 2479 C CA . GLN B 1 35 ? -5.059 36.969 31.969 1 89.88 35 GLN B CA 1
ATOM 2480 C C . GLN B 1 35 ? -6.105 37.969 31.484 1 89.88 35 GLN B C 1
ATOM 2482 O O . GLN B 1 35 ? -6.875 37.688 30.578 1 89.88 35 GLN B O 1
ATOM 2487 N N . SER B 1 36 ? -6.184 39.062 32.125 1 91.38 36 SER B N 1
ATOM 2488 C CA . SER B 1 36 ? -7.148 40.094 31.734 1 91.38 36 SER B CA 1
ATOM 2489 C C . SER B 1 36 ? -6.93 40.562 30.312 1 91.38 36 SER B C 1
ATOM 2491 O O . SER B 1 36 ? -7.891 40.875 29.594 1 91.38 36 SER B O 1
ATOM 2493 N N . ALA B 1 37 ? -5.742 40.594 29.906 1 87.12 37 ALA B N 1
ATOM 2494 C CA . ALA B 1 37 ? -5.402 41 28.547 1 87.12 37 ALA B CA 1
ATOM 2495 C C . ALA B 1 37 ? -5.891 39.969 27.531 1 87.12 37 ALA B C 1
ATOM 2497 O O . ALA B 1 37 ? -6.465 40.312 26.5 1 87.12 37 ALA B O 1
ATOM 2498 N N . VAL B 1 38 ? -5.672 38.719 27.875 1 91.62 38 VAL B N 1
ATOM 2499 C CA . VAL B 1 38 ? -6.125 37.625 27 1 91.62 38 VAL B CA 1
ATOM 2500 C C . VAL B 1 38 ? -7.648 37.656 26.875 1 91.62 38 VAL B C 1
ATOM 2502 O O . VAL B 1 38 ? -8.188 37.625 25.766 1 91.62 38 VAL B O 1
ATOM 2505 N N . SER B 1 39 ? -8.312 37.812 27.953 1 91.06 39 SER B N 1
ATOM 2506 C CA . SER B 1 39 ? -9.773 37.844 28 1 91.06 39 SER B CA 1
ATOM 2507 C C . SER B 1 39 ? -10.328 39.031 27.203 1 91.06 39 SER B C 1
ATOM 2509 O O . SER B 1 39 ? -11.258 38.875 26.422 1 91.06 39 SER B O 1
ATOM 2511 N N . ALA B 1 40 ? -9.703 40.125 27.406 1 89.44 40 ALA B N 1
ATOM 2512 C CA . ALA B 1 40 ? -10.164 41.344 26.734 1 89.44 40 ALA B CA 1
ATOM 2513 C C . ALA B 1 40 ? -10.016 41.25 25.219 1 89.44 40 ALA B C 1
ATOM 2515 O O . ALA B 1 40 ? -10.914 41.625 24.469 1 89.44 40 ALA B O 1
ATOM 2516 N N . GLN B 1 41 ? -8.883 40.781 24.844 1 88.69 41 GLN B N 1
ATOM 2517 C CA . GLN B 1 41 ? -8.602 40.656 23.406 1 88.69 41 GLN B CA 1
ATOM 2518 C C . GLN B 1 41 ? -9.539 39.656 22.734 1 88.69 41 GLN B C 1
ATOM 2520 O O . GLN B 1 41 ? -9.992 39.875 21.625 1 88.69 41 GLN B O 1
ATOM 2525 N N . ILE B 1 42 ? -9.828 38.562 23.406 1 90.56 42 ILE B N 1
ATOM 2526 C CA . ILE B 1 42 ? -10.711 37.562 22.844 1 90.56 42 ILE B CA 1
ATOM 2527 C C . ILE B 1 42 ? -12.141 38.062 22.797 1 90.56 42 ILE B C 1
ATOM 2529 O O . ILE B 1 42 ? -12.852 37.875 21.812 1 90.56 42 ILE B O 1
ATOM 2533 N N . ARG B 1 43 ? -12.539 38.844 23.75 1 88.81 43 ARG B N 1
ATOM 2534 C CA . ARG B 1 43 ? -13.859 39.469 23.75 1 88.81 43 ARG B CA 1
ATOM 2535 C C . ARG B 1 43 ? -13.992 40.469 22.609 1 88.81 43 ARG B C 1
ATOM 2537 O O . ARG B 1 43 ? -15.031 40.531 21.938 1 88.81 43 ARG B O 1
ATOM 2544 N N . ALA B 1 44 ? -12.961 41.188 22.516 1 85.31 44 ALA B N 1
ATOM 2545 C CA . ALA B 1 44 ? -12.953 42.156 21.438 1 85.31 44 ALA B CA 1
ATOM 2546 C C . ALA B 1 44 ? -13.07 41.469 20.078 1 85.31 44 ALA B C 1
ATOM 2548 O O . ALA B 1 44 ? -13.805 41.938 19.203 1 85.31 44 ALA B O 1
ATOM 2549 N N . LEU B 1 45 ? -12.297 40.406 19.906 1 86.44 45 LEU B N 1
ATOM 2550 C CA . LEU B 1 45 ? -12.336 39.625 18.656 1 86.44 45 LEU B CA 1
ATOM 2551 C C . LEU B 1 45 ? -13.727 39.031 18.438 1 86.44 45 LEU B C 1
ATOM 2553 O O . LEU B 1 45 ? -14.258 39.094 17.328 1 86.44 45 LEU B O 1
ATOM 2557 N N . GLU B 1 46 ? -14.359 38.5 19.469 1 89.5 46 GLU B N 1
ATOM 2558 C CA . GLU B 1 46 ? -15.703 37.938 19.391 1 89.5 46 GLU B CA 1
ATOM 2559 C C . GLU B 1 46 ? -16.734 39 19.016 1 89.5 46 GLU B C 1
ATOM 2561 O O . GLU B 1 46 ? -17.641 38.75 18.219 1 89.5 46 GLU B O 1
ATOM 2566 N N . ALA B 1 47 ? -16.562 40.156 19.531 1 84.06 47 ALA B N 1
ATOM 2567 C CA . ALA B 1 47 ? -17.438 41.281 19.219 1 84.06 47 ALA B CA 1
ATOM 2568 C C . ALA B 1 47 ? -17.297 41.719 17.766 1 84.06 47 ALA B C 1
ATOM 2570 O O . ALA B 1 47 ? -18.297 41.969 17.094 1 84.06 47 ALA B O 1
ATOM 2571 N N . GLU B 1 48 ? -16.078 41.719 17.359 1 80.38 48 GLU B N 1
ATOM 2572 C CA . GLU B 1 48 ? -15.82 42.094 15.977 1 80.38 48 GLU B CA 1
ATOM 2573 C C . GLU B 1 48 ? -16.422 41.062 15.008 1 80.38 48 GLU B C 1
ATOM 2575 O O . GLU B 1 48 ? -16.953 41.438 13.969 1 80.38 48 GLU B O 1
ATOM 2580 N N . LEU B 1 49 ? -16.297 39.781 15.375 1 82.25 49 LEU B N 1
ATOM 2581 C CA . LEU B 1 49 ? -16.766 38.688 14.531 1 82.25 49 LEU B CA 1
ATOM 2582 C C . LEU B 1 49 ? -18.266 38.5 14.703 1 82.25 49 LEU B C 1
ATOM 2584 O O . LEU B 1 49 ? -18.922 37.875 13.859 1 82.25 49 LEU B O 1
ATOM 2588 N N . GLY B 1 50 ? -18.766 38.969 15.82 1 84.31 50 GLY B N 1
ATOM 2589 C CA . GLY B 1 50 ? -20.188 38.844 16.109 1 84.31 50 GLY B CA 1
ATOM 2590 C C . GLY B 1 50 ? -20.562 37.469 16.609 1 84.31 50 GLY B C 1
ATOM 2591 O O . GLY B 1 50 ? -21.734 37.062 16.516 1 84.31 50 GLY B O 1
ATOM 2592 N N . VAL B 1 51 ? -19.578 36.656 16.891 1 87.19 51 VAL B N 1
ATOM 2593 C CA . VAL B 1 51 ? -19.828 35.312 17.391 1 87.19 51 VAL B CA 1
ATOM 2594 C C . VAL B 1 51 ? -18.922 35.062 18.594 1 87.19 51 VAL B C 1
ATOM 2596 O O . VAL B 1 51 ? -17.875 35.656 18.75 1 87.19 51 VAL B O 1
ATOM 2599 N N . GLU B 1 52 ? -19.359 34.094 19.469 1 90.38 52 GLU B N 1
ATOM 2600 C CA . GLU B 1 52 ? -18.516 33.625 20.562 1 90.38 52 GLU B CA 1
ATOM 2601 C C . GLU B 1 52 ? -17.656 32.438 20.141 1 90.38 52 GLU B C 1
ATOM 2603 O O . GLU B 1 52 ? -18.141 31.531 19.469 1 90.38 52 GLU B O 1
ATOM 2608 N N . LEU B 1 53 ? -16.422 32.562 20.438 1 91.69 53 LEU B N 1
ATOM 2609 C CA . LEU B 1 53 ? -15.5 31.5 20.062 1 91.69 53 LEU B CA 1
ATOM 2610 C C . LEU B 1 53 ? -15.406 30.453 21.188 1 91.69 53 LEU B C 1
ATOM 2612 O O . LEU B 1 53 ? -15.125 29.281 20.922 1 91.69 53 LEU B O 1
ATOM 2616 N N . PHE B 1 54 ? -15.633 30.859 22.422 1 91.44 54 PHE B N 1
ATOM 2617 C CA . PHE B 1 54 ? -15.539 29.969 23.578 1 91.44 54 PHE B CA 1
ATOM 2618 C C . PHE B 1 54 ? -16.844 29.969 24.359 1 91.44 54 PHE B C 1
ATOM 2620 O O . PHE B 1 54 ? -17.469 31.016 24.547 1 91.44 54 PHE B O 1
ATOM 2627 N N . ALA B 1 55 ? -17.375 28.719 24.594 1 84.06 55 ALA B N 1
ATOM 2628 C CA . ALA B 1 55 ? -18.469 28.578 25.547 1 84.06 55 ALA B CA 1
ATOM 2629 C C . ALA B 1 55 ? -17.953 28.578 26.984 1 84.06 55 ALA B C 1
ATOM 2631 O O . ALA B 1 55 ? -17.031 27.828 27.312 1 84.06 55 ALA B O 1
ATOM 2632 N N . ARG B 1 56 ? -18.156 29.625 27.781 1 70.75 56 ARG B N 1
ATOM 2633 C CA . ARG B 1 56 ? -17.625 29.781 29.125 1 70.75 56 ARG B CA 1
ATOM 2634 C C . ARG B 1 56 ? -18.594 29.234 30.172 1 70.75 56 ARG B C 1
ATOM 2636 O O . ARG B 1 56 ? -19.734 29.672 30.266 1 70.75 56 ARG B O 1
ATOM 2643 N N . THR B 1 57 ? -18.641 27.953 30.25 1 62.94 57 THR B N 1
ATOM 2644 C CA . THR B 1 57 ? -19.375 27.531 31.453 1 62.94 57 THR B CA 1
ATOM 2645 C C . THR B 1 57 ? -18.469 27.578 32.688 1 62.94 57 THR B C 1
ATOM 2647 O O . THR B 1 57 ? -17.25 27.719 32.562 1 62.94 57 THR B O 1
ATOM 2650 N N . THR B 1 58 ? -18.922 27.656 34.031 1 57.25 58 THR B N 1
ATOM 2651 C CA . THR B 1 58 ? -18.234 27.812 35.281 1 57.25 58 THR B CA 1
ATOM 2652 C C . THR B 1 58 ? -17.062 26.844 35.375 1 57.25 58 THR B C 1
ATOM 2654 O O . THR B 1 58 ? -16.109 27.094 36.125 1 57.25 58 THR B O 1
ATOM 2657 N N . ARG B 1 59 ? -16.953 25.719 34.75 1 59.06 59 ARG B N 1
ATOM 2658 C CA . ARG B 1 59 ? -15.992 24.672 35.094 1 59.06 59 ARG B CA 1
ATOM 2659 C C . ARG B 1 59 ? -15.016 24.422 33.938 1 59.06 59 ARG B C 1
ATOM 2661 O O . ARG B 1 59 ? -13.906 23.922 34.188 1 59.06 59 ARG B O 1
ATOM 2668 N N . ARG B 1 60 ? -15.43 24.609 32.594 1 67.31 60 ARG B N 1
ATOM 2669 C CA . ARG B 1 60 ? -14.531 24.203 31.531 1 67.31 60 ARG B CA 1
ATOM 2670 C C . ARG B 1 60 ? -14.641 25.156 30.344 1 67.31 60 ARG B C 1
ATOM 2672 O O . ARG B 1 60 ? -15.734 25.625 30.016 1 67.31 60 ARG B O 1
ATOM 2679 N N . VAL B 1 61 ? -13.57 25.656 29.766 1 80.94 61 VAL B N 1
ATOM 2680 C CA . VAL B 1 61 ? -13.516 26.453 28.547 1 80.94 61 VAL B CA 1
ATOM 2681 C C . VAL B 1 61 ? -13.539 25.531 27.328 1 80.94 61 VAL B C 1
ATOM 2683 O O . VAL B 1 61 ? -12.719 24.625 27.203 1 80.94 61 VAL B O 1
ATOM 2686 N N . ALA B 1 62 ? -14.703 25.562 26.625 1 86.06 62 ALA B N 1
ATOM 2687 C CA . ALA B 1 62 ? -14.828 24.75 25.406 1 86.06 62 ALA B CA 1
ATOM 2688 C C . ALA B 1 62 ? -15.039 25.625 24.188 1 86.06 62 ALA B C 1
ATOM 2690 O O . ALA B 1 62 ? -15.641 26.703 24.266 1 86.06 62 ALA B O 1
ATOM 2691 N N . LEU B 1 63 ? -14.508 25.188 23.109 1 87.12 63 LEU B N 1
ATOM 2692 C CA . LEU B 1 63 ? -14.703 25.891 21.844 1 87.12 63 LEU B CA 1
ATOM 2693 C C . LEU B 1 63 ? -16.125 25.734 21.344 1 87.12 63 LEU B C 1
ATOM 2695 O O . LEU B 1 63 ? -16.719 24.656 21.453 1 87.12 63 LEU B O 1
ATOM 2699 N N . THR B 1 64 ? -16.781 26.812 20.828 1 85.69 64 THR B N 1
ATOM 2700 C CA . THR B 1 64 ? -18 26.75 20.031 1 85.69 64 THR B CA 1
ATOM 2701 C C . THR B 1 64 ? -17.703 26.219 18.641 1 85.69 64 THR B C 1
ATOM 2703 O O . THR B 1 64 ? -16.547 26.109 18.234 1 85.69 64 THR B O 1
ATOM 2706 N N . PRO B 1 65 ? -18.688 25.875 17.922 1 80.94 65 PRO B N 1
ATOM 2707 C CA . PRO B 1 65 ? -18.453 25.484 16.531 1 80.94 65 PRO B CA 1
ATOM 2708 C C . PRO B 1 65 ? -17.719 26.562 15.727 1 80.94 65 PRO B C 1
ATOM 2710 O O . PRO B 1 65 ? -16.812 26.25 14.945 1 80.94 65 PRO B O 1
ATOM 2713 N N . ALA B 1 66 ? -18.125 27.766 15.93 1 84.62 66 ALA B N 1
ATOM 2714 C CA . ALA B 1 66 ? -17.422 28.875 15.297 1 84.62 66 ALA B CA 1
ATOM 2715 C C . ALA B 1 66 ? -15.984 28.953 15.789 1 84.62 66 ALA B C 1
ATOM 2717 O O . ALA B 1 66 ? -15.07 29.281 15.016 1 84.62 66 ALA B O 1
ATOM 2718 N N . GLY B 1 67 ? -15.805 28.625 17.047 1 87.19 67 GLY B N 1
ATOM 2719 C CA . GLY B 1 67 ? -14.469 28.609 17.625 1 87.19 67 GLY B CA 1
ATOM 2720 C C . GLY B 1 67 ? -13.562 27.578 17 1 87.19 67 GLY B C 1
ATOM 2721 O O . GLY B 1 67 ? -12.391 27.844 16.734 1 87.19 67 GLY B O 1
ATOM 2722 N N . GLU B 1 68 ? -14.094 26.469 16.766 1 81.75 68 GLU B N 1
ATOM 2723 C CA . GLU B 1 68 ? -13.336 25.391 16.125 1 81.75 68 GLU B CA 1
ATOM 2724 C C . GLU B 1 68 ? -12.852 25.797 14.742 1 81.75 68 GLU B C 1
ATOM 2726 O O . GLU B 1 68 ? -11.688 25.578 14.391 1 81.75 68 GLU B O 1
ATOM 2731 N N . MET B 1 69 ? -13.734 26.422 14.023 1 77.94 69 MET B N 1
ATOM 2732 C CA . MET B 1 69 ? -13.391 26.891 12.68 1 77.94 69 MET B CA 1
ATOM 2733 C C . MET B 1 69 ? -12.32 27.969 12.734 1 77.94 69 MET B C 1
ATOM 2735 O O . MET B 1 69 ? -11.359 27.953 11.953 1 77.94 69 MET B O 1
ATOM 2739 N N . PHE B 1 70 ? -12.531 28.875 13.656 1 82.06 70 PHE B N 1
ATOM 2740 C CA . PHE B 1 70 ? -11.609 29.984 13.781 1 82.06 70 PHE B CA 1
ATOM 2741 C C . PHE B 1 70 ? -10.219 29.5 14.18 1 82.06 70 PHE B C 1
ATOM 2743 O O . PHE B 1 70 ? -9.219 29.922 13.602 1 82.06 70 PHE B O 1
ATOM 2750 N N . VAL B 1 71 ? -10.188 28.562 15.125 1 84.38 71 VAL B N 1
ATOM 2751 C CA . VAL B 1 71 ? -8.914 28.062 15.633 1 84.38 71 VAL B CA 1
ATOM 2752 C C . VAL B 1 71 ? -8.172 27.328 14.516 1 84.38 71 VAL B C 1
ATOM 2754 O O . VAL B 1 71 ? -6.953 27.453 14.383 1 84.38 71 VAL B O 1
ATOM 2757 N N . ALA B 1 72 ? -8.875 26.688 13.766 1 75.31 72 ALA B N 1
ATOM 2758 C CA . ALA B 1 72 ? -8.258 26 12.633 1 75.31 72 ALA B CA 1
ATOM 2759 C C . ALA B 1 72 ? -7.605 26.984 11.672 1 75.31 72 ALA B C 1
ATOM 2761 O O . ALA B 1 72 ? -6.48 26.766 11.219 1 75.31 72 ALA B O 1
ATOM 2762 N N . ARG B 1 73 ? -8.281 27.969 11.383 1 74.38 73 ARG B N 1
ATOM 2763 C CA . ARG B 1 73 ? -7.758 28.984 10.484 1 74.38 73 ARG B CA 1
ATOM 2764 C C . ARG B 1 73 ? -6.617 29.75 11.133 1 74.38 73 ARG B C 1
ATOM 2766 O O . ARG B 1 73 ? -5.617 30.062 10.477 1 74.38 73 ARG B O 1
ATOM 2773 N N . ALA B 1 74 ? -6.824 30.109 12.43 1 79.12 74 ALA B N 1
ATOM 2774 C CA . ALA B 1 74 ? -5.785 30.828 13.172 1 79.12 74 ALA B CA 1
ATOM 2775 C C . ALA B 1 74 ? -4.473 30.031 13.164 1 79.12 74 ALA B C 1
ATOM 2777 O O . ALA B 1 74 ? -3.404 30.609 12.945 1 79.12 74 ALA B O 1
ATOM 2778 N N . ARG B 1 75 ? -4.609 28.828 13.367 1 75.69 75 ARG B N 1
ATOM 2779 C CA . ARG B 1 75 ? -3.428 27.969 13.375 1 75.69 75 ARG B CA 1
ATOM 2780 C C . ARG B 1 75 ? -2.709 28 12.031 1 75.69 75 ARG B C 1
ATOM 2782 O O . ARG B 1 75 ? -1.479 28.047 11.984 1 75.69 75 ARG B O 1
ATOM 2789 N N . ARG B 1 76 ? -3.402 28.062 11.008 1 70.69 76 ARG B N 1
ATOM 2790 C CA . ARG B 1 76 ? -2.818 28.125 9.672 1 70.69 76 ARG B CA 1
ATOM 2791 C C . ARG B 1 76 ? -2.086 29.453 9.461 1 70.69 76 ARG B C 1
ATOM 2793 O O . ARG B 1 76 ? -0.969 29.469 8.938 1 70.69 76 ARG B O 1
ATOM 2800 N N . VAL B 1 77 ? -2.744 30.5 9.867 1 67.38 77 VAL B N 1
ATOM 2801 C CA . VAL B 1 77 ? -2.162 31.844 9.719 1 67.38 77 VAL B CA 1
ATOM 2802 C C . VAL B 1 77 ? -0.885 31.938 10.547 1 67.38 77 VAL B C 1
ATOM 2804 O O . VAL B 1 77 ? 0.142 32.406 10.062 1 67.38 77 VAL B O 1
ATOM 2807 N N . LEU B 1 78 ? -0.925 31.484 11.766 1 71 78 LEU B N 1
ATOM 2808 C CA . LEU B 1 78 ? 0.236 31.547 12.641 1 71 78 LEU B CA 1
ATOM 2809 C C . LEU B 1 78 ? 1.383 30.703 12.094 1 71 78 LEU B C 1
ATOM 2811 O O . LEU B 1 78 ? 2.547 31.109 12.18 1 71 78 LEU B O 1
ATOM 2815 N N . ALA B 1 79 ? 0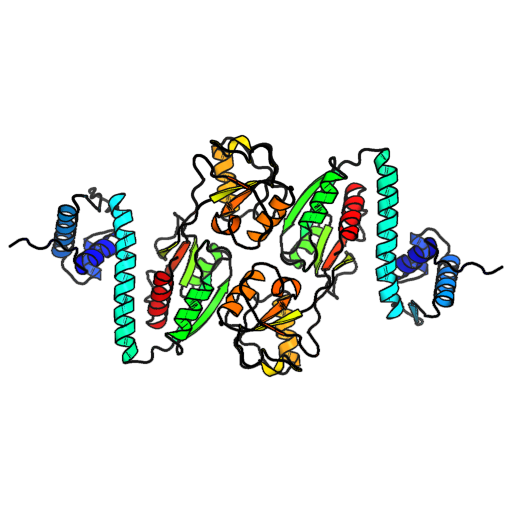.996 29.672 11.578 1 67 79 ALA B N 1
ATOM 2816 C CA . ALA B 1 79 ? 2.002 28.812 10.945 1 67 79 ALA B CA 1
ATOM 2817 C C . ALA B 1 79 ? 2.676 29.531 9.781 1 67 79 ALA B C 1
ATOM 2819 O O . ALA B 1 79 ? 3.893 29.438 9.602 1 67 79 ALA B O 1
ATOM 2820 N N . GLU B 1 80 ? 1.91 30.219 9.055 1 63.44 80 GLU B N 1
ATOM 2821 C CA . GLU B 1 80 ? 2.455 30.984 7.941 1 63.44 80 GLU B CA 1
ATOM 2822 C C . GLU B 1 80 ? 3.41 32.062 8.43 1 63.44 80 GLU B C 1
ATOM 2824 O O . GLU B 1 80 ? 4.457 32.312 7.82 1 63.44 80 GLU B O 1
ATOM 2829 N N . LEU B 1 81 ? 3.027 32.75 9.477 1 61.31 81 LEU B N 1
ATOM 2830 C CA . LEU B 1 81 ? 3.861 33.812 10.039 1 61.31 81 LEU B CA 1
ATOM 2831 C C . LEU B 1 81 ? 5.16 33.25 10.594 1 61.31 81 LEU B C 1
ATOM 2833 O O . LEU B 1 81 ? 6.23 33.812 10.414 1 61.31 81 LEU B O 1
ATOM 2837 N N . ASP B 1 82 ? 5.035 32.156 11.281 1 63.53 82 ASP B N 1
ATOM 2838 C CA . ASP B 1 82 ? 6.23 31.484 11.781 1 63.53 82 ASP B CA 1
ATOM 2839 C C . ASP B 1 82 ? 7.164 31.109 10.633 1 63.53 82 ASP B C 1
ATOM 2841 O O . ASP B 1 82 ? 8.383 31.234 10.75 1 63.53 82 ASP B O 1
ATOM 2845 N N . GLY B 1 83 ? 6.535 30.703 9.648 1 60.81 83 GLY B N 1
ATOM 2846 C CA . GLY B 1 83 ? 7.309 30.406 8.453 1 60.81 83 GLY B CA 1
ATOM 2847 C C . GLY B 1 83 ? 8.047 31.609 7.895 1 60.81 83 GLY B C 1
ATOM 2848 O O . GLY B 1 83 ? 9.211 31.5 7.52 1 60.81 83 GLY B O 1
ATOM 2849 N N . ALA B 1 84 ? 7.324 32.688 7.848 1 57.44 84 ALA B N 1
ATOM 2850 C CA . ALA B 1 84 ? 7.934 33.938 7.363 1 57.44 84 ALA B CA 1
ATOM 2851 C C . ALA B 1 84 ? 9.117 34.344 8.234 1 57.44 84 ALA B C 1
ATOM 2853 O O . ALA B 1 84 ? 10.156 34.75 7.719 1 57.44 84 ALA B O 1
ATOM 2854 N N . ARG B 1 85 ? 8.938 34.219 9.484 1 58.25 85 ARG B N 1
ATOM 2855 C CA . ARG B 1 85 ? 10.016 34.562 10.414 1 58.25 85 ARG B CA 1
ATOM 2856 C C . ARG B 1 85 ? 11.227 33.656 10.188 1 58.25 85 ARG B C 1
ATOM 2858 O O . ARG B 1 85 ? 12.367 34.094 10.234 1 58.25 85 ARG B O 1
ATOM 2865 N N . LEU B 1 86 ? 10.82 32.469 10 1 58.5 86 LEU B N 1
ATOM 2866 C CA . LEU B 1 86 ? 11.883 31.5 9.742 1 58.5 86 LEU B CA 1
ATOM 2867 C C . LEU B 1 86 ? 12.602 31.812 8.438 1 58.5 86 LEU B C 1
ATOM 2869 O O . LEU B 1 86 ? 13.828 31.734 8.359 1 58.5 86 LEU B O 1
ATOM 2873 N N . GLU B 1 87 ? 11.805 32.094 7.492 1 54.72 87 GLU B N 1
ATOM 2874 C CA . GLU B 1 87 ? 12.383 32.438 6.203 1 54.72 87 GLU B CA 1
ATOM 2875 C C . GLU B 1 87 ? 13.258 33.688 6.316 1 54.72 87 GLU B C 1
ATOM 2877 O O . GLU B 1 87 ? 14.32 33.781 5.699 1 54.72 87 GLU B O 1
ATOM 2882 N N . ILE B 1 88 ? 12.766 34.656 6.977 1 52.22 88 ILE B N 1
ATOM 2883 C CA . ILE B 1 88 ? 13.516 35.906 7.176 1 52.22 88 ILE B CA 1
ATOM 2884 C C . ILE B 1 88 ? 14.75 35.625 8.039 1 52.22 88 ILE B C 1
ATOM 2886 O O . ILE B 1 88 ? 15.828 36.156 7.773 1 52.22 88 ILE B O 1
ATOM 2890 N N . GLY B 1 89 ? 14.508 34.906 9.062 1 50.62 89 GLY B N 1
ATOM 2891 C CA . GLY B 1 89 ? 15.656 34.531 9.867 1 50.62 89 GLY B CA 1
ATOM 2892 C C . GLY B 1 89 ? 16.656 33.656 9.125 1 50.62 89 GLY B C 1
ATOM 2893 O O . GLY B 1 89 ? 17.828 33.594 9.484 1 50.62 89 GLY B O 1
ATOM 2894 N N . GLU B 1 90 ? 16.203 32.719 8.289 1 49.38 90 GLU B N 1
ATOM 2895 C CA . GLU B 1 90 ? 17 31.812 7.473 1 49.38 90 GLU B CA 1
ATOM 2896 C C . GLU B 1 90 ? 17.953 32.594 6.562 1 49.38 90 GLU B C 1
ATOM 2898 O O . GLU B 1 90 ? 19.047 32.094 6.254 1 49.38 90 GLU B O 1
ATOM 2903 N N . SER B 1 91 ? 17.469 33.688 5.988 1 47.94 91 SER B N 1
ATOM 2904 C CA . SER B 1 91 ? 18.453 34.469 5.215 1 47.94 91 SER B CA 1
ATOM 2905 C C . SER B 1 91 ? 19.734 34.656 6.008 1 47.94 91 SER B C 1
ATOM 2907 O O . SER B 1 91 ? 20.812 34.781 5.426 1 47.94 91 SER B O 1
ATOM 2909 N N . ALA B 1 92 ? 19.672 34.75 7.258 1 47.44 92 ALA B N 1
ATOM 2910 C CA . ALA B 1 92 ? 20.922 35 7.961 1 47.44 92 ALA B CA 1
ATOM 2911 C C . ALA B 1 92 ? 21.609 33.719 8.367 1 47.44 92 ALA B C 1
ATOM 2913 O O . ALA B 1 92 ? 22.828 33.594 8.281 1 47.44 92 ALA B O 1
ATOM 2914 N N . ALA B 1 93 ? 21.078 32.75 9.203 1 52.62 93 ALA B N 1
ATOM 2915 C CA . ALA B 1 93 ? 21.766 31.609 9.789 1 52.62 93 ALA B CA 1
ATOM 2916 C C . ALA B 1 93 ? 21.328 30.297 9.133 1 52.62 93 ALA B C 1
ATOM 2918 O O . ALA B 1 93 ? 20.141 30.094 8.867 1 52.62 93 ALA B O 1
ATOM 2919 N N . VAL B 1 94 ? 22.188 29.609 8.336 1 60.34 94 VAL B N 1
ATOM 2920 C CA . VAL B 1 94 ? 22.047 28.281 7.766 1 60.34 94 VAL B CA 1
ATOM 2921 C C . VAL B 1 94 ? 21.453 27.328 8.805 1 60.34 94 VAL B C 1
ATOM 2923 O O . VAL B 1 94 ? 22.062 27.047 9.828 1 60.34 94 VAL B O 1
ATOM 2926 N N . VAL B 1 95 ? 20.109 27.172 8.883 1 72.69 95 VAL B N 1
ATOM 2927 C CA . VAL B 1 95 ? 19.469 26.203 9.766 1 72.69 95 VAL B CA 1
ATOM 2928 C C . VAL B 1 95 ? 19.922 24.797 9.406 1 72.69 95 VAL B C 1
ATOM 2930 O O . VAL B 1 95 ? 19.891 24.406 8.234 1 72.69 95 VAL B O 1
ATOM 2933 N N . THR B 1 96 ? 20.641 24.156 10.281 1 77 96 THR B N 1
ATOM 2934 C CA . THR B 1 96 ? 21.078 22.781 10.125 1 77 96 THR B CA 1
ATOM 2935 C C . THR B 1 96 ? 20.406 21.859 11.141 1 77 96 THR B C 1
ATOM 2937 O O . THR B 1 96 ? 19.781 22.344 12.086 1 77 96 THR B O 1
ATOM 2940 N N . GLY B 1 97 ? 20.234 20.641 10.852 1 88.75 97 GLY B N 1
ATOM 2941 C CA . GLY B 1 97 ? 19.672 19.672 11.781 1 88.75 97 GLY B CA 1
ATOM 2942 C C . GLY B 1 97 ? 19.062 18.469 11.086 1 88.75 97 GLY B C 1
ATOM 2943 O O . GLY B 1 97 ? 19.469 18.109 9.977 1 88.75 97 GLY B O 1
ATOM 2944 N N . ARG B 1 98 ? 18.312 17.797 11.93 1 92.06 98 ARG B N 1
ATOM 2945 C CA . ARG B 1 98 ? 17.656 16.578 11.453 1 92.06 98 ARG B CA 1
ATOM 2946 C C . ARG B 1 98 ? 16.172 16.594 11.789 1 92.06 98 ARG B C 1
ATOM 2948 O O . ARG B 1 98 ? 15.781 17.031 12.867 1 92.06 98 ARG B O 1
ATOM 2955 N N . VAL B 1 99 ? 15.391 16.125 10.859 1 95.75 99 VAL B N 1
ATOM 2956 C CA . VAL B 1 99 ? 13.961 15.969 11.078 1 95.75 99 VAL B CA 1
ATOM 2957 C C . VAL B 1 99 ? 13.523 14.562 10.68 1 95.75 99 VAL B C 1
ATOM 2959 O O . VAL B 1 99 ? 13.758 14.133 9.547 1 95.75 99 VAL B O 1
ATOM 2962 N N . THR B 1 100 ? 12.953 13.828 11.594 1 97 100 THR B N 1
ATOM 2963 C CA . THR B 1 100 ? 12.406 12.5 11.32 1 97 100 THR B CA 1
ATOM 2964 C C . THR B 1 100 ? 10.883 12.539 11.297 1 97 100 THR B C 1
ATOM 2966 O O . THR B 1 100 ? 10.25 12.875 12.305 1 97 100 THR B O 1
ATOM 2969 N N . ILE B 1 101 ? 10.32 12.125 10.156 1 97.75 101 ILE B N 1
ATOM 2970 C CA . ILE B 1 101 ? 8.875 12.195 9.945 1 97.75 101 ILE B CA 1
ATOM 2971 C C . ILE B 1 101 ? 8.297 10.789 9.82 1 97.75 101 ILE B C 1
ATOM 2973 O O . 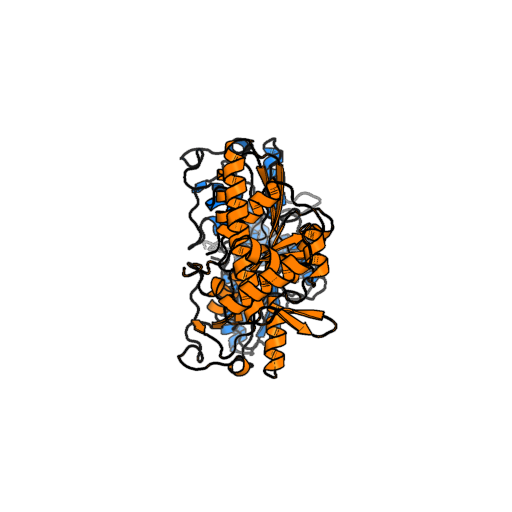ILE B 1 101 ? 8.867 9.945 9.117 1 97.75 101 ILE B O 1
ATOM 2977 N N . GLY B 1 102 ? 7.25 10.539 10.539 1 97.44 102 GLY B N 1
ATOM 2978 C CA . GLY B 1 102 ? 6.418 9.367 10.289 1 97.44 102 GLY B CA 1
ATOM 2979 C C . GLY B 1 102 ? 5.168 9.688 9.492 1 97.44 102 GLY B C 1
ATOM 2980 O O . GLY B 1 102 ? 4.535 10.727 9.703 1 97.44 102 GLY B O 1
ATOM 2981 N N . ALA B 1 103 ? 4.855 8.781 8.516 1 95.88 103 ALA B N 1
ATOM 2982 C CA . ALA B 1 103 ? 3.656 9.023 7.715 1 95.88 103 ALA B CA 1
ATOM 2983 C C . ALA B 1 103 ? 2.895 7.727 7.457 1 95.88 103 ALA B C 1
ATOM 2985 O O . ALA B 1 103 ? 3.502 6.668 7.281 1 95.88 103 ALA B O 1
ATOM 2986 N N . THR B 1 104 ? 1.595 7.852 7.43 1 90.44 104 THR B N 1
ATOM 2987 C CA . THR B 1 104 ? 0.77 6.711 7.039 1 90.44 104 THR B CA 1
ATOM 2988 C C . THR B 1 104 ? 0.747 6.559 5.52 1 90.44 104 THR B C 1
ATOM 2990 O O . THR B 1 104 ? 1.153 7.465 4.793 1 90.44 104 THR B O 1
ATOM 2993 N N . ALA B 1 105 ? 0.251 5.453 5.098 1 78 105 ALA B N 1
ATOM 2994 C CA . ALA B 1 105 ? 0.285 5.121 3.674 1 78 105 ALA B CA 1
ATOM 2995 C C . ALA B 1 105 ? -0.67 6.008 2.883 1 78 105 ALA B C 1
ATOM 2997 O O . ALA B 1 105 ? -0.378 6.387 1.745 1 78 105 ALA B O 1
ATOM 2998 N N . ALA B 1 106 ? -1.788 6.262 3.434 1 80.5 106 ALA B N 1
ATOM 2999 C CA . ALA B 1 106 ? -2.805 7.051 2.74 1 80.5 106 ALA B CA 1
ATOM 3000 C C . ALA B 1 106 ? -2.943 8.438 3.365 1 80.5 106 ALA B C 1
ATOM 3002 O O . ALA B 1 106 ? -3.289 8.562 4.543 1 80.5 106 ALA B O 1
ATOM 3003 N N . LEU B 1 107 ? -2.668 9.445 2.529 1 88.56 107 LEU B N 1
ATOM 3004 C CA . LEU B 1 107 ? -2.701 10.812 3.043 1 88.56 107 LEU B CA 1
ATOM 3005 C C . LEU B 1 107 ? -3.691 11.664 2.256 1 88.56 107 LEU B C 1
ATOM 3007 O O . LEU B 1 107 ? -3.529 12.883 2.16 1 88.56 107 LEU B O 1
ATOM 3011 N N . GLY B 1 108 ? -4.547 10.93 1.612 1 82.94 108 GLY B N 1
ATOM 3012 C CA . GLY B 1 108 ? -5.551 11.656 0.857 1 82.94 108 GLY B CA 1
ATOM 3013 C C . GLY B 1 108 ? -4.961 12.508 -0.252 1 82.94 108 GLY B C 1
ATOM 3014 O O . GLY B 1 108 ? -4.109 12.047 -1.012 1 82.94 108 GLY B O 1
ATOM 3015 N N . PRO B 1 109 ? -5.555 13.75 -0.332 1 84.88 109 PRO B N 1
ATOM 3016 C CA . PRO B 1 109 ? -5.07 14.609 -1.414 1 84.88 109 PRO B CA 1
ATOM 3017 C C . PRO B 1 109 ? -3.756 15.305 -1.069 1 84.88 109 PRO B C 1
ATOM 3019 O O . PRO B 1 109 ? -3.203 16.031 -1.899 1 84.88 109 PRO B O 1
ATOM 3022 N N . TYR B 1 110 ? -3.303 15.078 0.112 1 90.5 110 TYR B N 1
ATOM 3023 C CA . TYR B 1 110 ? -2.078 15.766 0.509 1 90.5 110 TYR B CA 1
ATOM 3024 C C . TYR B 1 110 ? -0.86 15.133 -0.153 1 90.5 110 TYR B C 1
ATOM 3026 O O . TYR B 1 110 ? -0.62 13.93 -0.005 1 90.5 110 TYR B O 1
ATOM 3034 N N . ASP B 1 111 ? -0.124 15.883 -0.816 1 90.44 111 ASP B N 1
ATOM 3035 C CA . ASP B 1 111 ? 1.062 15.43 -1.533 1 90.44 111 ASP B CA 1
ATOM 3036 C C . ASP B 1 111 ? 2.318 15.594 -0.678 1 90.44 111 ASP B C 1
ATOM 3038 O O . ASP B 1 111 ? 3.074 16.547 -0.854 1 90.44 111 ASP B O 1
ATOM 3042 N N . LEU B 1 112 ? 2.564 14.641 0.132 1 94 112 LEU B N 1
ATOM 3043 C CA . LEU B 1 112 ? 3.691 14.703 1.058 1 94 112 LEU B CA 1
ATOM 3044 C C . LEU B 1 112 ? 5.016 14.711 0.302 1 94 112 LEU B C 1
ATOM 3046 O O . LEU B 1 112 ? 5.918 15.492 0.629 1 94 112 LEU B O 1
ATOM 3050 N N . PRO B 1 113 ? 5.199 13.914 -0.726 1 93.56 113 PRO B N 1
ATOM 3051 C CA . PRO B 1 113 ? 6.461 13.93 -1.469 1 93.56 113 PRO B CA 1
ATOM 3052 C C . PRO B 1 113 ? 6.809 15.32 -2.004 1 93.56 113 PRO B C 1
ATOM 3054 O O . PRO B 1 113 ? 7.945 15.773 -1.855 1 93.56 113 PRO B O 1
ATOM 3057 N N . ALA B 1 114 ? 5.883 15.961 -2.535 1 92.81 114 ALA B N 1
ATOM 3058 C CA . ALA B 1 114 ? 6.121 17.297 -3.066 1 92.81 114 ALA B CA 1
ATOM 3059 C C . ALA B 1 114 ? 6.488 18.266 -1.951 1 92.81 114 ALA B C 1
ATOM 3061 O O . ALA B 1 114 ? 7.367 19.125 -2.123 1 92.81 114 ALA B O 1
ATOM 3062 N N . ALA B 1 115 ? 5.797 18.156 -0.865 1 94.25 115 ALA B N 1
ATOM 3063 C CA . ALA B 1 115 ? 6.074 19.031 0.271 1 94.25 115 ALA B CA 1
ATOM 3064 C C . ALA B 1 115 ? 7.488 18.812 0.8 1 94.25 115 ALA B C 1
ATOM 3066 O O . ALA B 1 115 ? 8.195 19.766 1.125 1 94.25 115 ALA B O 1
ATOM 3067 N N . LEU B 1 116 ? 7.879 17.594 0.916 1 95.12 116 LEU B N 1
ATOM 3068 C CA . LEU B 1 116 ? 9.211 17.266 1.416 1 95.12 116 LEU B CA 1
ATOM 3069 C C . LEU B 1 116 ? 10.289 17.734 0.448 1 95.12 116 LEU B C 1
ATOM 3071 O O . LEU B 1 116 ? 11.344 18.203 0.872 1 95.12 116 LEU B O 1
ATOM 3075 N N . ALA B 1 117 ? 10.023 17.609 -0.808 1 93.69 117 ALA B N 1
ATOM 3076 C CA . ALA B 1 117 ? 10.961 18.094 -1.813 1 93.69 117 ALA B CA 1
ATOM 3077 C C . ALA B 1 117 ? 11.148 19.609 -1.695 1 93.69 117 ALA B C 1
ATOM 3079 O O . ALA B 1 117 ? 12.281 20.094 -1.716 1 93.69 117 ALA B O 1
ATOM 3080 N N . ALA B 1 118 ? 10.102 20.266 -1.543 1 90.75 118 ALA B N 1
ATOM 3081 C CA . ALA B 1 118 ? 10.141 21.719 -1.381 1 90.75 118 ALA B CA 1
ATOM 3082 C C . ALA B 1 118 ? 10.938 22.109 -0.14 1 90.75 118 ALA B C 1
ATOM 3084 O O . ALA B 1 118 ? 11.727 23.062 -0.173 1 90.75 118 ALA B O 1
ATOM 3085 N N . PHE B 1 119 ? 10.711 21.391 0.891 1 92.19 119 PHE B N 1
ATOM 3086 C CA . PHE B 1 119 ? 11.438 21.656 2.131 1 92.19 119 PHE B CA 1
ATOM 3087 C C . PHE B 1 119 ? 12.93 21.438 1.938 1 92.19 119 PHE B C 1
ATOM 3089 O O . PHE B 1 119 ? 13.75 22.234 2.387 1 92.19 119 PHE B O 1
ATOM 3096 N N . GLY B 1 120 ? 13.281 20.344 1.34 1 89.75 120 GLY B N 1
ATOM 3097 C CA . GLY B 1 120 ? 14.68 20.047 1.074 1 89.75 120 GLY B CA 1
ATOM 3098 C C . GLY B 1 120 ? 15.367 21.125 0.248 1 89.75 120 GLY B C 1
ATOM 3099 O O . GLY B 1 120 ? 16.531 21.469 0.503 1 89.75 120 GLY B O 1
ATOM 3100 N N . ASP B 1 121 ? 14.695 21.594 -0.724 1 87.06 121 ASP B N 1
ATOM 3101 C CA . ASP B 1 121 ? 15.234 22.641 -1.578 1 87.06 121 ASP B CA 1
ATOM 3102 C C . ASP B 1 121 ? 15.461 23.922 -0.785 1 87.06 121 ASP B C 1
ATOM 3104 O O . ASP B 1 121 ? 16.469 24.609 -0.969 1 87.06 121 ASP B O 1
ATOM 3108 N N . ARG B 1 122 ? 14.555 24.234 0.104 1 84.94 122 ARG B N 1
ATOM 3109 C CA . ARG B 1 122 ? 14.594 25.469 0.873 1 84.94 122 ARG B CA 1
ATOM 3110 C C . ARG B 1 122 ? 15.602 25.375 2.012 1 84.94 122 ARG B C 1
ATOM 3112 O O . ARG B 1 122 ? 16.234 26.375 2.375 1 84.94 122 ARG B O 1
ATOM 3119 N N . PHE B 1 123 ? 15.742 24.156 2.564 1 88.19 123 PHE B N 1
ATOM 3120 C CA . PHE B 1 123 ? 16.625 23.953 3.705 1 88.19 123 PHE B CA 1
ATOM 3121 C C . PHE B 1 123 ? 17.594 22.797 3.443 1 88.19 123 PHE B C 1
ATOM 3123 O O . PHE B 1 123 ? 17.531 21.766 4.117 1 88.19 123 PHE B O 1
ATOM 3130 N N . PRO B 1 124 ? 18.547 23.016 2.646 1 87.31 124 PRO B N 1
ATOM 3131 C CA . PRO B 1 124 ? 19.453 21.922 2.234 1 87.31 124 PRO B CA 1
ATOM 3132 C C . PRO B 1 124 ? 20.328 21.438 3.375 1 87.31 124 PRO B C 1
ATOM 3134 O O . PRO B 1 124 ? 20.906 20.344 3.283 1 87.31 124 PRO B O 1
ATOM 3137 N N . GLY B 1 125 ? 20.453 22.203 4.371 1 86.12 125 GLY B N 1
ATOM 3138 C CA . GLY B 1 125 ? 21.281 21.812 5.5 1 86.12 125 GLY B CA 1
ATOM 3139 C C . GLY B 1 125 ? 20.578 20.875 6.461 1 86.12 125 GLY B C 1
ATOM 3140 O O . GLY B 1 125 ? 21.188 20.344 7.391 1 86.12 125 GLY B O 1
ATOM 3141 N N . ILE B 1 126 ? 19.312 20.656 6.301 1 89.69 126 ILE B N 1
ATOM 3142 C CA . ILE B 1 126 ? 18.531 19.797 7.191 1 89.69 126 ILE B CA 1
ATOM 3143 C C . ILE B 1 126 ? 18.438 18.391 6.609 1 89.69 126 ILE B C 1
ATOM 3145 O O . ILE B 1 126 ? 18.062 18.219 5.449 1 89.69 126 ILE B O 1
ATOM 3149 N N . LEU B 1 127 ? 18.828 17.422 7.391 1 91.19 127 LEU B N 1
ATOM 3150 C CA . LEU B 1 127 ? 18.703 16.031 7 1 91.19 127 LEU B CA 1
ATOM 3151 C C . LEU B 1 127 ? 17.297 15.516 7.27 1 91.19 127 LEU B C 1
ATOM 3153 O O . LEU B 1 127 ? 16.859 15.453 8.422 1 91.19 127 LEU B O 1
ATOM 3157 N N . LEU B 1 128 ? 16.609 15.055 6.219 1 94.69 128 LEU B N 1
ATOM 3158 C CA . LEU B 1 128 ? 15.242 14.562 6.32 1 94.69 128 LEU B CA 1
ATOM 3159 C C . LEU B 1 128 ? 15.211 13.039 6.309 1 94.69 128 LEU B C 1
ATOM 3161 O O . LEU B 1 128 ? 15.938 12.406 5.543 1 94.69 128 LEU B O 1
ATOM 3165 N N . ARG B 1 129 ? 14.43 12.516 7.211 1 95.38 129 ARG B N 1
ATOM 3166 C CA . ARG B 1 129 ? 14.141 11.086 7.223 1 95.38 129 ARG B CA 1
ATOM 3167 C C . ARG B 1 129 ? 12.633 10.828 7.27 1 95.38 129 ARG B C 1
ATOM 3169 O O . ARG B 1 129 ? 11.898 11.539 7.961 1 95.38 129 ARG B O 1
ATOM 3176 N N . LEU B 1 130 ? 12.188 9.82 6.488 1 96.75 130 LEU B N 1
ATOM 3177 C CA . LEU B 1 130 ? 10.781 9.438 6.445 1 96.75 130 LEU B CA 1
ATOM 3178 C C . LEU B 1 130 ? 10.609 7.953 6.746 1 96.75 130 LEU B C 1
ATOM 3180 O O . LEU B 1 130 ? 11.344 7.121 6.207 1 96.75 130 LEU B O 1
ATOM 3184 N N . ARG B 1 131 ? 9.664 7.711 7.598 1 93.88 131 ARG B N 1
ATOM 3185 C CA . ARG B 1 131 ? 9.258 6.348 7.906 1 93.88 131 ARG B CA 1
ATOM 3186 C C . ARG B 1 131 ? 7.762 6.156 7.68 1 93.88 131 ARG B C 1
ATOM 3188 O O . ARG B 1 131 ? 6.973 7.07 7.93 1 93.88 131 ARG B O 1
ATOM 3195 N N . SER B 1 132 ? 7.414 5.016 7.254 1 90.25 132 SER B N 1
ATOM 3196 C CA . SER B 1 132 ? 6 4.703 7.055 1 90.25 132 SER B CA 1
ATOM 3197 C C . SER B 1 132 ? 5.5 3.713 8.102 1 90.25 132 SER B C 1
ATOM 3199 O O . SER B 1 132 ? 6.277 2.912 8.625 1 90.25 132 SER B O 1
ATOM 3201 N N . GLY B 1 133 ? 4.199 3.771 8.422 1 85.12 133 GLY B N 1
ATOM 3202 C CA . GLY B 1 133 ? 3.609 2.85 9.383 1 85.12 133 GLY B CA 1
ATOM 3203 C C . GLY B 1 133 ? 2.15 3.143 9.672 1 85.12 133 GLY B C 1
ATOM 3204 O O . GLY B 1 133 ? 1.548 4.012 9.039 1 85.12 133 GLY B O 1
ATOM 3205 N N . ARG B 1 134 ? 1.643 2.391 10.648 1 85.12 134 ARG B N 1
ATOM 3206 C CA . ARG B 1 134 ? 0.306 2.65 11.172 1 85.12 134 ARG B CA 1
ATOM 3207 C C . ARG B 1 134 ? 0.316 3.828 12.141 1 85.12 134 ARG B C 1
ATOM 3209 O O . ARG B 1 134 ? 1.283 4.023 12.883 1 85.12 134 ARG B O 1
ATOM 3216 N N . VAL B 1 135 ? -0.728 4.52 12.156 1 90.38 135 VAL B N 1
ATOM 3217 C CA . VAL B 1 135 ? -0.78 5.762 12.914 1 90.38 135 VAL B CA 1
ATOM 3218 C C . VAL B 1 135 ? -0.51 5.48 14.391 1 90.38 135 VAL B C 1
ATOM 3220 O O . VAL B 1 135 ? 0.182 6.25 15.062 1 90.38 135 VAL B O 1
ATOM 3223 N N . THR B 1 136 ? -1.024 4.363 14.945 1 90.44 136 THR B N 1
ATOM 3224 C CA . THR B 1 136 ? -0.828 4.023 16.344 1 90.44 136 THR B CA 1
ATOM 3225 C C . THR B 1 136 ? 0.655 3.832 16.656 1 90.44 136 THR B C 1
ATOM 3227 O O . THR B 1 136 ? 1.155 4.336 17.656 1 90.44 136 THR B O 1
ATOM 3230 N N . GLY B 1 137 ? 1.299 3.137 15.797 1 92.5 137 GLY B N 1
ATOM 3231 C CA . GLY B 1 137 ? 2.73 2.945 15.969 1 92.5 137 GLY B CA 1
ATOM 3232 C C . GLY B 1 137 ? 3.527 4.227 15.812 1 92.5 137 GLY B C 1
ATOM 3233 O O . GLY B 1 137 ? 4.477 4.465 16.562 1 92.5 137 GLY B O 1
ATOM 3234 N N . LEU B 1 138 ? 3.137 5.008 14.906 1 95.62 138 LEU B N 1
ATOM 3235 C CA . LEU B 1 138 ? 3.828 6.27 14.648 1 95.62 138 LEU B CA 1
ATOM 3236 C C . LEU B 1 138 ? 3.68 7.219 15.836 1 95.62 138 LEU B C 1
ATOM 3238 O O . LEU B 1 138 ? 4.633 7.902 16.203 1 95.62 138 LEU B O 1
ATOM 3242 N N . LEU B 1 139 ? 2.541 7.199 16.422 1 96.31 139 LEU B N 1
ATOM 3243 C CA . LEU B 1 139 ? 2.324 8.039 17.594 1 96.31 139 LEU B CA 1
ATOM 3244 C C . LEU B 1 139 ? 3.146 7.547 18.781 1 96.31 139 LEU B C 1
ATOM 3246 O O . LEU B 1 139 ? 3.625 8.344 19.578 1 96.31 139 LEU B O 1
ATOM 3250 N N . GLY B 1 140 ? 3.209 6.25 18.875 1 96.44 140 GLY B N 1
ATOM 3251 C CA . GLY B 1 140 ? 4.109 5.703 19.875 1 96.44 140 GLY B CA 1
ATOM 3252 C C . GLY B 1 140 ? 5.543 6.164 19.703 1 96.44 140 GLY B C 1
ATOM 3253 O O . GLY B 1 140 ? 6.199 6.547 20.688 1 96.44 140 GLY B O 1
ATOM 3254 N N . ALA B 1 141 ? 6.004 6.145 18.5 1 96.19 141 ALA B N 1
ATOM 3255 C CA . ALA B 1 141 ? 7.359 6.586 18.188 1 96.19 141 ALA B CA 1
ATOM 3256 C C . ALA B 1 141 ? 7.523 8.086 18.438 1 96.19 141 ALA B C 1
ATOM 3258 O O . ALA B 1 141 ? 8.594 8.539 18.844 1 96.19 141 ALA B O 1
ATOM 3259 N N . LEU B 1 142 ? 6.504 8.812 18.156 1 97.19 142 LEU B N 1
ATOM 3260 C CA . LEU B 1 142 ? 6.492 10.234 18.469 1 97.19 142 LEU B CA 1
ATOM 3261 C C . LEU B 1 142 ? 6.602 10.469 19.969 1 97.19 142 LEU B C 1
ATOM 3263 O O . LEU B 1 142 ? 7.355 11.336 20.406 1 97.19 142 LEU B O 1
ATOM 3267 N N . ASP B 1 143 ? 5.887 9.68 20.656 1 95.94 143 ASP B N 1
ATOM 3268 C CA . ASP B 1 143 ? 5.883 9.766 22.109 1 95.94 143 ASP B CA 1
ATOM 3269 C C . ASP B 1 143 ? 7.262 9.445 22.688 1 95.94 143 ASP B C 1
ATOM 3271 O O . ASP B 1 143 ? 7.699 10.07 23.656 1 95.94 143 ASP B O 1
ATOM 3275 N N . GLY B 1 144 ? 7.859 8.508 22.125 1 94.06 144 GLY B N 1
ATOM 3276 C CA . GLY B 1 144 ? 9.172 8.078 22.594 1 94.06 144 GLY B CA 1
ATOM 3277 C C . GLY B 1 144 ? 10.297 8.953 22.078 1 94.06 144 GLY B C 1
ATOM 3278 O O . GLY B 1 144 ? 11.453 8.773 22.469 1 94.06 144 GLY B O 1
ATOM 3279 N N . GLY B 1 145 ? 10.023 9.812 21.188 1 94.31 145 GLY B N 1
ATOM 3280 C CA . GLY B 1 145 ? 11.023 10.742 20.688 1 94.31 145 GLY B CA 1
ATOM 3281 C C . GLY B 1 145 ? 11.766 10.219 19.469 1 94.31 145 GLY B C 1
ATOM 3282 O O . GLY B 1 145 ? 12.75 10.812 19.031 1 94.31 145 GLY B O 1
ATOM 3283 N N . GLU B 1 146 ? 11.328 9.133 18.906 1 95 146 GLU B N 1
ATOM 3284 C CA . GLU B 1 146 ? 11.953 8.555 17.719 1 95 146 GLU B CA 1
ATOM 3285 C C . GLU B 1 146 ? 11.562 9.32 16.469 1 95 146 GLU B C 1
ATOM 3287 O O . GLU B 1 146 ? 12.266 9.273 15.453 1 95 146 GLU B O 1
ATOM 3292 N N . LEU B 1 147 ? 10.414 9.945 16.531 1 97.19 147 LEU B N 1
ATOM 3293 C CA . LEU B 1 147 ? 9.914 10.797 15.453 1 97.19 147 LEU B CA 1
ATOM 3294 C C . LEU B 1 147 ? 9.703 12.227 15.945 1 97.19 147 LEU B C 1
ATOM 3296 O O . LEU B 1 147 ? 9.406 12.445 17.125 1 97.19 147 LEU B O 1
ATOM 3300 N N . ASP B 1 148 ? 9.867 13.141 15.023 1 96.88 148 ASP B N 1
ATOM 3301 C CA . ASP B 1 148 ? 9.625 14.539 15.352 1 96.88 148 ASP B CA 1
ATOM 3302 C C . ASP B 1 148 ? 8.219 14.961 14.945 1 96.88 148 ASP B C 1
ATOM 3304 O O . ASP B 1 148 ? 7.598 15.797 15.609 1 96.88 148 ASP B O 1
ATOM 3308 N N . LEU B 1 149 ? 7.777 14.438 13.852 1 97.81 149 LEU B N 1
ATOM 3309 C CA . LEU B 1 149 ? 6.469 14.727 13.281 1 97.81 149 LEU B CA 1
ATOM 3310 C C . LEU B 1 149 ? 5.805 13.461 12.758 1 97.81 149 LEU B C 1
ATOM 3312 O O . LEU B 1 149 ? 6.488 12.531 12.328 1 97.81 149 LEU B O 1
ATOM 3316 N N . VAL B 1 150 ? 4.496 13.445 12.805 1 97.81 150 VAL B N 1
ATOM 3317 C CA . VAL B 1 150 ? 3.703 12.391 12.18 1 97.81 150 VAL B CA 1
ATOM 3318 C C . VAL B 1 150 ? 2.668 13.008 11.242 1 97.81 150 VAL B C 1
ATOM 3320 O O . VAL B 1 150 ? 1.995 13.977 11.602 1 97.81 150 VAL B O 1
ATOM 3323 N N . VAL B 1 151 ? 2.617 12.539 10.062 1 96.81 151 VAL B N 1
ATOM 3324 C CA . VAL B 1 151 ? 1.585 12.945 9.117 1 96.81 151 VAL B CA 1
ATOM 3325 C C . VAL B 1 151 ? 0.599 11.797 8.898 1 96.81 151 VAL B C 1
ATOM 3327 O O . VAL B 1 151 ? 0.986 10.711 8.477 1 96.81 151 VAL B O 1
ATOM 3330 N N . GLY B 1 152 ? -0.644 12.047 9.203 1 94.81 152 GLY B N 1
ATOM 3331 C CA . GLY B 1 152 ? -1.663 11.016 9.094 1 94.81 152 GLY B CA 1
ATOM 3332 C C . GLY B 1 152 ? -3.029 11.477 9.562 1 94.81 152 GLY B C 1
ATOM 3333 O O . GLY B 1 152 ? -3.244 12.672 9.789 1 94.81 152 GLY B O 1
ATOM 3334 N N . PRO B 1 153 ? -3.939 10.57 9.656 1 93.5 153 PRO B N 1
ATOM 3335 C CA . PRO B 1 153 ? -5.281 10.922 10.125 1 93.5 153 PRO B CA 1
ATOM 3336 C C . PRO B 1 153 ? -5.293 11.406 11.578 1 93.5 153 PRO B C 1
ATOM 3338 O O . PRO B 1 153 ? -4.648 10.797 12.438 1 93.5 153 PRO B O 1
ATOM 3341 N N . VAL B 1 154 ? -6.02 12.461 11.773 1 94.06 154 VAL B N 1
ATOM 3342 C CA . VAL B 1 154 ? -6.172 13.016 13.109 1 94.06 154 VAL B CA 1
ATOM 3343 C C . VAL B 1 154 ? -7.488 12.539 13.727 1 94.06 154 VAL B C 1
ATOM 3345 O O . VAL B 1 154 ? -8.531 13.172 13.539 1 94.06 154 VAL B O 1
ATOM 3348 N N . HIS B 1 155 ? -7.336 11.531 14.477 1 90.38 155 HIS B N 1
ATOM 3349 C CA . HIS B 1 155 ? -8.523 10.969 15.102 1 90.38 155 HIS B CA 1
ATOM 3350 C C . HIS B 1 155 ? -9.023 11.859 16.234 1 90.38 155 HIS B C 1
ATOM 3352 O O . HIS B 1 155 ? -8.234 12.578 16.859 1 90.38 155 HIS B O 1
ATOM 3358 N N . ALA B 1 156 ? -10.289 11.711 16.516 1 85.75 156 ALA B N 1
ATOM 3359 C CA . ALA B 1 156 ? -10.922 12.539 17.547 1 85.75 156 ALA B CA 1
ATOM 3360 C C . ALA B 1 156 ? -10.352 12.227 18.922 1 85.75 156 ALA B C 1
ATOM 3362 O O . ALA B 1 156 ? -10.328 13.102 19.812 1 85.75 156 ALA B O 1
ATOM 3363 N N . ASP B 1 157 ? -9.828 11.008 19.062 1 88.5 157 ASP B N 1
ATOM 3364 C CA . ASP B 1 157 ? -9.344 10.602 20.375 1 88.5 157 ASP B CA 1
ATOM 3365 C C . ASP B 1 157 ? -7.832 10.797 20.484 1 88.5 157 ASP B C 1
ATOM 3367 O O . ASP B 1 157 ? -7.172 10.133 21.297 1 88.5 157 ASP B O 1
ATOM 3371 N N . LEU B 1 158 ? -7.301 11.656 19.688 1 92.94 158 LEU B N 1
ATOM 3372 C CA . LEU B 1 158 ? -5.879 11.969 19.797 1 92.94 158 LEU B CA 1
ATOM 3373 C C . LEU B 1 158 ? -5.535 12.414 21.219 1 92.94 158 LEU B C 1
ATOM 3375 O O . LEU B 1 158 ? -6.164 13.328 21.766 1 92.94 158 LEU B O 1
ATOM 3379 N N . PRO B 1 159 ? -4.574 11.75 21.828 1 93.62 159 PRO B N 1
ATOM 3380 C CA . PRO B 1 159 ? -4.207 12.125 23.188 1 93.62 159 PRO B CA 1
ATOM 3381 C C . PRO B 1 159 ? -3.807 13.594 23.312 1 93.62 159 PRO B C 1
ATOM 3383 O O . PRO B 1 159 ? -3.193 14.148 22.406 1 93.62 159 PRO B O 1
ATOM 3386 N N . ALA B 1 160 ? -3.973 14.164 24.453 1 91.56 160 ALA B N 1
ATOM 3387 C CA . ALA B 1 160 ? -3.801 15.594 24.688 1 91.56 160 ALA B CA 1
ATOM 3388 C C . ALA B 1 160 ? -2.33 15.992 24.609 1 91.56 160 ALA B C 1
ATOM 3390 O O . ALA B 1 160 ? -2.006 17.172 24.422 1 91.56 160 ALA B O 1
ATOM 3391 N N . ARG B 1 161 ? -1.521 15.062 24.766 1 93.12 161 ARG B N 1
ATOM 3392 C CA . ARG B 1 161 ? -0.093 15.367 24.734 1 93.12 161 ARG B CA 1
ATOM 3393 C C . ARG B 1 161 ? 0.386 15.641 23.312 1 93.12 161 ARG B C 1
ATOM 3395 O O . ARG B 1 161 ? 1.517 16.078 23.109 1 93.12 161 ARG B O 1
ATOM 3402 N N . PHE B 1 162 ? -0.461 15.336 22.375 1 95.75 162 PHE B N 1
ATOM 3403 C CA . PHE B 1 162 ? -0.142 15.625 20.984 1 95.75 162 PHE B CA 1
ATOM 3404 C C . PHE B 1 162 ? -0.94 16.828 20.484 1 95.75 162 PHE B C 1
ATOM 3406 O O . PHE B 1 162 ? -2.033 17.094 20.984 1 95.75 162 PHE B O 1
ATOM 3413 N N . GLU B 1 163 ? -0.39 17.547 19.562 1 91.75 163 GLU B N 1
ATOM 3414 C CA . GLU B 1 163 ? -1.061 18.625 18.828 1 91.75 163 GLU B CA 1
ATOM 3415 C C . GLU B 1 163 ? -1.055 18.359 17.328 1 91.75 163 GLU B C 1
ATOM 3417 O O . GLU B 1 163 ? -0.062 17.875 16.781 1 91.75 163 GLU B O 1
ATOM 3422 N N . ALA B 1 164 ? -2.15 18.656 16.703 1 93.75 164 ALA B N 1
ATOM 3423 C CA . ALA B 1 164 ? -2.27 18.406 15.273 1 93.75 164 ALA B CA 1
ATOM 3424 C C . ALA B 1 164 ? -2.65 19.672 14.516 1 93.75 164 ALA B C 1
ATOM 3426 O O . ALA B 1 164 ? -3.426 20.484 15.016 1 93.75 164 ALA B O 1
ATOM 3427 N N . LEU B 1 165 ? -2.111 19.859 13.383 1 89.69 165 LEU B N 1
ATOM 3428 C CA . LEU B 1 165 ? -2.502 20.875 12.406 1 89.69 165 LEU B CA 1
ATOM 3429 C C . LEU B 1 165 ? -3.08 20.234 11.156 1 89.69 165 LEU B C 1
ATOM 3431 O O . LEU B 1 165 ? -2.414 19.422 10.508 1 89.69 165 LEU B O 1
ATOM 3435 N N . PRO B 1 166 ? -4.32 20.547 10.836 1 89.56 166 PRO B N 1
ATOM 3436 C CA . PRO B 1 166 ? -4.918 19.953 9.633 1 89.56 166 PRO B CA 1
ATOM 3437 C C . PRO B 1 166 ? -4.207 20.375 8.352 1 89.56 166 PRO B C 1
ATOM 3439 O O . PRO B 1 166 ? -3.834 21.531 8.203 1 89.56 166 PRO B O 1
ATOM 3442 N N . LEU B 1 167 ? -3.984 19.406 7.488 1 92.94 167 LEU B N 1
ATOM 3443 C CA . LEU B 1 167 ? -3.34 19.656 6.203 1 92.94 167 LEU B CA 1
ATOM 3444 C C . LEU B 1 167 ? -4.34 19.531 5.059 1 92.94 167 LEU B C 1
ATOM 3446 O O . LEU B 1 167 ? -4.246 20.25 4.062 1 92.94 167 LEU B O 1
ATOM 3450 N N . ALA B 1 168 ? -5.242 18.594 5.172 1 90.81 168 ALA B N 1
ATOM 3451 C CA . ALA B 1 168 ? -6.191 18.297 4.102 1 90.81 168 ALA B CA 1
ATOM 3452 C C . ALA B 1 168 ? -7.422 17.578 4.641 1 90.81 168 ALA B C 1
ATOM 3454 O O . ALA B 1 168 ? -7.328 16.828 5.617 1 90.81 168 ALA B O 1
ATOM 3455 N N . ASP B 1 169 ? -8.5 17.812 3.984 1 89.69 169 ASP B N 1
ATOM 3456 C CA . ASP B 1 169 ? -9.711 17.062 4.273 1 89.69 169 ASP B CA 1
ATOM 3457 C C . ASP B 1 169 ? -9.828 15.828 3.373 1 89.69 169 ASP B C 1
ATOM 3459 O O . ASP B 1 169 ? -9.25 15.797 2.289 1 89.69 169 ASP B O 1
ATOM 3463 N N . GLU B 1 170 ? -10.453 14.875 3.939 1 89.81 170 GLU B N 1
ATOM 3464 C CA . GLU B 1 170 ? -10.75 13.664 3.176 1 89.81 170 GLU B CA 1
ATOM 3465 C C . GLU B 1 170 ? -12.211 13.258 3.344 1 89.81 170 GLU B C 1
ATOM 3467 O O . GLU B 1 170 ? -12.844 13.578 4.355 1 89.81 170 GLU B O 1
ATOM 3472 N N . GLN B 1 171 ? -12.766 12.75 2.234 1 91.62 171 GLN B N 1
ATOM 3473 C CA . GLN B 1 171 ? -14.125 12.227 2.232 1 91.62 171 GLN B CA 1
ATOM 3474 C C . GLN B 1 171 ? -14.164 10.773 1.761 1 91.62 171 GLN B C 1
ATOM 3476 O O . GLN B 1 171 ? -13.273 10.336 1.03 1 91.62 171 GLN B O 1
ATOM 3481 N N . LEU B 1 172 ? -15.195 10.109 2.27 1 95.44 172 LEU B N 1
ATOM 3482 C CA . LEU B 1 172 ? -15.391 8.734 1.813 1 95.44 172 LEU B CA 1
ATOM 3483 C C . LEU B 1 172 ? -16.516 8.656 0.791 1 95.44 172 LEU B C 1
ATOM 3485 O O . LEU B 1 172 ? -17.531 9.344 0.926 1 95.44 172 LEU B O 1
ATOM 3489 N N . VAL B 1 173 ? -16.344 7.836 -0.15 1 95.94 173 VAL B N 1
ATOM 3490 C CA . VAL B 1 173 ? -17.328 7.578 -1.194 1 95.94 173 VAL B CA 1
ATOM 3491 C C . VAL B 1 173 ? -17.547 6.074 -1.349 1 95.94 173 VAL B C 1
ATOM 3493 O O . VAL B 1 173 ? -16.797 5.277 -0.765 1 95.94 173 VAL B O 1
ATOM 3496 N N . LEU B 1 174 ? -18.578 5.766 -2.02 1 97.44 174 LEU B N 1
ATOM 3497 C CA . LEU B 1 174 ? -18.812 4.367 -2.359 1 97.44 174 LEU B CA 1
ATOM 3498 C C . LEU B 1 174 ? -18.266 4.043 -3.742 1 97.44 174 LEU B C 1
ATOM 3500 O O . LEU B 1 174 ? -18.594 4.715 -4.723 1 97.44 174 LEU B O 1
ATOM 3504 N N . ALA B 1 175 ? -17.391 3.109 -3.793 1 97.5 175 ALA B N 1
ATOM 3505 C CA . ALA B 1 175 ? -16.828 2.615 -5.051 1 97.5 175 ALA B CA 1
ATOM 3506 C C . ALA B 1 175 ? -17.594 1.384 -5.539 1 97.5 175 ALA B C 1
ATOM 3508 O O . ALA B 1 175 ? -17.766 0.417 -4.789 1 97.5 175 ALA B O 1
ATOM 3509 N N . LEU B 1 176 ? -18.047 1.448 -6.758 1 97.94 176 LEU B N 1
ATOM 3510 C CA . LEU B 1 176 ? -18.781 0.371 -7.402 1 97.94 176 LEU B CA 1
ATOM 3511 C C . LEU B 1 176 ? -18.109 -0.054 -8.703 1 97.94 176 LEU B C 1
ATOM 3513 O O . LEU B 1 176 ? -17.453 0.759 -9.359 1 97.94 176 LEU B O 1
ATOM 3517 N N . PRO B 1 177 ? -18.281 -1.369 -9.07 1 97 177 PRO B N 1
ATOM 3518 C CA . PRO B 1 177 ? -17.844 -1.727 -10.422 1 97 177 PRO B CA 1
ATOM 3519 C C . PRO B 1 177 ? -18.609 -0.968 -11.508 1 97 177 PRO B C 1
ATOM 3521 O O . PRO B 1 177 ? -19.766 -0.582 -11.305 1 97 177 PRO B O 1
ATOM 3524 N N . VAL B 1 178 ? -17.891 -0.756 -12.633 1 95.75 178 VAL B N 1
ATOM 3525 C CA . VAL B 1 178 ? -18.562 -0.127 -13.766 1 95.75 178 VAL B CA 1
ATOM 3526 C C . VAL B 1 178 ? -19.766 -0.955 -14.18 1 95.75 178 VAL B C 1
ATOM 3528 O O . VAL B 1 178 ? -19.688 -2.182 -14.266 1 95.75 178 VAL B O 1
ATOM 3531 N N . GLY B 1 179 ? -20.938 -0.336 -14.328 1 93.75 179 GLY B N 1
ATOM 3532 C CA . GLY B 1 179 ? -22.141 -1.021 -14.758 1 93.75 179 GLY B CA 1
ATOM 3533 C C . GLY B 1 179 ? -22.984 -1.527 -13.594 1 93.75 179 GLY B C 1
ATOM 3534 O O . GLY B 1 179 ? -24.031 -2.131 -13.797 1 93.75 179 GLY B O 1
ATOM 3535 N N . HIS B 1 180 ? -22.516 -1.349 -12.406 1 94.94 180 HIS B N 1
ATOM 3536 C CA . HIS B 1 180 ? -23.266 -1.787 -11.234 1 94.94 180 HIS B CA 1
ATOM 3537 C C . HIS B 1 180 ? -24.672 -1.207 -11.234 1 94.94 180 HIS B C 1
ATOM 3539 O O . HIS B 1 180 ? -24.875 -0.038 -11.578 1 94.94 180 HIS B O 1
ATOM 3545 N N . PRO B 1 181 ? -25.656 -1.916 -10.766 1 92.88 181 PRO B N 1
ATOM 3546 C CA . PRO B 1 181 ? -27.047 -1.467 -10.781 1 92.88 181 PRO B CA 1
ATOM 3547 C C . PRO B 1 181 ? -27.25 -0.18 -9.984 1 92.88 181 PRO B C 1
ATOM 3549 O O . PRO B 1 181 ? -28.156 0.6 -10.297 1 92.88 181 PRO B O 1
ATOM 3552 N N . ARG B 1 182 ? -26.5 0.023 -9 1 92.81 182 ARG B N 1
ATOM 3553 C CA . ARG B 1 182 ? -26.641 1.203 -8.156 1 92.81 182 ARG B CA 1
ATOM 3554 C C . ARG B 1 182 ? -25.703 2.316 -8.602 1 92.81 182 ARG B C 1
ATOM 3556 O O . ARG B 1 182 ? -25.422 3.248 -7.84 1 92.81 182 ARG B O 1
ATOM 3563 N N . GLY B 1 183 ? -25.156 2.18 -9.734 1 90.62 183 GLY B N 1
ATOM 3564 C CA . GLY B 1 183 ? -24.203 3.152 -10.25 1 90.62 183 GLY B CA 1
ATOM 3565 C C . GLY B 1 183 ? -24.875 4.402 -10.797 1 90.62 183 GLY B C 1
ATOM 3566 O O . GLY B 1 183 ? -24.188 5.383 -11.117 1 90.62 183 GLY B O 1
ATOM 3567 N N . GLY B 1 184 ? -26.188 4.367 -10.93 1 82.69 184 GLY B N 1
ATOM 3568 C CA . GLY B 1 184 ? -26.922 5.473 -11.531 1 82.69 184 GLY B CA 1
ATOM 3569 C C . GLY B 1 184 ? -27.109 6.645 -10.586 1 82.69 184 GLY B C 1
ATOM 3570 O O . GLY B 1 184 ? -26.547 6.66 -9.492 1 82.69 184 GLY B O 1
ATOM 3571 N N . ALA B 1 185 ? -27.781 7.617 -11.164 1 77.69 185 ALA B N 1
ATOM 3572 C CA . ALA B 1 185 ? -28 8.867 -10.438 1 77.69 185 ALA B CA 1
ATOM 3573 C C . ALA B 1 185 ? -29.016 8.688 -9.32 1 77.69 185 ALA B C 1
ATOM 3575 O O . ALA B 1 185 ? -29.719 7.676 -9.266 1 77.69 185 ALA B O 1
ATOM 3576 N N . GLY B 1 186 ? -28.922 9.531 -8.266 1 85.38 186 GLY B N 1
ATOM 3577 C CA . GLY B 1 186 ? -29.859 9.562 -7.16 1 85.38 186 GLY B CA 1
ATOM 3578 C C . GLY B 1 186 ? -29.203 9.391 -5.805 1 85.38 186 GLY B C 1
ATOM 3579 O O . GLY B 1 186 ? -27.984 9.234 -5.715 1 85.38 186 GLY B O 1
ATOM 3580 N N . ARG B 1 187 ? -30.156 9.43 -4.863 1 91.06 187 ARG B N 1
ATOM 3581 C CA . ARG B 1 187 ? -29.703 9.273 -3.484 1 91.06 187 ARG B CA 1
ATOM 3582 C C . ARG B 1 187 ? -29.375 7.816 -3.178 1 91.06 187 ARG B C 1
ATOM 3584 O O . ARG B 1 187 ? -30.094 6.906 -3.605 1 91.06 187 ARG B O 1
ATOM 3591 N N . LEU B 1 188 ? -28.219 7.59 -2.557 1 94.38 188 LEU B N 1
ATOM 3592 C CA . LEU B 1 188 ? -27.766 6.246 -2.213 1 94.38 188 LEU B CA 1
ATOM 3593 C C . LEU B 1 188 ? -27.297 6.184 -0.765 1 94.38 188 LEU B C 1
ATOM 3595 O O . LEU B 1 188 ? -26.547 7.055 -0.316 1 94.38 188 LEU B O 1
ATOM 3599 N N . SER B 1 189 ? -27.875 5.25 -0.015 1 94.81 189 SER B N 1
ATOM 3600 C CA . SER B 1 189 ? -27.406 4.984 1.34 1 94.81 189 SER B CA 1
ATOM 3601 C C . SER B 1 189 ? -26.609 3.688 1.402 1 94.81 189 SER B C 1
ATOM 3603 O O . SER B 1 189 ? -26.734 2.834 0.521 1 94.81 189 SER B O 1
ATOM 3605 N N . LEU B 1 190 ? -25.766 3.58 2.43 1 95.44 190 LEU B N 1
ATOM 3606 C CA . LEU B 1 190 ? -24.922 2.398 2.584 1 95.44 190 LEU B CA 1
ATOM 3607 C C . LEU B 1 190 ? -25.781 1.139 2.709 1 95.44 190 LEU B C 1
ATOM 3609 O O . LEU B 1 190 ? -25.391 0.071 2.234 1 95.44 190 LEU B O 1
ATOM 3613 N N . GLY B 1 191 ? -26.938 1.293 3.32 1 95.06 191 GLY B N 1
ATOM 3614 C CA . GLY B 1 191 ? -27.828 0.168 3.514 1 95.06 191 GLY B CA 1
ATOM 3615 C C . GLY B 1 191 ? -28.312 -0.446 2.211 1 95.06 191 GLY B C 1
ATOM 3616 O O . GLY B 1 191 ? -28.703 -1.611 2.178 1 95.06 191 GLY B O 1
ATOM 3617 N N . GLU B 1 192 ? -28.281 0.271 1.172 1 95.06 192 GLU B N 1
ATOM 3618 C CA . GLU B 1 192 ? -28.781 -0.185 -0.125 1 95.06 192 GLU B CA 1
ATOM 3619 C C . GLU B 1 192 ? -27.797 -1.155 -0.778 1 95.06 192 GLU B C 1
ATOM 3621 O O . GLU B 1 192 ? -28.125 -1.801 -1.775 1 95.06 192 GLU B O 1
ATOM 3626 N N . VAL B 1 193 ? -26.578 -1.296 -0.185 1 96.06 193 VAL B N 1
ATOM 3627 C CA . VAL B 1 193 ? -25.625 -2.25 -0.728 1 96.06 193 VAL B CA 1
ATOM 3628 C C . VAL B 1 193 ? -25.266 -3.287 0.335 1 96.06 193 VAL B C 1
ATOM 3630 O O . VAL B 1 193 ? -24.203 -3.896 0.283 1 96.06 193 VAL B O 1
ATOM 3633 N N . ARG B 1 194 ? -26.141 -3.51 1.256 1 95.88 194 ARG B N 1
ATOM 3634 C CA . ARG B 1 194 ? -25.891 -4.375 2.406 1 95.88 194 ARG B CA 1
ATOM 3635 C C . ARG B 1 194 ? -25.672 -5.816 1.969 1 95.88 194 ARG B C 1
ATOM 3637 O O . ARG B 1 194 ? -25.016 -6.59 2.67 1 95.88 194 ARG B O 1
ATOM 3644 N N . ASP B 1 195 ? -26.156 -6.223 0.839 1 95.38 195 ASP B N 1
ATOM 3645 C CA . ASP B 1 195 ? -26.094 -7.617 0.409 1 95.38 195 ASP B CA 1
ATOM 3646 C C . ASP B 1 195 ? -24.906 -7.863 -0.502 1 95.38 195 ASP B C 1
ATOM 3648 O O . ASP B 1 195 ? -24.625 -9 -0.886 1 95.38 195 ASP B O 1
ATOM 3652 N N . GLU B 1 196 ? -24.172 -6.805 -0.825 1 95.56 196 GLU B N 1
ATOM 3653 C CA . GLU B 1 196 ? -23 -6.918 -1.682 1 95.56 196 GLU B CA 1
ATOM 3654 C C . GLU B 1 196 ? -21.797 -7.422 -0.897 1 95.56 196 GLU B C 1
ATOM 3656 O O . GLU B 1 196 ? -21.656 -7.141 0.295 1 95.56 196 GLU B O 1
ATOM 3661 N N . PRO B 1 197 ? -20.922 -8.227 -1.558 1 96.19 197 PRO B N 1
ATOM 3662 C CA . PRO B 1 197 ? -19.609 -8.406 -0.95 1 96.19 197 PRO B CA 1
ATOM 3663 C C . PRO B 1 197 ? -18.812 -7.109 -0.879 1 96.19 197 PRO B C 1
ATOM 3665 O O . PRO B 1 197 ? -18.875 -6.289 -1.797 1 96.19 197 PRO B O 1
ATOM 3668 N N . PHE B 1 198 ? -18.062 -6.977 0.217 1 98 198 PHE B N 1
ATOM 3669 C CA . PHE B 1 198 ? -17.266 -5.766 0.389 1 98 198 PHE B CA 1
ATOM 3670 C C . PHE B 1 198 ? -15.781 -6.066 0.214 1 98 198 PHE B C 1
ATOM 3672 O O . PHE B 1 198 ? -15.32 -7.168 0.521 1 98 198 PHE B O 1
ATOM 3679 N N . VAL B 1 199 ? -15.086 -5.094 -0.342 1 97.94 199 VAL B N 1
ATOM 3680 C CA . VAL B 1 199 ? -13.625 -5.012 -0.356 1 97.94 199 VAL B CA 1
ATOM 3681 C C . VAL B 1 199 ? -13.156 -3.965 0.652 1 97.94 199 VAL B C 1
ATOM 3683 O O . VAL B 1 199 ? -13.688 -2.854 0.694 1 97.94 199 VAL B O 1
ATOM 3686 N N . CYS B 1 200 ? -12.164 -4.305 1.474 1 96.69 200 CYS B N 1
ATOM 3687 C CA . CYS B 1 200 ? -11.695 -3.328 2.453 1 96.69 200 CYS B CA 1
ATOM 3688 C C . CYS B 1 200 ? -10.273 -3.656 2.914 1 96.69 200 CYS B C 1
ATOM 3690 O O . CYS B 1 200 ? -9.695 -4.656 2.484 1 96.69 200 CYS B O 1
ATOM 3692 N N . LEU B 1 201 ? -9.68 -2.785 3.596 1 92.75 201 LEU B N 1
ATOM 3693 C CA . LEU B 1 201 ? -8.453 -3.062 4.328 1 92.75 201 LEU B CA 1
ATOM 3694 C C . LEU B 1 201 ? -8.695 -4.082 5.438 1 92.75 201 LEU B C 1
ATOM 3696 O O . LEU B 1 201 ? -9.844 -4.328 5.816 1 92.75 201 LEU B O 1
ATOM 3700 N N . PRO B 1 202 ? -7.617 -4.625 5.969 1 89.62 202 PRO B N 1
ATOM 3701 C CA . PRO B 1 202 ? -7.777 -5.656 7 1 89.62 202 PRO B CA 1
ATOM 3702 C C . PRO B 1 202 ? -8.344 -5.102 8.305 1 89.62 202 PRO B C 1
ATOM 3704 O O . PRO B 1 202 ? -8.328 -3.887 8.523 1 89.62 202 PRO B O 1
ATOM 3707 N N . GLU B 1 203 ? -8.773 -6.043 9.133 1 87.94 203 GLU B N 1
ATOM 3708 C CA . GLU B 1 203 ? -9.234 -5.684 10.469 1 87.94 203 GLU B CA 1
ATOM 3709 C C . GLU B 1 203 ? -8.148 -4.945 11.25 1 87.94 203 GLU B C 1
ATOM 3711 O O . GLU B 1 203 ? -6.961 -5.258 11.125 1 87.94 203 GLU B O 1
ATOM 3716 N N . GLY B 1 204 ? -8.594 -3.98 11.992 1 83.44 204 GLY B N 1
ATOM 3717 C CA . GLY B 1 204 ? -7.648 -3.191 12.773 1 83.44 204 GLY B CA 1
ATOM 3718 C C . GLY B 1 204 ? -7.234 -1.906 12.078 1 83.44 204 GLY B C 1
ATOM 3719 O O . GLY B 1 204 ? -6.656 -1.016 12.703 1 83.44 204 GLY B O 1
ATOM 3720 N N . SER B 1 205 ? -7.551 -1.793 10.828 1 86.25 205 SER B N 1
ATOM 3721 C CA . SER B 1 205 ? -7.258 -0.554 10.117 1 86.25 205 SER B CA 1
ATOM 3722 C C . SER B 1 205 ? -8.328 0.5 10.375 1 86.25 205 SER B C 1
ATOM 3724 O O . SER B 1 205 ? -9.438 0.173 10.812 1 86.25 205 SER B O 1
ATOM 3726 N N . GLY B 1 206 ? -7.988 1.751 10.172 1 87.62 206 GLY B N 1
ATOM 3727 C CA . GLY B 1 206 ? -8.938 2.842 10.344 1 87.62 206 GLY B CA 1
ATOM 3728 C C . GLY B 1 206 ? -10.141 2.734 9.43 1 87.62 206 GLY B C 1
ATOM 3729 O O . GLY B 1 206 ? -11.281 2.887 9.867 1 87.62 206 GLY B O 1
ATOM 3730 N N . LEU B 1 207 ? -9.875 2.42 8.219 1 91.88 207 LEU B N 1
ATOM 3731 C CA . LEU B 1 207 ? -10.953 2.348 7.25 1 91.88 207 LEU B CA 1
ATOM 3732 C C . LEU B 1 207 ? -11.891 1.183 7.562 1 91.88 207 LEU B C 1
ATOM 3734 O O . LEU B 1 207 ? -13.102 1.279 7.355 1 91.88 207 LEU B O 1
ATOM 3738 N N . ARG B 1 208 ? -11.328 0.081 8.031 1 93.31 208 ARG B N 1
ATOM 3739 C CA . ARG B 1 208 ? -12.148 -1.059 8.422 1 93.31 208 ARG B CA 1
ATOM 3740 C C . ARG B 1 208 ? -13.062 -0.699 9.586 1 93.31 208 ARG B C 1
ATOM 3742 O O . ARG B 1 208 ? -14.234 -1.082 9.602 1 93.31 208 ARG B O 1
ATOM 3749 N N . TRP B 1 209 ? -12.562 -0.002 10.508 1 92.19 209 TRP B N 1
ATOM 3750 C CA . TRP B 1 209 ? -13.367 0.458 11.633 1 92.19 209 TRP B CA 1
ATOM 3751 C C . TRP B 1 209 ? -14.523 1.336 11.156 1 92.19 209 TRP B C 1
ATOM 3753 O O . TRP B 1 209 ? -15.656 1.174 11.594 1 92.19 209 TRP B O 1
ATOM 3763 N N . ILE B 1 210 ? -14.227 2.209 10.305 1 94.19 210 ILE B N 1
ATOM 3764 C CA . ILE B 1 210 ? -15.242 3.115 9.773 1 94.19 210 ILE B CA 1
ATOM 3765 C C . ILE B 1 210 ? -16.328 2.312 9.062 1 94.19 210 ILE B C 1
ATOM 3767 O O . ILE B 1 210 ? -17.516 2.557 9.258 1 94.19 210 ILE B O 1
ATOM 3771 N N . LEU B 1 211 ? -15.898 1.396 8.25 1 96.56 211 LEU B N 1
ATOM 3772 C CA . LEU B 1 211 ? -16.859 0.562 7.539 1 96.56 211 LEU B CA 1
ATOM 3773 C C . LEU B 1 211 ? -17.75 -0.194 8.516 1 96.56 211 LEU B C 1
ATOM 3775 O O . LEU B 1 211 ? -18.984 -0.178 8.383 1 96.56 211 LEU B O 1
ATOM 3779 N N . ASP B 1 212 ? -17.125 -0.821 9.469 1 96.25 212 ASP B N 1
ATOM 3780 C CA . ASP B 1 212 ? -17.875 -1.625 10.43 1 96.25 212 ASP B CA 1
ATOM 3781 C C . ASP B 1 212 ? -18.859 -0.765 11.219 1 96.25 212 ASP B C 1
ATOM 3783 O O . ASP B 1 212 ? -20 -1.16 11.43 1 96.25 212 ASP B O 1
ATOM 3787 N N . ASP B 1 213 ? -18.438 0.336 11.602 1 95.31 213 ASP B N 1
ATOM 3788 C CA . ASP B 1 213 ? -19.281 1.246 12.359 1 95.31 213 ASP B CA 1
ATOM 3789 C C . ASP B 1 213 ? -20.453 1.76 11.516 1 95.31 213 ASP B C 1
ATOM 3791 O O . ASP B 1 213 ? -21.594 1.803 11.977 1 95.31 213 ASP B O 1
ATOM 3795 N N . ALA B 1 214 ? -20.156 2.178 10.328 1 95.75 214 ALA B N 1
ATOM 3796 C CA . ALA B 1 214 ? -21.188 2.678 9.422 1 95.75 214 ALA B CA 1
ATOM 3797 C C . ALA B 1 214 ? -22.219 1.597 9.109 1 95.75 214 ALA B C 1
ATOM 3799 O O . ALA B 1 214 ? -23.422 1.87 9.062 1 95.75 214 ALA B O 1
ATOM 3800 N N . ALA B 1 215 ? -21.734 0.421 8.852 1 96.69 215 ALA B N 1
ATOM 3801 C CA . ALA B 1 215 ? -22.625 -0.7 8.562 1 96.69 215 ALA B CA 1
ATOM 3802 C C . ALA B 1 215 ? -23.516 -1.017 9.766 1 96.69 215 ALA B C 1
ATOM 3804 O O . ALA B 1 215 ? -24.719 -1.248 9.609 1 96.69 215 ALA B O 1
ATOM 3805 N N . ARG B 1 216 ? -22.906 -1.011 10.898 1 95.75 216 ARG B N 1
ATOM 3806 C CA . ARG B 1 216 ? -23.656 -1.237 12.125 1 95.75 216 ARG B CA 1
ATOM 3807 C C . ARG B 1 216 ? -24.766 -0.206 12.281 1 95.75 216 ARG B C 1
ATOM 3809 O O . ARG B 1 216 ? -25.906 -0.557 12.602 1 95.75 216 ARG B O 1
ATOM 3816 N N . THR B 1 217 ? -24.469 1.007 12.094 1 94.31 217 THR B N 1
ATOM 3817 C CA . THR B 1 217 ? -25.438 2.1 12.18 1 94.31 217 THR B CA 1
ATOM 3818 C C . THR B 1 217 ? -26.562 1.908 11.164 1 94.31 217 THR B C 1
ATOM 3820 O O . THR B 1 217 ? -27.703 2.25 11.438 1 94.31 217 THR B O 1
ATOM 3823 N N . ALA B 1 218 ? -26.25 1.375 10.023 1 94.38 218 ALA B N 1
ATOM 3824 C CA . ALA B 1 218 ? -27.219 1.129 8.969 1 94.38 218 ALA B CA 1
ATOM 3825 C C . ALA B 1 218 ? -27.969 -0.178 9.203 1 94.38 218 ALA B C 1
ATOM 3827 O O . ALA B 1 218 ? -28.875 -0.536 8.438 1 94.38 218 ALA B O 1
ATOM 3828 N N . GLY B 1 219 ? -27.547 -0.959 10.141 1 95.38 219 GLY B N 1
ATOM 3829 C CA . GLY B 1 219 ? -28.312 -2.115 10.586 1 95.38 219 GLY B CA 1
ATOM 3830 C C . GLY B 1 219 ? -27.859 -3.412 9.945 1 95.38 219 GLY B C 1
ATOM 3831 O O . GLY B 1 219 ? -28.656 -4.336 9.766 1 95.38 219 GLY B O 1
ATOM 3832 N N . PHE B 1 220 ? -26.578 -3.527 9.469 1 95.94 220 PHE B N 1
ATOM 3833 C CA . PHE B 1 220 ? -26.109 -4.773 8.883 1 95.94 220 PHE B CA 1
ATOM 3834 C C . PHE B 1 220 ? -24.625 -4.996 9.203 1 95.94 220 PHE B C 1
ATOM 3836 O O . PHE B 1 220 ? -23.969 -4.121 9.773 1 95.94 220 PHE B O 1
ATOM 3843 N N . ALA B 1 221 ? -24.141 -6.207 8.984 1 95.94 221 ALA B N 1
ATOM 3844 C CA . ALA B 1 221 ? -22.734 -6.562 9.047 1 95.94 221 ALA B CA 1
ATOM 3845 C C . ALA B 1 221 ? -22.156 -6.762 7.652 1 95.94 221 ALA B C 1
ATOM 3847 O O . ALA B 1 221 ? -22.625 -7.613 6.895 1 95.94 221 ALA B O 1
ATOM 3848 N N . PRO B 1 222 ? -21.172 -5.957 7.363 1 96.19 222 PRO B N 1
ATOM 3849 C CA . PRO B 1 222 ? -20.641 -6.09 6.008 1 96.19 222 PRO B CA 1
ATOM 3850 C C . PRO B 1 222 ? -19.922 -7.422 5.781 1 96.19 222 PRO B C 1
ATOM 3852 O O . PRO B 1 222 ? -19.203 -7.902 6.664 1 96.19 222 PRO B O 1
ATOM 3855 N N . ARG B 1 223 ? -20.156 -8.109 4.688 1 95.06 223 ARG B N 1
ATOM 3856 C CA . ARG B 1 223 ? -19.438 -9.312 4.281 1 95.06 223 ARG B CA 1
ATOM 3857 C C . ARG B 1 223 ? -18.172 -8.969 3.525 1 95.06 223 ARG B C 1
ATOM 3859 O O . ARG B 1 223 ? -18.172 -8.891 2.295 1 95.06 223 ARG B O 1
ATOM 3866 N N . VAL B 1 224 ? -17.062 -8.844 4.312 1 95.5 224 VAL B N 1
ATOM 3867 C CA . VAL B 1 224 ? -15.797 -8.5 3.699 1 95.5 224 VAL B CA 1
ATOM 3868 C C . VAL B 1 224 ? -15.086 -9.766 3.221 1 95.5 224 VAL B C 1
ATOM 3870 O O . VAL B 1 224 ? -14.398 -10.43 3.996 1 95.5 224 VAL B O 1
ATOM 3873 N N . ARG B 1 225 ? -15.234 -10.031 1.938 1 94.62 225 ARG B N 1
ATOM 3874 C CA . ARG B 1 225 ? -14.68 -11.25 1.355 1 94.62 225 ARG B CA 1
ATOM 3875 C C . ARG B 1 225 ? -13.258 -11.008 0.851 1 94.62 225 ARG B C 1
ATOM 3877 O O . ARG B 1 225 ? -12.484 -11.953 0.687 1 94.62 225 ARG B O 1
ATOM 3884 N N . PHE B 1 226 ? -12.953 -9.75 0.613 1 95.19 226 PHE B N 1
ATOM 3885 C CA . PHE B 1 226 ? -11.664 -9.398 0.019 1 95.19 226 PHE B CA 1
ATOM 3886 C C . PHE B 1 226 ? -10.969 -8.312 0.835 1 95.19 226 PHE B C 1
ATOM 3888 O O . PHE B 1 226 ? -11.477 -7.195 0.955 1 95.19 226 PHE B O 1
ATOM 3895 N N . GLU B 1 227 ? -9.836 -8.664 1.337 1 94 227 GLU B N 1
ATOM 3896 C CA . GLU B 1 227 ? -8.992 -7.723 2.064 1 94 227 GLU B CA 1
ATOM 3897 C C . GLU B 1 227 ? -7.703 -7.43 1.297 1 94 227 GLU B C 1
ATOM 3899 O O . GLU B 1 227 ? -7.125 -8.328 0.681 1 94 227 GLU B O 1
ATOM 3904 N N . THR B 1 228 ? -7.352 -6.184 1.268 1 90.5 228 THR B N 1
ATOM 3905 C CA . THR B 1 228 ? -6.098 -5.762 0.648 1 90.5 228 THR B CA 1
ATOM 3906 C C . THR B 1 228 ? -5.418 -4.68 1.486 1 90.5 228 THR B C 1
ATOM 3908 O O . THR B 1 228 ? -6.062 -4.035 2.316 1 90.5 228 THR B O 1
ATOM 3911 N N . ASP B 1 229 ? -4.137 -4.441 1.206 1 82.94 229 ASP B N 1
ATOM 3912 C CA . ASP B 1 229 ? -3.342 -3.621 2.113 1 82.94 229 ASP B CA 1
ATOM 3913 C C . ASP B 1 229 ? -3.205 -2.195 1.587 1 82.94 229 ASP B C 1
ATOM 3915 O O . ASP B 1 229 ? -2.436 -1.398 2.131 1 82.94 229 ASP B O 1
ATOM 3919 N N . SER B 1 230 ? -3.91 -1.914 0.53 1 84.75 230 SER B N 1
ATOM 3920 C CA . SER B 1 230 ? -3.752 -0.583 -0.045 1 84.75 230 SER B CA 1
ATOM 3921 C C . SER B 1 230 ? -5.062 -0.076 -0.638 1 84.75 230 SER B C 1
ATOM 3923 O O . SER B 1 230 ? -5.926 -0.87 -1.018 1 84.75 230 SER B O 1
ATOM 3925 N N . LEU B 1 231 ? -5.137 1.202 -0.689 1 88.88 231 LEU B N 1
ATOM 3926 C CA . LEU B 1 231 ? -6.316 1.806 -1.297 1 88.88 231 LEU B CA 1
ATOM 3927 C C . LEU B 1 231 ? -6.371 1.508 -2.791 1 88.88 231 LEU B C 1
ATOM 3929 O O . LEU B 1 231 ? -7.453 1.314 -3.352 1 88.88 231 LEU B O 1
ATOM 3933 N N . GLY B 1 232 ? -5.246 1.513 -3.369 1 86.62 232 GLY B N 1
ATOM 3934 C CA . GLY B 1 232 ? -5.191 1.11 -4.766 1 86.62 232 GLY B CA 1
ATOM 3935 C C . GLY B 1 232 ? -5.688 -0.305 -4.996 1 86.62 232 GLY B C 1
ATOM 3936 O O . GLY B 1 232 ? -6.375 -0.575 -5.98 1 86.62 232 GLY B O 1
ATOM 3937 N N . GLY B 1 233 ? -5.293 -1.157 -4.078 1 89.38 233 GLY B N 1
ATOM 3938 C CA . GLY B 1 233 ? -5.785 -2.523 -4.156 1 89.38 233 GLY B CA 1
ATOM 3939 C C . GLY B 1 233 ? -7.297 -2.621 -4.055 1 89.38 233 GLY B C 1
ATOM 3940 O O . GLY B 1 233 ? -7.918 -3.451 -4.719 1 89.38 233 GLY B O 1
ATOM 3941 N N . ILE B 1 234 ? -7.859 -1.856 -3.209 1 94.56 234 ILE B N 1
ATOM 3942 C CA . ILE B 1 234 ? -9.312 -1.812 -3.1 1 94.56 234 ILE B CA 1
ATOM 3943 C C . ILE B 1 234 ? -9.922 -1.427 -4.445 1 94.56 234 ILE B C 1
ATOM 3945 O O . ILE B 1 234 ? -10.836 -2.098 -4.938 1 94.56 234 ILE B O 1
ATOM 3949 N N . ARG B 1 235 ? -9.414 -0.397 -5.012 1 93.56 235 ARG B N 1
ATOM 3950 C CA . ARG B 1 235 ? -9.93 0.072 -6.297 1 93.56 235 ARG B CA 1
ATOM 3951 C C . ARG B 1 235 ? -9.82 -1.016 -7.359 1 93.56 235 ARG B C 1
ATOM 3953 O O . ARG B 1 235 ? -10.75 -1.222 -8.141 1 93.56 235 ARG B O 1
ATOM 3960 N N . GLU B 1 236 ? -8.727 -1.7 -7.418 1 92.12 236 GLU B N 1
ATOM 3961 C CA . GLU B 1 236 ? -8.492 -2.752 -8.406 1 92.12 236 GLU B CA 1
ATOM 3962 C C . GLU B 1 236 ? -9.508 -3.885 -8.25 1 92.12 236 GLU B C 1
ATOM 3964 O O . GLU B 1 236 ? -10.047 -4.383 -9.242 1 92.12 236 GLU B O 1
ATOM 3969 N N . LEU B 1 237 ? -9.703 -4.32 -7.051 1 95.88 237 LEU B N 1
ATOM 3970 C CA . LEU B 1 237 ? -10.625 -5.418 -6.789 1 95.88 237 LEU B CA 1
ATOM 3971 C C . LEU B 1 237 ? -12.055 -5.016 -7.117 1 95.88 237 LEU B C 1
ATOM 3973 O O . LEU B 1 237 ? -12.812 -5.809 -7.684 1 95.88 237 LEU B O 1
ATOM 3977 N N . VAL B 1 238 ? -12.453 -3.805 -6.789 1 97.56 238 VAL B N 1
ATOM 3978 C CA . VAL B 1 238 ? -13.781 -3.299 -7.137 1 97.56 238 VAL B CA 1
ATOM 3979 C C . VAL B 1 238 ? -13.93 -3.234 -8.656 1 97.56 238 VAL B C 1
ATOM 3981 O O . VAL B 1 238 ? -14.945 -3.666 -9.203 1 97.56 238 VAL B O 1
ATOM 3984 N N . ALA B 1 239 ? -12.93 -2.703 -9.305 1 96.31 239 ALA B N 1
ATOM 3985 C CA . ALA B 1 239 ? -12.961 -2.57 -10.758 1 96.31 239 ALA B CA 1
ATOM 3986 C C . ALA B 1 239 ? -13.141 -3.93 -11.422 1 96.31 239 ALA B C 1
ATOM 3988 O O . ALA B 1 239 ? -13.766 -4.031 -12.477 1 96.31 239 ALA B O 1
ATOM 3989 N N . ALA B 1 240 ? -12.609 -4.906 -10.828 1 94.81 240 ALA B N 1
ATOM 3990 C CA . ALA B 1 240 ? -12.68 -6.262 -11.375 1 94.81 240 ALA B CA 1
ATOM 3991 C C . ALA B 1 240 ? -14.031 -6.898 -11.094 1 94.81 240 ALA B C 1
ATOM 3993 O O . ALA B 1 240 ? -14.289 -8.031 -11.508 1 94.81 240 ALA B O 1
ATOM 3994 N N . GLY B 1 241 ? -14.852 -6.25 -10.281 1 95.75 241 GLY B N 1
ATOM 3995 C CA . GLY B 1 241 ? -16.203 -6.715 -10.055 1 95.75 241 GLY B CA 1
ATOM 3996 C C . GLY B 1 241 ? -16.328 -7.633 -8.852 1 95.75 241 GLY B C 1
ATOM 3997 O O . GLY B 1 241 ? -17.312 -8.367 -8.719 1 95.75 241 GLY B O 1
ATOM 3998 N N . LEU B 1 242 ? -15.367 -7.57 -7.961 1 96.25 242 LEU B N 1
ATOM 3999 C CA . LEU B 1 242 ? -15.328 -8.547 -6.883 1 96.25 242 LEU B CA 1
ATOM 4000 C C . LEU B 1 242 ? -16.109 -8.055 -5.668 1 96.25 242 LEU B C 1
ATOM 4002 O O . LEU B 1 242 ? -16.312 -8.805 -4.711 1 96.25 242 LEU B O 1
ATOM 4006 N N . GLY B 1 243 ? -16.516 -6.809 -5.703 1 97.5 243 GLY B N 1
ATOM 4007 C CA . GLY B 1 243 ? -17.312 -6.246 -4.625 1 97.5 243 GLY B CA 1
ATOM 4008 C C . GLY B 1 243 ? -17.406 -4.734 -4.688 1 97.5 243 GLY B C 1
ATOM 4009 O O . GLY B 1 243 ? -17.078 -4.125 -5.711 1 97.5 243 GLY B O 1
ATOM 4010 N N . VAL B 1 244 ? -17.969 -4.172 -3.582 1 98.19 244 VAL B N 1
ATOM 4011 C CA . VAL B 1 244 ? -18.062 -2.725 -3.414 1 98.19 244 VAL B CA 1
ATOM 4012 C C . VAL B 1 244 ? -17.219 -2.279 -2.232 1 98.19 244 VAL B C 1
ATOM 4014 O O . VAL B 1 244 ? -16.75 -3.107 -1.444 1 98.19 244 VAL B O 1
ATOM 4017 N N . ALA B 1 245 ? -16.969 -0.95 -2.17 1 98.25 245 ALA B N 1
ATOM 4018 C CA . ALA B 1 245 ? -16.094 -0.519 -1.087 1 98.25 245 ALA B CA 1
ATOM 4019 C C . ALA B 1 245 ? -16.375 0.928 -0.692 1 98.25 245 ALA B C 1
ATOM 4021 O O . ALA B 1 245 ? -16.719 1.751 -1.54 1 98.25 245 ALA B O 1
ATOM 4022 N N . LEU B 1 246 ? -16.297 1.157 0.586 1 96.88 246 LEU B N 1
ATOM 4023 C CA . LEU B 1 246 ? -16.031 2.52 1.033 1 96.88 246 LEU B CA 1
ATOM 4024 C C . LEU B 1 246 ? -14.578 2.908 0.758 1 96.88 246 LEU B C 1
ATOM 4026 O O . LEU B 1 246 ? -13.656 2.176 1.123 1 96.88 246 LEU B O 1
ATOM 4030 N N . LEU B 1 247 ? -14.383 4.012 0.117 1 95.5 247 LEU B N 1
ATOM 4031 C CA . LEU B 1 247 ? -13.047 4.395 -0.322 1 95.5 247 LEU B CA 1
ATOM 4032 C C . LEU B 1 247 ? -12.836 5.898 -0.192 1 95.5 247 LEU B C 1
ATOM 4034 O O . LEU B 1 247 ? -13.758 6.68 -0.438 1 95.5 247 LEU B O 1
ATOM 4038 N N . ALA B 1 248 ? -11.625 6.258 0.234 1 93.25 248 ALA B N 1
ATOM 4039 C CA . ALA B 1 248 ? -11.281 7.676 0.201 1 93.25 248 ALA B CA 1
ATOM 4040 C C . ALA B 1 248 ? -11.477 8.258 -1.197 1 93.25 248 ALA B C 1
ATOM 4042 O O . ALA B 1 248 ? -11.078 7.645 -2.191 1 93.25 248 ALA B O 1
ATOM 4043 N N . ARG B 1 249 ? -12.047 9.406 -1.271 1 92.25 249 ARG B N 1
ATOM 4044 C CA . ARG B 1 249 ? -12.32 10.039 -2.553 1 92.25 249 ARG B CA 1
ATOM 4045 C C . ARG B 1 249 ? -11.039 10.25 -3.352 1 92.25 249 ARG B C 1
ATOM 4047 O O . ARG B 1 249 ? -11.023 10.07 -4.57 1 92.25 249 ARG B O 1
ATOM 4054 N N . SER B 1 250 ? -10 10.633 -2.699 1 88.56 250 SER B N 1
ATOM 4055 C CA . SER B 1 250 ? -8.719 10.852 -3.352 1 88.56 250 SER B CA 1
ATOM 4056 C C . SER B 1 250 ? -8.242 9.602 -4.086 1 88.56 250 SER B C 1
ATOM 4058 O O . SER B 1 250 ? -7.691 9.695 -5.184 1 88.56 250 SER B O 1
ATOM 4060 N N . ALA B 1 251 ? -8.445 8.484 -3.494 1 88.69 251 ALA B N 1
ATOM 4061 C CA . ALA B 1 251 ? -8.055 7.219 -4.113 1 88.69 251 ALA B CA 1
ATOM 4062 C C . ALA B 1 251 ? -9.031 6.832 -5.223 1 88.69 251 ALA B C 1
ATOM 4064 O O . ALA B 1 251 ? -8.617 6.305 -6.258 1 88.69 251 ALA B O 1
ATOM 4065 N N . ALA B 1 252 ? -10.273 7.078 -5.008 1 92.31 252 ALA B N 1
ATOM 4066 C CA . ALA B 1 252 ? -11.312 6.727 -5.977 1 92.31 252 ALA B CA 1
ATOM 4067 C C . ALA B 1 252 ? -11.156 7.527 -7.266 1 92.31 252 ALA B C 1
ATOM 4069 O O . ALA B 1 252 ? -11.453 7.031 -8.352 1 92.31 252 ALA B O 1
ATOM 4070 N N . GLU B 1 253 ? -10.664 8.695 -7.082 1 87.81 253 GLU B N 1
ATOM 4071 C CA . GLU B 1 253 ? -10.602 9.594 -8.234 1 87.81 253 GLU B CA 1
ATOM 4072 C C . GLU B 1 253 ? -9.164 9.75 -8.734 1 87.81 253 GLU B C 1
ATOM 4074 O O . GLU B 1 253 ? -8.891 10.602 -9.578 1 87.81 253 GLU B O 1
ATOM 4079 N N . ALA B 1 254 ? -8.305 9 -8.117 1 80.12 254 ALA B N 1
ATOM 4080 C CA . ALA B 1 254 ? -6.902 9.078 -8.523 1 80.12 254 ALA B CA 1
ATOM 4081 C C . ALA B 1 254 ? -6.75 8.805 -10.016 1 80.12 254 ALA B C 1
ATOM 4083 O O . ALA B 1 254 ? -7.43 7.93 -10.562 1 80.12 254 ALA B O 1
ATOM 4084 N N . ALA B 1 255 ? -5.77 9.484 -10.594 1 72.81 255 ALA B N 1
ATOM 4085 C CA . ALA B 1 255 ? -5.512 9.297 -12.023 1 72.81 255 ALA B CA 1
ATOM 4086 C C . ALA B 1 255 ? -4.84 7.957 -12.289 1 72.81 255 ALA B C 1
ATOM 4088 O O . ALA B 1 255 ? -4.059 7.473 -11.469 1 72.81 255 ALA B O 1
ATOM 4089 N N . GLY B 1 256 ? -5.23 7.262 -13.359 1 70.69 256 GLY B N 1
ATOM 4090 C CA . GLY B 1 256 ? -4.496 6.117 -13.867 1 70.69 256 GLY B CA 1
ATOM 4091 C C . GLY B 1 256 ? -5.004 4.793 -13.328 1 70.69 256 GLY B C 1
ATOM 4092 O O . GLY B 1 256 ? -4.5 3.73 -13.695 1 70.69 256 GLY B O 1
ATOM 4093 N N . GLY B 1 257 ? -5.789 4.832 -12.336 1 77.5 257 GLY B N 1
ATOM 4094 C CA . GLY B 1 257 ? -6.32 3.566 -11.852 1 77.5 257 GLY B CA 1
ATOM 4095 C C . GLY B 1 257 ? -7.41 2.998 -12.742 1 77.5 257 GLY B C 1
ATOM 4096 O O . GLY B 1 257 ? -7.891 3.674 -13.648 1 77.5 257 GLY B O 1
ATOM 4097 N N . PRO B 1 258 ? -7.633 1.684 -12.492 1 86.62 258 PRO B N 1
ATOM 4098 C CA . PRO B 1 258 ? -8.719 1.099 -13.281 1 86.62 258 PRO B CA 1
ATOM 4099 C C . PRO B 1 258 ? -10.055 1.805 -13.062 1 86.62 258 PRO B C 1
ATOM 4101 O O . PRO B 1 258 ? -10.258 2.432 -12.023 1 86.62 258 PRO B O 1
ATOM 4104 N N . ALA B 1 259 ? -10.93 1.729 -14.039 1 91 259 ALA B N 1
ATOM 4105 C CA . ALA B 1 259 ? -12.195 2.453 -14.016 1 91 259 ALA B CA 1
ATOM 4106 C C . ALA B 1 259 ? -13.148 1.857 -12.984 1 91 259 ALA B C 1
ATOM 4108 O O . ALA B 1 259 ? -13.281 0.635 -12.891 1 91 259 ALA B O 1
ATOM 4109 N N . ILE B 1 260 ? -13.727 2.736 -12.188 1 96.19 260 ILE B N 1
ATOM 4110 C CA . ILE B 1 260 ? -14.789 2.389 -11.258 1 96.19 260 ILE B CA 1
ATOM 4111 C C . ILE B 1 260 ? -15.883 3.453 -11.297 1 96.19 260 ILE B C 1
ATOM 4113 O O . ILE B 1 260 ? -15.695 4.523 -11.891 1 96.19 260 ILE B O 1
ATOM 4117 N N . THR B 1 261 ? -17.094 3.141 -10.797 1 96.56 261 THR B N 1
ATOM 4118 C CA . THR B 1 261 ? -18.141 4.125 -10.57 1 96.56 261 THR B CA 1
ATOM 4119 C C . THR B 1 261 ? -18.078 4.664 -9.148 1 96.56 261 THR B C 1
ATOM 4121 O O . THR B 1 261 ? -18.031 3.896 -8.188 1 96.56 261 THR B O 1
ATOM 4124 N N . VAL B 1 262 ? -18.031 5.945 -9.039 1 95.94 262 VAL B N 1
ATOM 4125 C CA . VAL B 1 262 ? -17.938 6.605 -7.742 1 95.94 262 VAL B CA 1
ATOM 4126 C C . VAL B 1 262 ? -19.281 7.242 -7.379 1 95.94 262 VAL B C 1
ATOM 4128 O O . VAL B 1 262 ? -19.812 8.055 -8.133 1 95.94 262 VAL B O 1
ATOM 4131 N N . ARG B 1 263 ? -19.797 6.852 -6.18 1 96.44 263 ARG B N 1
ATOM 4132 C CA . ARG B 1 263 ? -21.078 7.391 -5.734 1 96.44 263 ARG B CA 1
ATOM 4133 C C . ARG B 1 263 ? -20.938 8.07 -4.375 1 96.44 263 ARG B C 1
ATOM 4135 O O . ARG B 1 263 ? -20.281 7.543 -3.475 1 96.44 263 ARG B O 1
ATOM 4142 N N . GLN B 1 264 ? -21.578 9.227 -4.34 1 94.56 264 GLN B N 1
ATOM 4143 C CA . GLN B 1 264 ? -21.688 9.883 -3.043 1 94.56 264 GLN B CA 1
ATOM 4144 C C . GLN B 1 264 ? -22.797 9.266 -2.193 1 94.56 264 GLN B C 1
ATOM 4146 O O . GLN B 1 264 ? -23.891 8.992 -2.693 1 94.56 264 GLN B O 1
ATOM 4151 N N . LEU B 1 265 ? -22.422 8.984 -1.025 1 94.62 265 LEU B N 1
ATOM 4152 C CA . LEU B 1 265 ? -23.438 8.461 -0.109 1 94.62 265 LEU B CA 1
ATOM 4153 C C . LEU B 1 265 ? -24.203 9.602 0.559 1 94.62 265 LEU B C 1
ATOM 4155 O O . LEU B 1 265 ? -23.641 10.672 0.802 1 94.62 265 LEU B O 1
ATOM 4159 N N . HIS B 1 266 ? -25.547 9.375 0.705 1 90.31 266 HIS B N 1
ATOM 4160 C CA . HIS B 1 266 ? -26.312 10.258 1.567 1 90.31 266 HIS B CA 1
ATOM 4161 C C . HIS B 1 266 ? -26.078 9.945 3.039 1 90.31 266 HIS B C 1
ATOM 4163 O O . HIS B 1 266 ? -26.594 8.945 3.555 1 90.31 266 HIS B O 1
ATOM 4169 N N . SER B 1 267 ? -25.297 10.883 3.568 1 85.25 267 SER B N 1
ATOM 4170 C CA . SER B 1 267 ? -24.609 10.938 4.855 1 85.25 267 SER B CA 1
ATOM 4171 C C . SER B 1 267 ? -23.391 10.016 4.867 1 85.25 267 SER B C 1
ATOM 4173 O O . SER B 1 267 ? -23.453 8.898 5.375 1 85.25 267 SER B O 1
ATOM 4175 N N . PRO B 1 268 ? -22.344 10.445 4.371 1 88.19 268 PRO B N 1
ATOM 4176 C CA . PRO B 1 268 ? -21.109 9.648 4.352 1 88.19 268 PRO B CA 1
ATOM 4177 C C . PRO B 1 268 ? -20.469 9.508 5.73 1 88.19 268 PRO B C 1
ATOM 4179 O O . PRO B 1 268 ? -20.531 10.445 6.535 1 88.19 268 PRO B O 1
ATOM 4182 N N . PRO B 1 269 ? -20.047 8.289 5.988 1 92.12 269 PRO B N 1
ATOM 4183 C CA . PRO B 1 269 ? -19.25 8.227 7.219 1 92.12 269 PRO B CA 1
ATOM 4184 C C . PRO B 1 269 ? -18.109 9.25 7.25 1 92.12 269 PRO B C 1
ATOM 4186 O O . PRO B 1 269 ? -17.562 9.594 6.203 1 92.12 269 PRO B O 1
ATOM 4189 N N . ALA B 1 270 ? -17.812 9.688 8.406 1 89.44 270 ALA B N 1
ATOM 4190 C CA . ALA B 1 270 ? -16.781 10.719 8.562 1 89.44 270 ALA B CA 1
ATOM 4191 C C . ALA B 1 270 ? -15.391 10.102 8.492 1 89.44 270 ALA B C 1
ATOM 4193 O O . ALA B 1 270 ? -15.148 9.031 9.039 1 89.44 270 ALA B O 1
ATOM 4194 N N . HIS B 1 271 ? -14.57 10.719 7.707 1 91.06 271 HIS B N 1
ATOM 4195 C CA . HIS B 1 271 ? -13.133 10.453 7.738 1 91.06 271 HIS B CA 1
ATOM 4196 C C . HIS B 1 271 ? -12.391 11.539 8.508 1 91.06 271 HIS B C 1
ATOM 4198 O O . HIS B 1 271 ? -12.641 12.734 8.312 1 91.06 271 HIS B O 1
ATOM 4204 N N . PRO B 1 272 ? -11.484 11.109 9.414 1 91.81 272 PRO B N 1
ATOM 4205 C CA . PRO B 1 272 ? -10.672 12.156 10.047 1 91.81 272 PRO B CA 1
ATOM 4206 C C . PRO B 1 272 ? -9.836 12.945 9.039 1 91.81 272 PRO B C 1
ATOM 4208 O O . PRO B 1 272 ? -9.422 12.398 8.008 1 91.81 272 PRO B O 1
ATOM 4211 N N . PRO B 1 273 ? -9.641 14.203 9.328 1 92.44 273 PRO B N 1
ATOM 4212 C CA . PRO B 1 273 ? -8.727 14.945 8.445 1 92.44 273 PRO B CA 1
ATOM 4213 C C . PRO B 1 273 ? -7.289 14.438 8.539 1 92.44 273 PRO B C 1
ATOM 4215 O O . PRO B 1 273 ? -6.91 13.812 9.531 1 92.44 273 PRO B O 1
ATOM 4218 N N . ILE B 1 274 ? -6.586 14.734 7.449 1 94.38 274 ILE B N 1
ATOM 4219 C CA . ILE B 1 274 ? -5.148 14.492 7.469 1 94.38 274 ILE B CA 1
ATOM 4220 C C . ILE B 1 274 ? -4.434 15.688 8.094 1 94.38 274 ILE B C 1
ATOM 4222 O O . ILE B 1 274 ? -4.719 16.844 7.758 1 94.38 274 ILE B O 1
ATOM 4226 N N . GLY B 1 275 ? -3.545 15.375 9.039 1 95.81 275 GLY B N 1
ATOM 4227 C CA . GLY B 1 275 ? -2.828 16.469 9.688 1 95.81 275 GLY B CA 1
ATOM 4228 C C . GLY B 1 275 ? -1.383 16.125 10 1 95.81 275 GLY B C 1
ATOM 4229 O O . GLY B 1 275 ? -0.939 15 9.758 1 95.81 275 GLY B O 1
ATOM 4230 N N . VAL B 1 276 ? -0.661 17.109 10.359 1 96.81 276 VAL B N 1
ATOM 4231 C CA . VAL B 1 276 ? 0.677 16.922 10.914 1 96.81 276 VAL B CA 1
ATOM 4232 C C . VAL B 1 276 ? 0.623 17.016 12.438 1 96.81 276 VAL B C 1
ATOM 4234 O O . VAL B 1 276 ? 0.035 17.953 12.984 1 96.81 276 VAL B O 1
ATOM 4237 N N . ILE B 1 277 ? 1.165 16 13.094 1 97.25 277 ILE B N 1
ATOM 4238 C CA . ILE B 1 277 ? 1.063 15.852 14.547 1 97.25 277 ILE B CA 1
ATOM 4239 C C . ILE B 1 277 ? 2.449 15.969 15.172 1 97.25 277 ILE B C 1
ATOM 4241 O O . ILE B 1 277 ? 3.424 15.422 14.656 1 97.25 277 ILE B O 1
ATOM 4245 N N . HIS B 1 278 ? 2.59 16.719 16.234 1 95.69 278 HIS B N 1
ATOM 4246 C CA . HIS B 1 278 ? 3.812 16.797 17.031 1 95.69 278 HIS B CA 1
ATOM 4247 C C . HIS B 1 278 ? 3.512 16.703 18.516 1 95.69 278 HIS B C 1
ATOM 4249 O O . HIS B 1 278 ? 2.346 16.734 18.922 1 95.69 278 HIS B O 1
ATOM 4255 N N . HIS B 1 279 ? 4.566 16.438 19.25 1 94.44 279 HIS B N 1
ATOM 4256 C CA . HIS B 1 279 ? 4.434 16.375 20.703 1 94.44 279 HIS B CA 1
ATOM 4257 C C . HIS B 1 279 ? 4.316 17.781 21.312 1 94.44 279 HIS B C 1
ATOM 4259 O O . HIS B 1 279 ? 5.172 18.625 21.078 1 94.44 279 HIS B O 1
ATOM 4265 N N . ARG B 1 280 ? 3.336 18 22.141 1 87.56 280 ARG B N 1
ATOM 4266 C CA . ARG B 1 280 ? 3.055 19.312 22.703 1 87.56 280 ARG B CA 1
ATOM 4267 C C . ARG B 1 280 ? 4.109 19.719 23.734 1 87.56 280 ARG B C 1
ATOM 4269 O O . ARG B 1 280 ? 4.473 20.891 23.844 1 87.56 280 ARG B O 1
ATOM 4276 N N . ASP B 1 281 ? 4.559 18.734 24.438 1 84.69 281 ASP B N 1
ATOM 4277 C CA . ASP B 1 281 ? 5.398 19.016 25.594 1 84.69 281 ASP B CA 1
ATOM 4278 C C . ASP B 1 281 ? 6.879 19.016 25.219 1 84.69 281 ASP B C 1
ATOM 4280 O O . ASP B 1 281 ? 7.742 19.188 26.078 1 84.69 281 ASP B O 1
ATOM 4284 N N . ARG B 1 282 ? 7.188 18.797 24.047 1 83.44 282 ARG B N 1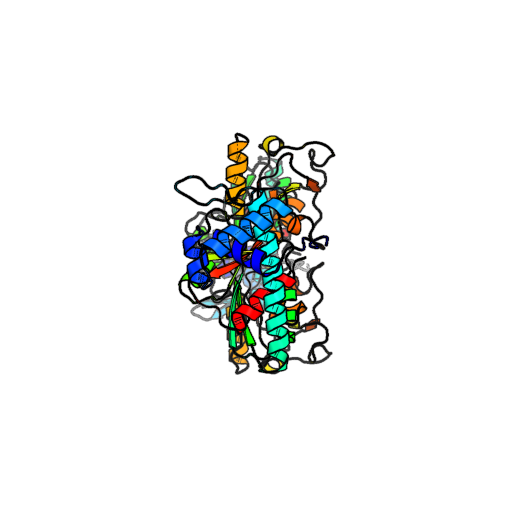
ATOM 4285 C CA . ARG B 1 282 ? 8.57 18.812 23.594 1 83.44 282 ARG B CA 1
ATOM 4286 C C . ARG B 1 282 ? 8.82 20 22.656 1 83.44 282 ARG B C 1
ATOM 4288 O O . ARG B 1 282 ? 8.125 20.156 21.656 1 83.44 282 ARG B O 1
ATOM 4295 N N . PRO B 1 283 ? 9.727 20.797 23.062 1 79.88 283 PRO B N 1
ATOM 4296 C CA . PRO B 1 283 ? 10.039 21.906 22.172 1 79.88 283 PRO B CA 1
ATOM 4297 C C . PRO B 1 283 ? 10.5 21.453 20.797 1 79.88 283 PRO B C 1
ATOM 4299 O O . PRO B 1 283 ? 11.25 20.469 20.688 1 79.88 283 PRO B O 1
ATOM 4302 N N . LEU B 1 284 ? 10.047 22.125 19.781 1 86.12 284 LEU B N 1
ATOM 4303 C CA . LEU B 1 284 ? 10.469 21.844 18.406 1 86.12 284 LEU B CA 1
ATOM 4304 C C . LEU B 1 284 ? 11.773 22.562 18.078 1 86.12 284 LEU B C 1
ATOM 4306 O O . LEU B 1 284 ? 11.914 23.75 18.344 1 86.12 284 LEU B O 1
ATOM 4310 N N . THR B 1 285 ? 12.727 21.812 17.625 1 85.81 285 THR B N 1
ATOM 4311 C CA . THR B 1 285 ? 13.93 22.469 17.125 1 85.81 285 THR B CA 1
ATOM 4312 C C . THR B 1 285 ? 13.594 23.375 15.945 1 85.81 285 THR B C 1
ATOM 4314 O O . THR B 1 285 ? 12.539 23.234 15.328 1 85.81 285 THR B O 1
ATOM 4317 N N . PRO B 1 286 ? 14.461 24.281 15.68 1 82.19 286 PRO B N 1
ATOM 4318 C CA . PRO B 1 286 ? 14.227 25.141 14.516 1 82.19 286 PRO B CA 1
ATOM 4319 C C . PRO B 1 286 ? 14.008 24.344 13.227 1 82.19 286 PRO B C 1
ATOM 4321 O O . PRO B 1 286 ? 13.164 24.703 12.414 1 82.19 286 PRO B O 1
ATOM 4324 N N . ALA B 1 287 ? 14.742 23.25 13.109 1 89.12 287 ALA B N 1
ATOM 4325 C CA . ALA B 1 287 ? 14.602 22.406 11.93 1 89.12 287 ALA B CA 1
ATOM 4326 C C . ALA B 1 287 ? 13.203 21.797 11.859 1 89.12 287 ALA B C 1
ATOM 4328 O O . ALA B 1 287 ? 12.57 21.812 10.797 1 89.12 287 ALA B O 1
ATOM 4329 N N . VAL B 1 288 ? 12.711 21.359 12.953 1 93.06 288 VAL B N 1
ATOM 4330 C CA . VAL B 1 288 ? 11.398 20.719 13.008 1 93.06 288 VAL B CA 1
ATOM 4331 C C . VAL B 1 288 ? 10.305 21.75 12.797 1 93.06 288 VAL B C 1
ATOM 4333 O O . VAL B 1 288 ? 9.312 21.484 12.109 1 93.06 288 VAL B O 1
ATOM 4336 N N . GLN B 1 289 ? 10.484 22.891 13.344 1 88.19 289 GLN B N 1
ATOM 4337 C CA . GLN B 1 289 ? 9.523 23.984 13.172 1 88.19 289 GLN B CA 1
ATOM 4338 C C . GLN B 1 289 ? 9.43 24.406 11.703 1 88.19 289 GLN B C 1
ATOM 4340 O O . GLN B 1 289 ? 8.328 24.609 11.188 1 88.19 289 GLN B O 1
ATOM 4345 N N . ALA B 1 290 ? 10.578 24.484 11.125 1 85.75 290 ALA B N 1
ATOM 4346 C CA . ALA B 1 290 ? 10.609 24.844 9.703 1 85.75 290 ALA B CA 1
ATOM 4347 C C . ALA B 1 290 ? 9.898 23.797 8.859 1 85.75 290 ALA B C 1
ATOM 4349 O O . ALA B 1 290 ? 9.133 24.141 7.949 1 85.75 290 ALA B O 1
ATOM 4350 N N . CYS B 1 291 ? 10.148 22.547 9.172 1 93.12 291 CYS B N 1
ATOM 4351 C CA . CYS B 1 291 ? 9.523 21.469 8.43 1 93.12 291 CYS B CA 1
ATOM 4352 C C . CYS B 1 291 ? 8.008 21.5 8.602 1 93.12 291 CYS B C 1
ATOM 4354 O O . CYS B 1 291 ? 7.266 21.406 7.621 1 93.12 291 CYS B O 1
ATOM 4356 N N . ARG B 1 292 ? 7.582 21.594 9.797 1 92.12 292 ARG B N 1
ATOM 4357 C CA . ARG B 1 292 ? 6.156 21.672 10.102 1 92.12 292 ARG B CA 1
ATOM 4358 C C . ARG B 1 292 ? 5.484 22.797 9.32 1 92.12 292 ARG B C 1
ATOM 4360 O O . ARG B 1 292 ? 4.379 22.625 8.797 1 92.12 292 ARG B O 1
ATOM 4367 N N . HIS B 1 293 ? 6.133 23.844 9.195 1 86.06 293 HIS B N 1
ATOM 4368 C CA . HIS B 1 293 ? 5.605 25.016 8.492 1 86.06 293 HIS B CA 1
ATOM 4369 C C . HIS B 1 293 ? 5.461 24.734 6.996 1 86.06 293 HIS B C 1
ATOM 4371 O O . HIS B 1 293 ? 4.426 25.031 6.398 1 86.06 293 HIS B O 1
ATOM 4377 N N . VAL B 1 294 ? 6.457 24.188 6.445 1 88.88 294 VAL B N 1
ATOM 4378 C CA . VAL B 1 294 ? 6.43 23.906 5.02 1 88.88 294 VAL B CA 1
ATOM 4379 C C . VAL B 1 294 ? 5.328 22.891 4.723 1 88.88 294 VAL B C 1
ATOM 4381 O O . VAL B 1 294 ? 4.605 23.016 3.73 1 88.88 294 VAL B O 1
ATOM 4384 N N . LEU B 1 295 ? 5.207 21.875 5.574 1 93.06 295 LEU B N 1
ATOM 4385 C CA . LEU B 1 295 ? 4.164 20.875 5.387 1 93.06 295 LEU B CA 1
ATOM 4386 C C . LEU B 1 295 ? 2.779 21.516 5.422 1 93.06 295 LEU B C 1
ATOM 4388 O O . LEU B 1 295 ? 1.895 21.125 4.652 1 93.06 295 LEU B O 1
ATOM 4392 N N . ALA B 1 296 ? 2.623 22.469 6.238 1 87.69 296 ALA B N 1
ATOM 4393 C CA . ALA B 1 296 ? 1.326 23.109 6.41 1 87.69 296 ALA B CA 1
ATOM 4394 C C . ALA B 1 296 ? 1.025 24.062 5.25 1 87.69 296 ALA B C 1
ATOM 4396 O O . ALA B 1 296 ? -0.139 24.297 4.922 1 87.69 296 ALA B O 1
ATOM 4397 N N . SER B 1 297 ? 1.992 24.516 4.609 1 78 297 SER B N 1
ATOM 4398 C CA . SER B 1 297 ? 1.821 25.453 3.504 1 78 297 SER B CA 1
ATOM 4399 C C . SER B 1 297 ? 1.501 24.719 2.203 1 78 297 SER B C 1
ATOM 4401 O O . SER B 1 297 ? 0.962 25.312 1.268 1 78 297 SER B O 1
ATOM 4403 N N . GLY B 1 298 ? 1.987 23.438 2.102 1 67.62 298 GLY B N 1
ATOM 4404 C CA . GLY B 1 298 ? 1.759 22.656 0.9 1 67.62 298 GLY B CA 1
ATOM 4405 C C . GLY B 1 298 ? 0.346 22.109 0.804 1 67.62 298 GLY B C 1
ATOM 4406 O O . GLY B 1 298 ? 0.075 21.219 0.006 1 67.62 298 GLY B O 1
ATOM 4407 N N . ARG B 1 299 ? -0.542 22.594 1.537 1 62.03 299 ARG B N 1
ATOM 4408 C CA . ARG B 1 299 ? -1.939 22.172 1.555 1 62.03 299 ARG B CA 1
ATOM 4409 C C . ARG B 1 299 ? -2.578 22.328 0.18 1 62.03 299 ARG B C 1
ATOM 4411 O O . ARG B 1 299 ? -2.311 23.312 -0.521 1 62.03 299 ARG B O 1
ATOM 4418 N N . PRO B 1 300 ? -3.131 21.141 -0.32 1 53.47 300 PRO B N 1
ATOM 4419 C CA . PRO B 1 300 ? -3.77 21.281 -1.631 1 53.47 300 PRO B CA 1
ATOM 4420 C C . PRO B 1 300 ? -4.801 22.406 -1.669 1 53.47 300 PRO B C 1
ATOM 4422 O O . PRO B 1 300 ? -5.336 22.797 -0.627 1 53.47 300 PRO B O 1
#

InterPro domains:
  IPR000847 LysR, HTH, N-terminal domain [PF00126] (9-68)
  IPR000847 LysR, HTH, N-terminal domain [PR00039] (24-35)
  IPR000847 LysR, HTH, N-terminal domain [PR00039] (35-45)
  IPR000847 LysR, HTH, N-terminal domain [PR00039] (45-56)
  IPR000847 LysR, HTH, N-terminal domain [PS50931] (7-64)
  IPR005119 LysR, substrate-binding [PF03466] (95-296)
  IPR036388 Winged helix-like DNA-binding domain superfamily [G3DSA:1.10.10.10] (2-87)
  IPR036390 Winged helix DNA-binding domain superfamily [SSF46785] (8-89)

Organism: Actinoplanes teichomyceticus (NCBI:txid1867)

Solvent-accessible surface area (backbone atoms only — not comparable to full-atom values): 32317 Å² total; per-residue (Å²): 128,79,74,78,78,66,85,49,72,67,45,40,52,43,54,42,34,23,65,72,59,50,24,58,60,54,22,14,62,74,68,72,48,56,43,68,55,47,52,51,42,49,49,50,50,23,60,74,73,69,44,64,41,60,44,78,52,102,86,53,60,39,68,30,75,62,18,50,54,47,43,54,51,36,53,51,52,51,38,50,51,53,39,48,49,45,54,59,48,42,76,72,50,86,63,56,45,67,37,35,35,28,31,37,86,69,48,58,67,42,55,59,43,54,29,51,33,51,43,42,72,76,35,70,55,39,46,68,34,37,37,49,49,54,66,70,58,43,49,50,33,36,72,72,60,73,25,60,33,35,38,27,67,51,53,92,80,59,57,83,60,46,43,73,45,78,39,36,71,48,48,46,27,38,38,31,22,68,86,39,87,82,63,60,90,72,90,36,49,74,57,80,52,56,87,46,43,25,34,38,48,47,87,88,37,70,67,31,48,50,49,53,51,49,30,46,74,59,70,47,73,76,45,70,36,34,29,27,86,40,67,66,49,38,47,43,33,18,39,41,60,68,23,32,28,79,36,50,42,47,64,73,65,40,73,57,58,72,68,59,32,80,41,69,44,67,76,51,66,85,49,54,36,26,18,44,32,34,52,63,87,49,86,70,51,71,49,42,47,52,48,55,28,44,51,55,66,51,38,113,129,78,74,79,78,67,86,49,71,67,44,41,52,44,53,42,33,23,65,72,59,50,24,59,61,55,21,14,61,75,68,73,48,56,41,68,57,47,52,49,44,50,49,50,50,23,59,73,70,70,46,64,40,59,45,78,53,101,86,52,59,39,71,28,75,61,20,52,55,48,42,55,51,35,53,52,52,49,38,51,52,53,39,49,51,46,53,61,50,42,75,72,50,84,62,56,44,67,38,35,34,28,29,37,86,70,48,61,68,43,55,59,43,55,29,52,34,52,42,42,70,76,36,71,55,40,47,67,33,37,38,51,50,53,64,71,60,43,49,51,34,36,72,70,61,74,25,60,35,36,38,28,69,49,52,92,78,60,56,83,59,46,43,72,45,78,39,38,74,49,49,46,25,38,39,32,21,67,85,39,88,81,62,60,89,73,90,36,49,75,59,80,51,55,87,46,42,26,32,37,50,47,86,89,37,69,67,31,49,49,51,52,51,50,30,48,75,58,70,45,74,77,45,69,36,33,30,29,87,40,68,66,49,39,48,43,33,17,37,41,59,68,24,31,28,78,36,50,42,48,66,74,66,41,71,58,57,72,68,58,32,81,39,69,44,65,78,50,66,84,48,54,36,25,18,46,33,34,52,62,86,49,86,67,49,72,48,42,47,52,49,54,28,43,50,53,67,50,39,112

pLDDT: mean 86.21, std 12.69, range [26.42, 98.25]

Secondary structure (DSSP, 8-state):
--------HHHHHHHHHHHHHTSHHHHHHHHTS-HHHHHHHHHHHHHHHTS-SEEE-SS-EEE-HHHHHHHHHHHHHHHHHHHHHHHHHHTTS---EEEEEEE-S--TT--HHHHHHHHHHH-TTEEEEEEE--HHHHHHHHHHTS-SEEEEE--TT--TTEEEEEEE---EEEEE-TT-GGGSSS---GGGGTTSEEEEPPTTSHHHHHHHHHHHHHT---EEEEE-SSHHHHHHHHHTTS-BEEEEHHHHT-TTSPP-EEE--SSPPPPPPEEEEEETTSPPPHHHHHHHHHHHHT--/--------HHHHHHHHHHHHHTSHHHHHHHHTS-HHHHHHHHHHHHHHHTS-SEEE-SS-EEE-HHHHHHHHHHHHHHHHHHHHHHHHHHTTS---EEEEEEE-S--TT--HHHHHHHHHHH-TTEEEEEEE--HHHHHHHHHHTS-SEEEEE--TT--TTEEEEEEE---EEEEE-TT-GGGSSS---GGGGTTSEEEEPPTTSHHHHHHHHHHHHHT---EEEEE-SSHHHHHHHHHTTS-BEEEEHHHHT-TTSPP-EEE--SSPPPPPPEEEEEETTSPPPHHHHHHHHHHHHT--

Radius of gyration: 29.76 Å; Cα contacts (8 Å, |Δi|>4): 1106; chains: 2; bounding box: 61×106×74 Å